Protein AF-C1FP73-F1 (afdb_monomer)

Structure (mmCIF, N/CA/C/O backbone):
data_AF-C1FP73-F1
#
_entry.id   AF-C1FP73-F1
#
loop_
_atom_site.group_PDB
_atom_site.id
_atom_site.type_symbol
_atom_site.label_atom_id
_atom_site.label_alt_id
_atom_site.label_comp_id
_atom_site.label_asym_id
_atom_site.label_entity_id
_atom_site.label_seq_id
_atom_site.pdbx_PDB_ins_code
_atom_site.Cartn_x
_atom_site.Cartn_y
_atom_site.Cartn_z
_atom_site.occupancy
_atom_site.B_iso_or_equiv
_atom_site.auth_seq_id
_atom_site.auth_comp_id
_atom_site.auth_asym_id
_atom_site.auth_atom_id
_atom_site.pdbx_PDB_model_num
ATOM 1 N N . MET A 1 1 ? -11.829 -22.498 37.574 1.00 31.11 1 MET A N 1
ATOM 2 C CA . MET A 1 1 ? -13.042 -23.349 37.573 1.00 31.11 1 MET A CA 1
ATOM 3 C C . MET A 1 1 ? -13.130 -24.295 38.782 1.00 31.11 1 MET A C 1
ATOM 5 O O . MET A 1 1 ? -13.981 -25.168 38.757 1.00 31.11 1 MET A O 1
ATOM 9 N N . GLU A 1 2 ? -12.350 -24.122 39.862 1.00 24.83 2 GLU A N 1
ATOM 10 C CA . GLU A 1 2 ? -12.389 -25.049 41.020 1.00 24.83 2 GLU A CA 1
ATOM 11 C C . GLU A 1 2 ? -12.873 -24.437 42.350 1.00 24.83 2 GLU A C 1
ATOM 13 O O . GLU A 1 2 ? -13.002 -25.171 43.326 1.00 24.83 2 GLU A O 1
ATOM 18 N N . ASP A 1 3 ? -13.214 -23.142 42.403 1.00 30.09 3 ASP A N 1
ATOM 19 C CA . ASP A 1 3 ? -13.611 -22.481 43.667 1.00 30.09 3 ASP A CA 1
ATOM 20 C C . ASP A 1 3 ? -15.104 -22.074 43.745 1.00 30.09 3 ASP A C 1
ATOM 22 O O . ASP A 1 3 ? -15.660 -21.925 44.832 1.00 30.09 3 ASP A O 1
ATOM 26 N N . ASP A 1 4 ? -15.814 -21.997 42.610 1.00 35.88 4 ASP A N 1
ATOM 27 C CA . ASP A 1 4 ? -17.212 -21.512 42.544 1.00 35.88 4 ASP A CA 1
ATOM 28 C C . ASP A 1 4 ? -18.263 -22.496 43.089 1.00 35.88 4 ASP A C 1
ATOM 30 O O . ASP A 1 4 ? -19.407 -22.127 43.364 1.00 35.88 4 ASP A O 1
ATOM 34 N N . THR A 1 5 ? -17.905 -23.765 43.288 1.00 29.89 5 THR A N 1
ATOM 35 C CA . THR A 1 5 ? -18.822 -24.776 43.840 1.00 29.89 5 THR A CA 1
ATOM 36 C C . THR A 1 5 ? -18.854 -24.810 45.369 1.00 29.89 5 THR A C 1
ATOM 38 O O . THR A 1 5 ? -19.674 -25.540 45.930 1.00 29.89 5 THR A O 1
ATOM 41 N N . LYS A 1 6 ? -17.998 -24.043 46.065 1.00 31.16 6 LYS A N 1
ATOM 42 C CA . LYS A 1 6 ? -17.950 -24.047 47.538 1.00 31.16 6 LYS A CA 1
ATOM 43 C C . LYS A 1 6 ? -18.963 -23.107 48.203 1.00 31.16 6 LYS A C 1
ATOM 45 O O . LYS A 1 6 ? -19.510 -23.490 49.232 1.00 31.16 6 LYS A O 1
ATOM 50 N N . ASN A 1 7 ? -19.294 -21.951 47.614 1.00 38.47 7 ASN A N 1
ATOM 51 C CA . ASN A 1 7 ? -20.171 -20.965 48.275 1.00 38.47 7 ASN A CA 1
ATOM 52 C C . ASN A 1 7 ? -21.681 -21.182 48.077 1.00 38.47 7 ASN A C 1
ATOM 54 O O . ASN A 1 7 ? -22.460 -20.801 48.945 1.00 38.47 7 ASN A O 1
ATOM 58 N N . LYS A 1 8 ? -22.125 -21.864 47.011 1.00 42.50 8 LYS A N 1
ATOM 59 C CA . LYS A 1 8 ? -23.563 -22.142 46.784 1.00 42.50 8 LYS A CA 1
ATOM 60 C C . LYS A 1 8 ? -24.195 -23.127 47.779 1.00 42.50 8 LYS A C 1
ATOM 62 O O . LYS A 1 8 ? -25.411 -23.252 47.813 1.00 42.50 8 LYS A O 1
ATOM 67 N N . LYS A 1 9 ? -23.398 -23.844 48.580 1.00 42.41 9 LYS A N 1
ATOM 68 C CA . LYS A 1 9 ? -23.891 -24.878 49.509 1.00 42.41 9 LYS A CA 1
ATOM 69 C C . LYS A 1 9 ? -24.127 -24.397 50.950 1.00 42.41 9 LYS A C 1
ATOM 71 O O . LYS A 1 9 ? -24.591 -25.202 51.746 1.00 42.41 9 LYS A O 1
ATOM 76 N N . ASN A 1 10 ? -23.847 -23.130 51.282 1.00 53.78 10 ASN A N 1
ATOM 77 C CA . ASN A 1 10 ? -23.874 -22.620 52.666 1.00 53.78 10 ASN A CA 1
ATOM 78 C C . ASN A 1 10 ? -24.567 -21.245 52.834 1.00 53.78 10 ASN A C 1
ATOM 80 O O . ASN A 1 10 ? -24.247 -20.499 53.760 1.00 53.78 10 ASN A O 1
ATOM 84 N N . THR A 1 11 ? -25.513 -20.878 51.962 1.00 65.38 11 THR A N 1
ATOM 85 C CA . THR A 1 11 ? -26.267 -19.618 52.103 1.00 65.38 11 THR A CA 1
ATOM 86 C C . THR A 1 11 ? -27.111 -19.633 53.380 1.00 65.38 11 THR A C 1
ATOM 88 O O . THR A 1 11 ? -27.906 -20.545 53.605 1.00 65.38 11 THR A O 1
ATOM 91 N N . LYS A 1 12 ? -26.952 -18.613 54.229 1.00 80.94 12 LYS A N 1
ATOM 92 C CA . LYS A 1 12 ? -27.731 -18.455 55.464 1.00 80.94 12 LYS A CA 1
ATOM 93 C C . LYS A 1 12 ? -29.194 -18.165 55.117 1.00 80.94 12 LYS A C 1
ATOM 95 O O . LYS A 1 12 ? -29.460 -17.233 54.367 1.00 80.94 12 LYS A O 1
ATOM 100 N N . ILE A 1 13 ? -30.128 -18.929 55.682 1.00 83.81 13 ILE A N 1
ATOM 101 C CA . ILE A 1 13 ? -31.576 -18.746 55.491 1.00 83.81 13 ILE A CA 1
ATOM 102 C C . ILE A 1 13 ? -32.186 -18.188 56.781 1.00 83.81 13 ILE A C 1
ATOM 104 O O . ILE A 1 13 ? -31.821 -18.612 57.880 1.00 83.81 13 ILE A O 1
ATOM 108 N N . ILE A 1 14 ? -33.101 -17.227 56.657 1.00 86.44 14 ILE A N 1
ATOM 109 C CA . ILE A 1 14 ? -33.891 -16.691 57.769 1.00 86.44 14 ILE A CA 1
ATOM 110 C C . ILE A 1 14 ? -35.359 -17.025 57.552 1.00 86.44 14 ILE A C 1
ATOM 112 O O . ILE A 1 14 ? -35.917 -16.728 56.502 1.00 86.44 14 ILE A O 1
ATOM 116 N N . GLU A 1 15 ? -35.981 -17.593 58.575 1.00 87.88 15 GLU A N 1
ATOM 117 C CA . GLU A 1 15 ? -37.417 -17.848 58.619 1.00 87.88 15 GLU A CA 1
ATOM 118 C C . GLU A 1 15 ? -38.150 -16.658 59.249 1.00 87.88 15 GLU A C 1
ATOM 120 O O . GLU A 1 15 ? -37.786 -16.182 60.332 1.00 87.88 15 GLU A O 1
ATOM 125 N N . VAL A 1 16 ? -39.183 -16.169 58.563 1.00 87.56 16 VAL A N 1
ATOM 126 C CA . VAL A 1 16 ? -40.027 -15.054 59.003 1.00 87.56 16 VAL A CA 1
ATOM 127 C C . VAL A 1 16 ? -41.491 -15.471 58.927 1.00 87.56 16 VAL A C 1
ATOM 129 O O . VAL A 1 16 ? -41.960 -15.903 57.880 1.00 87.56 16 VAL A O 1
ATOM 132 N N . ASN A 1 17 ? -42.231 -15.323 60.026 1.00 84.12 17 ASN A N 1
ATOM 133 C CA . ASN A 1 17 ? -43.669 -15.593 60.038 1.00 84.12 17 ASN A CA 1
ATOM 134 C C . ASN A 1 17 ? -44.423 -14.449 59.349 1.00 84.12 17 ASN A C 1
ATOM 136 O O . ASN A 1 17 ? -44.313 -13.298 59.771 1.00 84.12 17 ASN A O 1
ATOM 140 N N . ILE A 1 18 ? -45.207 -14.784 58.329 1.00 84.69 18 ILE A N 1
ATOM 141 C CA . ILE A 1 18 ? -46.137 -13.892 57.632 1.00 84.69 18 ILE A CA 1
ATOM 142 C C . ILE A 1 18 ? -47.558 -14.471 57.685 1.00 84.69 18 ILE A C 1
ATOM 144 O O . ILE A 1 18 ? -47.744 -15.632 58.047 1.00 84.69 18 ILE A O 1
ATOM 148 N N . ASP A 1 19 ? -48.569 -13.694 57.279 1.00 79.94 19 ASP A N 1
ATOM 149 C CA . ASP A 1 19 ? -49.987 -14.113 57.281 1.00 79.94 19 ASP A CA 1
ATOM 150 C C . ASP A 1 19 ? -50.224 -15.470 56.587 1.00 79.94 19 ASP A C 1
ATOM 152 O O . ASP A 1 19 ? -51.114 -16.229 56.967 1.00 79.94 19 ASP A O 1
ATOM 156 N N . LYS A 1 20 ? -49.427 -15.766 55.552 1.00 81.62 20 LYS A N 1
ATOM 157 C CA . LYS A 1 20 ? -49.528 -16.972 54.719 1.00 81.62 20 LYS A CA 1
ATOM 158 C C . LYS A 1 20 ? -48.724 -18.173 55.237 1.00 81.62 20 LYS A C 1
ATOM 160 O O . LYS A 1 20 ? -48.848 -19.251 54.667 1.00 81.62 20 LYS A O 1
ATOM 165 N N . GLY A 1 21 ? -47.907 -18.010 56.280 1.00 84.19 21 GLY A N 1
ATOM 166 C CA . GLY A 1 21 ? -47.040 -19.065 56.809 1.00 84.19 21 GLY A CA 1
ATOM 167 C C . GLY A 1 21 ? -45.611 -18.595 57.076 1.00 84.19 21 GLY A C 1
ATOM 168 O O . GLY A 1 21 ? -45.362 -17.416 57.315 1.00 84.19 21 GLY A O 1
ATOM 169 N N . VAL A 1 22 ? -44.658 -19.526 57.042 1.00 85.44 22 VAL A N 1
ATOM 170 C CA . VAL A 1 22 ? -43.234 -19.233 57.261 1.00 85.44 22 VAL A CA 1
ATOM 171 C C . VAL A 1 22 ? -42.556 -18.943 55.922 1.00 85.44 22 VAL A C 1
ATOM 173 O O . VAL A 1 22 ? -42.505 -19.805 55.049 1.00 85.44 22 VAL A O 1
ATOM 176 N N . LEU A 1 23 ? -42.024 -17.732 55.768 1.00 87.31 23 LEU A N 1
ATOM 177 C CA . LEU A 1 23 ? -41.243 -17.297 54.615 1.00 87.31 23 LEU A CA 1
ATOM 178 C C . LEU A 1 23 ? -39.752 -17.561 54.862 1.00 87.31 23 LEU A C 1
ATOM 180 O O . LEU A 1 23 ? -39.173 -17.003 55.797 1.00 87.31 23 LEU A O 1
ATOM 184 N N . CYS A 1 24 ? -39.116 -18.367 54.013 1.00 86.75 24 CYS A N 1
ATOM 185 C CA . CYS A 1 24 ? -37.674 -18.595 54.033 1.00 86.75 24 CYS A CA 1
ATOM 186 C C . CYS A 1 24 ? -36.968 -17.591 53.109 1.00 86.75 24 CYS A C 1
ATOM 188 O O . CYS A 1 24 ? -37.194 -17.583 51.899 1.00 86.75 24 CYS A O 1
ATOM 190 N N . ILE A 1 25 ? -36.102 -16.750 53.679 1.00 87.50 25 ILE A N 1
ATOM 191 C CA . ILE A 1 25 ? -35.360 -15.705 52.962 1.00 87.50 25 ILE A CA 1
ATOM 192 C C . ILE A 1 25 ? -33.875 -16.084 52.918 1.00 87.50 25 ILE A C 1
ATOM 194 O O . ILE A 1 25 ? -33.253 -16.198 53.981 1.00 87.50 25 ILE A O 1
ATOM 198 N N . PRO A 1 26 ? -33.276 -16.258 51.729 1.00 85.50 26 PRO A N 1
ATOM 199 C CA . PRO A 1 26 ? -31.838 -16.441 51.609 1.00 85.50 26 PRO A CA 1
ATOM 200 C C . PRO A 1 26 ? -31.136 -15.098 51.812 1.00 85.50 26 PRO A C 1
ATOM 202 O O . PRO A 1 26 ? -31.485 -14.095 51.195 1.00 85.50 26 PRO A O 1
ATOM 205 N N . ILE A 1 27 ? -30.102 -15.073 52.647 1.00 84.62 27 ILE A N 1
ATOM 206 C CA . ILE A 1 27 ? -29.225 -13.908 52.773 1.00 84.62 27 ILE A CA 1
ATOM 207 C C . ILE A 1 27 ? -28.171 -14.011 51.680 1.00 84.62 27 ILE A C 1
ATOM 209 O O . ILE A 1 27 ? -27.029 -14.397 51.917 1.00 84.62 27 ILE A O 1
ATOM 213 N N . TRP A 1 28 ? -28.613 -13.772 50.454 1.00 75.25 28 TRP A N 1
ATOM 214 C CA . TRP A 1 28 ? -27.797 -13.637 49.258 1.00 75.25 28 TRP A CA 1
ATOM 215 C C . TRP A 1 28 ? -28.672 -13.025 48.170 1.00 75.25 28 TRP A C 1
ATOM 217 O O . TRP A 1 28 ? -29.842 -13.388 48.044 1.00 75.25 28 TRP A O 1
ATOM 227 N N . TYR A 1 29 ? -28.115 -12.111 47.383 1.00 71.06 29 TYR A N 1
ATOM 228 C CA . TYR A 1 29 ? -28.875 -11.403 46.368 1.00 71.06 29 TYR A CA 1
ATOM 229 C C . TYR A 1 29 ? -28.062 -11.166 45.108 1.00 71.06 29 TYR A C 1
ATOM 231 O O . TYR A 1 29 ? -26.856 -10.925 45.151 1.00 71.06 29 TYR A O 1
ATOM 239 N N . GLY A 1 30 ? -28.746 -11.309 43.976 1.00 61.44 30 GLY A N 1
ATOM 240 C CA . GLY A 1 30 ? -28.175 -11.156 42.650 1.00 61.44 30 GLY A CA 1
ATOM 241 C C . GLY A 1 30 ? -28.612 -9.865 41.965 1.00 61.44 30 GLY A C 1
ATOM 242 O O . GLY A 1 30 ? -29.167 -8.943 42.562 1.00 61.44 30 GLY A O 1
ATOM 243 N N . ILE A 1 31 ? -28.376 -9.831 40.659 1.00 56.62 31 ILE A N 1
ATOM 244 C CA . ILE A 1 31 ? -28.592 -8.664 39.798 1.00 56.62 31 ILE A CA 1
ATOM 245 C C . ILE A 1 31 ? -30.059 -8.220 39.737 1.00 56.62 31 ILE A C 1
ATOM 247 O O . ILE A 1 31 ? -30.350 -7.027 39.785 1.00 56.62 31 ILE A O 1
ATOM 251 N N . ASN A 1 32 ? -30.985 -9.180 39.702 1.00 60.91 32 ASN A N 1
ATOM 252 C CA . ASN A 1 32 ? -32.417 -8.904 39.642 1.00 60.91 32 ASN A CA 1
ATOM 253 C C . ASN A 1 32 ? -32.886 -8.215 40.926 1.00 60.91 32 ASN A C 1
ATOM 255 O O . ASN A 1 32 ? -33.680 -7.281 40.860 1.00 60.91 32 ASN A O 1
ATOM 259 N N . ALA A 1 33 ? -32.311 -8.588 42.072 1.00 79.31 33 ALA A N 1
ATOM 260 C CA . ALA A 1 33 ? -32.643 -7.987 43.354 1.00 79.31 33 ALA A CA 1
ATOM 261 C C . ALA A 1 33 ? -32.201 -6.528 43.444 1.00 79.31 33 ALA A C 1
ATOM 263 O O . ALA A 1 33 ? -32.949 -5.694 43.951 1.00 79.31 33 ALA A O 1
ATOM 264 N N . HIS A 1 34 ? -31.039 -6.193 42.882 1.00 74.12 34 HIS A N 1
ATOM 265 C CA . HIS A 1 34 ? -30.607 -4.802 42.758 1.00 74.12 34 HIS A CA 1
ATOM 266 C C . HIS A 1 34 ? -31.520 -3.963 41.879 1.00 74.12 34 HIS A C 1
ATOM 268 O O . HIS A 1 34 ? -31.887 -2.855 42.267 1.00 74.12 34 HIS A O 1
ATOM 274 N N . ILE A 1 35 ? -31.863 -4.479 40.698 1.00 65.06 35 ILE A N 1
ATOM 275 C CA . ILE A 1 35 ? -32.769 -3.799 39.768 1.00 65.06 35 ILE A CA 1
ATOM 276 C C . ILE A 1 35 ? -34.098 -3.557 40.478 1.00 65.06 35 ILE A C 1
ATOM 278 O O . ILE A 1 35 ? -34.546 -2.421 40.588 1.00 65.06 35 ILE A O 1
ATOM 282 N N . LYS A 1 36 ? -34.649 -4.607 41.089 1.00 78.44 36 LYS A N 1
ATOM 283 C CA . LYS A 1 36 ? -35.907 -4.541 41.821 1.00 78.44 36 LYS A CA 1
ATOM 284 C C . LYS A 1 36 ? -35.860 -3.552 42.988 1.00 78.44 36 LYS A C 1
ATOM 286 O O . LYS A 1 36 ? -36.831 -2.837 43.191 1.00 78.44 36 LYS A O 1
ATOM 291 N N . TYR A 1 37 ? -34.754 -3.468 43.727 1.00 86.69 37 TYR A N 1
ATOM 292 C CA . TYR A 1 37 ? -34.586 -2.495 44.812 1.00 86.69 37 TYR A CA 1
ATOM 293 C C . TYR A 1 37 ? -34.706 -1.049 44.317 1.00 86.69 37 TYR A C 1
ATOM 295 O O . TYR A 1 37 ? -35.467 -0.262 44.881 1.00 86.69 37 TYR A O 1
ATOM 303 N N . PHE A 1 38 ? -33.973 -0.699 43.254 1.00 82.06 38 PHE A N 1
ATOM 304 C CA . PHE A 1 38 ? -33.996 0.659 42.711 1.00 82.06 38 PHE A CA 1
ATOM 305 C C . PHE A 1 38 ? -35.309 0.970 41.985 1.00 82.06 38 PHE A C 1
ATOM 307 O O . PHE A 1 38 ? -35.837 2.058 42.186 1.00 82.06 38 PHE A O 1
ATOM 314 N N . ASP A 1 39 ? -35.886 0.019 41.246 1.00 80.12 39 ASP A N 1
ATOM 315 C CA . ASP A 1 39 ? -37.195 0.179 40.597 1.00 80.12 39 ASP A CA 1
ATOM 316 C C . ASP A 1 39 ? -38.303 0.468 41.623 1.00 80.12 39 ASP A C 1
ATOM 318 O O . ASP A 1 39 ? -39.179 1.305 41.410 1.00 80.12 39 ASP A O 1
ATOM 322 N N . GLU A 1 40 ? -38.276 -0.228 42.762 1.00 86.50 40 GLU A N 1
ATOM 323 C CA . GLU A 1 40 ? -39.241 -0.033 43.843 1.00 86.50 40 GLU A CA 1
ATOM 324 C C . GLU A 1 40 ? -39.041 1.314 44.546 1.00 86.50 40 GLU A C 1
ATOM 326 O O . GLU A 1 40 ? -40.026 1.979 44.874 1.00 86.50 40 GLU A O 1
ATOM 331 N N . TYR A 1 41 ? -37.793 1.763 44.717 1.00 86.88 41 TYR A N 1
ATOM 332 C CA . TYR A 1 41 ? -37.524 3.111 45.213 1.00 86.88 41 TYR A CA 1
ATOM 333 C C . TYR A 1 41 ? -38.001 4.189 44.231 1.00 86.88 41 TYR A C 1
ATOM 335 O O . TYR A 1 41 ? -38.705 5.103 44.641 1.00 86.88 41 TYR A O 1
ATOM 343 N N . GLU A 1 42 ? -37.688 4.073 42.939 1.00 83.69 42 GLU A N 1
ATOM 344 C CA . GLU A 1 42 ? -38.125 5.032 41.913 1.00 83.69 42 GLU A CA 1
ATOM 345 C C . GLU A 1 42 ? -39.652 5.110 41.808 1.00 83.69 42 GLU A C 1
ATOM 347 O O . GLU A 1 42 ? -40.217 6.172 41.558 1.00 83.69 42 GLU A O 1
ATOM 352 N N . LYS A 1 43 ? -40.339 3.985 42.021 1.00 87.19 43 LYS A N 1
ATOM 353 C CA . LYS A 1 43 ? -41.798 3.915 41.944 1.00 87.19 43 LYS A CA 1
ATOM 354 C C . LYS A 1 43 ? -42.507 4.515 43.156 1.00 87.19 43 LYS A C 1
ATOM 356 O O . LYS A 1 43 ? -43.617 5.029 43.007 1.00 87.19 43 LYS A O 1
ATOM 361 N N . PHE A 1 44 ? -41.937 4.372 44.350 1.00 89.19 44 PHE A N 1
ATOM 362 C CA . PHE A 1 44 ? -42.637 4.674 45.602 1.00 89.19 44 PHE A CA 1
ATOM 363 C C . PHE A 1 44 ? -41.983 5.754 46.461 1.00 89.19 44 PHE A C 1
ATOM 365 O O . PHE A 1 44 ? -42.623 6.191 47.414 1.00 89.19 44 PHE A O 1
ATOM 372 N N . GLU A 1 45 ? -40.749 6.152 46.152 1.00 91.56 45 GLU A N 1
ATOM 373 C CA . GLU A 1 45 ? -39.920 7.066 46.950 1.00 91.56 45 GLU A CA 1
ATOM 374 C C . GLU A 1 45 ? -39.840 6.641 48.432 1.00 91.56 45 GLU A C 1
ATOM 376 O O . GLU A 1 45 ? -39.856 7.457 49.350 1.00 91.56 45 GLU A O 1
ATOM 381 N N . ASP A 1 46 ? -39.786 5.325 48.674 1.00 92.69 46 ASP A N 1
ATOM 382 C CA . ASP A 1 46 ? -39.882 4.712 50.003 1.00 92.69 46 ASP A CA 1
ATOM 383 C C . ASP A 1 46 ? -38.767 3.669 50.191 1.00 92.69 46 ASP A C 1
ATOM 385 O O . ASP A 1 46 ? -38.771 2.601 49.569 1.00 92.69 46 ASP A O 1
ATOM 389 N N . TYR A 1 47 ? -37.810 3.971 51.076 1.00 93.62 47 TYR A N 1
ATOM 390 C CA . TYR A 1 47 ? -36.641 3.124 51.354 1.00 93.62 47 TYR A CA 1
ATOM 391 C C . TYR A 1 47 ? -37.008 1.739 51.896 1.00 93.62 47 TYR A C 1
ATOM 393 O O . TYR A 1 47 ? -36.343 0.742 51.605 1.00 93.62 47 TYR A O 1
ATOM 401 N N . ARG A 1 48 ? -38.085 1.651 52.679 1.00 94.81 48 ARG A N 1
ATOM 402 C CA . ARG A 1 48 ? -38.543 0.388 53.251 1.00 94.81 48 ARG A CA 1
ATOM 403 C C . ARG A 1 48 ? -39.152 -0.489 52.165 1.00 94.81 48 ARG A C 1
ATOM 405 O O . ARG A 1 48 ? -38.873 -1.688 52.118 1.00 94.81 48 ARG A O 1
ATOM 412 N N . LYS A 1 49 ? -39.956 0.092 51.269 1.00 93.00 49 LYS A N 1
ATOM 413 C CA . LYS A 1 49 ? -40.507 -0.637 50.114 1.00 93.00 49 LYS A CA 1
ATOM 414 C C . LYS A 1 49 ? -39.427 -1.063 49.133 1.00 93.00 49 LYS A C 1
ATOM 416 O O . LYS A 1 49 ? -39.488 -2.196 48.661 1.00 93.00 49 LYS A O 1
ATOM 421 N N . ALA A 1 50 ? -38.418 -0.224 48.906 1.00 91.44 50 ALA A N 1
ATOM 422 C CA . ALA A 1 50 ? -37.237 -0.592 48.132 1.00 91.44 50 ALA A CA 1
ATOM 423 C C . ALA A 1 50 ? -36.586 -1.859 48.704 1.00 91.44 50 ALA A C 1
ATOM 425 O O . ALA A 1 50 ? -36.411 -2.854 47.997 1.00 91.44 50 ALA A O 1
ATOM 426 N N . PHE A 1 51 ? -36.338 -1.878 50.019 1.00 94.94 51 PHE A N 1
ATOM 427 C CA . PHE A 1 51 ? -35.763 -3.037 50.701 1.00 94.94 51 PHE A CA 1
ATOM 428 C C . PHE A 1 51 ? -36.664 -4.282 50.650 1.00 94.94 51 PHE A C 1
ATOM 430 O O . PHE A 1 51 ? -36.177 -5.400 50.485 1.00 94.94 51 PHE A O 1
ATOM 437 N N . CYS A 1 52 ? -37.985 -4.116 50.708 1.00 93.62 52 CYS A N 1
ATOM 438 C CA . CYS A 1 52 ? -38.917 -5.222 50.478 1.00 93.62 52 CYS A CA 1
ATOM 439 C C . CYS A 1 52 ? -38.824 -5.768 49.043 1.00 93.62 52 CYS A C 1
ATOM 441 O O . CYS A 1 52 ? -38.899 -6.978 48.846 1.00 93.62 52 CYS A O 1
ATOM 443 N N . GLY A 1 53 ? -38.610 -4.902 48.049 1.00 91.12 53 GLY A N 1
ATOM 444 C CA . GLY A 1 53 ? -38.340 -5.292 46.664 1.00 91.12 53 GLY A CA 1
ATOM 445 C C . GLY A 1 53 ? -37.090 -6.154 46.512 1.00 91.12 53 GLY A C 1
ATOM 446 O O . GLY A 1 53 ? -37.114 -7.172 45.821 1.00 91.12 53 GLY A O 1
ATOM 447 N N . LEU A 1 54 ? -36.021 -5.786 47.219 1.00 90.62 54 LEU A N 1
ATOM 448 C CA . LEU A 1 54 ? -34.789 -6.571 47.285 1.00 90.62 54 LEU A CA 1
ATOM 449 C C . LEU A 1 54 ? -35.051 -7.976 47.838 1.00 90.62 54 LEU A C 1
ATOM 451 O O . LEU A 1 54 ? -34.679 -8.960 47.203 1.00 90.62 54 LEU A O 1
ATOM 455 N N . ILE A 1 55 ? -35.735 -8.074 48.985 1.00 91.75 55 ILE A N 1
ATOM 456 C CA . ILE A 1 55 ? -36.085 -9.363 49.605 1.00 91.75 55 ILE A CA 1
ATOM 457 C C . ILE A 1 55 ? -36.979 -10.192 48.680 1.00 91.75 55 ILE A C 1
ATOM 459 O O . ILE A 1 55 ? -36.787 -11.402 48.574 1.00 91.75 55 ILE A O 1
ATOM 463 N N . PHE A 1 56 ? -37.938 -9.565 47.994 1.00 90.62 56 PHE A N 1
ATOM 464 C CA . PHE A 1 56 ? -38.811 -10.262 47.051 1.00 90.62 56 PHE A CA 1
ATOM 465 C C . PHE A 1 56 ? -38.006 -10.985 45.977 1.00 90.62 56 PHE A C 1
ATOM 467 O O . PHE A 1 56 ? -38.168 -12.189 45.795 1.00 90.62 56 PHE A O 1
ATOM 474 N N . SER A 1 57 ? -37.066 -10.281 45.350 1.00 85.88 57 SER A N 1
ATOM 475 C CA . SER A 1 57 ? -36.202 -10.883 44.340 1.00 85.88 57 SER A CA 1
ATOM 476 C C . SER A 1 57 ? -35.220 -11.896 44.934 1.00 85.88 57 SER A C 1
ATOM 478 O O . SER A 1 57 ? -34.967 -12.915 44.306 1.00 85.88 57 SER A O 1
ATOM 480 N N . MET A 1 58 ? -34.698 -11.677 46.152 1.00 87.50 58 MET A N 1
ATOM 481 C CA . MET A 1 58 ? -33.877 -12.680 46.855 1.00 87.50 58 MET A CA 1
ATOM 482 C C . MET A 1 58 ? -34.617 -14.014 46.981 1.00 87.50 58 MET A C 1
ATOM 484 O O . MET A 1 58 ? -34.019 -15.072 46.793 1.00 87.50 58 MET A O 1
ATOM 488 N N . VAL A 1 59 ? -35.912 -13.964 47.296 1.00 85.94 59 VAL A N 1
ATOM 489 C CA . VAL A 1 59 ? -36.761 -15.151 47.389 1.00 85.94 59 VAL A CA 1
ATOM 490 C C . VAL A 1 59 ? -37.037 -15.723 45.998 1.00 85.94 59 VAL A C 1
ATOM 492 O O . VAL A 1 59 ? -36.748 -16.898 45.790 1.00 85.94 59 VAL A O 1
ATOM 495 N N . GLU A 1 60 ? -37.527 -14.915 45.049 1.00 83.38 60 GLU A N 1
ATOM 496 C CA . GLU A 1 60 ? -37.871 -15.359 43.684 1.00 83.38 60 GLU A CA 1
ATOM 497 C C . GLU A 1 60 ? -36.690 -16.017 42.955 1.00 83.38 60 GLU A C 1
ATOM 499 O O . GLU A 1 60 ? -36.832 -17.108 42.400 1.00 83.38 60 GLU A O 1
ATOM 504 N N . ASP A 1 61 ? -35.505 -15.406 43.008 1.00 75.00 61 ASP A N 1
ATOM 505 C CA . ASP A 1 61 ? -34.315 -15.890 42.299 1.00 75.00 61 ASP A CA 1
ATOM 506 C C . ASP A 1 61 ? -33.793 -17.230 42.856 1.00 75.00 61 ASP A C 1
ATOM 508 O O . ASP A 1 61 ? -33.027 -17.933 42.192 1.00 75.00 61 ASP A O 1
ATOM 512 N N . ASN A 1 62 ? -34.195 -17.599 44.077 1.00 73.06 62 ASN A N 1
ATOM 513 C CA . ASN A 1 62 ? -33.678 -18.763 44.794 1.00 73.06 62 ASN A CA 1
ATOM 514 C C . ASN A 1 62 ? -34.757 -19.788 45.173 1.00 73.06 62 ASN A C 1
ATOM 516 O O . ASN A 1 62 ? -34.428 -20.773 45.837 1.00 73.06 62 ASN A O 1
ATOM 520 N N . VAL A 1 63 ? -36.005 -19.630 44.707 1.00 69.94 63 VAL A N 1
ATOM 521 C CA . VAL A 1 63 ? -37.095 -20.605 44.926 1.00 69.94 63 VAL A CA 1
ATOM 522 C C . VAL A 1 63 ? -36.667 -22.053 44.629 1.00 69.94 63 VAL A C 1
ATOM 524 O O . VAL A 1 63 ? -36.951 -22.917 45.453 1.00 69.94 63 VAL A O 1
ATOM 527 N N . PRO A 1 64 ? -35.917 -22.370 43.549 1.00 61.47 64 PRO A N 1
ATOM 528 C CA . PRO A 1 64 ? -35.520 -23.755 43.272 1.00 61.47 64 PRO A CA 1
ATOM 529 C C . PRO A 1 64 ? -34.551 -24.373 44.297 1.00 61.47 64 PRO A C 1
ATOM 531 O O . PRO A 1 64 ? -34.326 -25.580 44.268 1.00 61.47 64 PRO A O 1
ATOM 534 N N . GLN A 1 65 ? -33.914 -23.558 45.144 1.00 61.59 65 GLN A N 1
ATOM 535 C CA . GLN A 1 65 ? -32.836 -23.961 46.061 1.00 61.59 65 GLN A CA 1
ATOM 536 C C . GLN A 1 65 ? -33.237 -23.857 47.538 1.00 61.59 65 GLN A C 1
ATOM 538 O O . GLN A 1 65 ? -32.459 -24.225 48.418 1.00 61.59 65 GLN A O 1
ATOM 543 N N . ILE A 1 66 ? -34.444 -23.367 47.811 1.00 67.56 66 ILE A N 1
ATOM 544 C CA . ILE A 1 66 ? -34.985 -23.160 49.150 1.00 67.56 66 ILE A CA 1
ATOM 545 C C . ILE A 1 66 ? -36.250 -24.005 49.247 1.00 67.56 66 ILE A C 1
ATOM 547 O O . ILE A 1 66 ? -37.099 -23.940 48.364 1.00 67.56 66 ILE A O 1
ATOM 551 N N . ASN A 1 67 ? -36.397 -24.792 50.317 1.00 67.44 67 ASN A N 1
ATOM 552 C CA . ASN A 1 67 ? -37.656 -25.479 50.620 1.00 67.44 67 ASN A CA 1
ATOM 553 C C . ASN A 1 67 ? -38.688 -24.447 51.087 1.00 67.44 67 ASN A C 1
ATOM 555 O O . ASN A 1 67 ? -38.979 -24.348 52.278 1.00 67.44 67 ASN A O 1
ATOM 559 N N . GLN A 1 68 ? -39.177 -23.630 50.156 1.00 78.31 68 GLN A N 1
ATOM 560 C CA . GLN A 1 68 ? -40.144 -22.597 50.465 1.00 78.31 68 GLN A CA 1
ATOM 561 C C . GLN A 1 68 ? -41.465 -23.245 50.878 1.00 78.31 68 GLN A C 1
ATOM 563 O O . GLN A 1 68 ? -41.943 -24.171 50.230 1.00 78.31 68 GLN A O 1
ATOM 568 N N . LEU A 1 69 ? -42.041 -22.770 51.981 1.00 67.75 69 LEU A N 1
ATOM 569 C CA . LEU A 1 69 ? -43.243 -23.358 52.586 1.00 67.75 69 LEU A CA 1
ATOM 570 C C . LEU A 1 69 ? -44.542 -22.678 52.109 1.00 67.75 69 LEU A C 1
ATOM 572 O O . LEU A 1 69 ? -45.609 -22.930 52.667 1.00 67.75 69 LEU A O 1
ATOM 576 N N . ILE A 1 70 ? -44.443 -21.787 51.115 1.00 73.69 70 ILE A N 1
ATOM 577 C CA . ILE A 1 70 ? -45.530 -20.963 50.572 1.00 73.69 70 ILE A CA 1
ATOM 578 C C . ILE A 1 70 ? -45.342 -20.847 49.053 1.00 73.69 70 ILE A C 1
ATOM 580 O O . ILE A 1 70 ? -44.296 -20.375 48.609 1.00 73.69 70 ILE A O 1
ATOM 584 N N . ASP A 1 71 ? -46.364 -21.218 48.277 1.00 67.44 71 ASP A N 1
ATOM 585 C CA . ASP A 1 71 ? -46.275 -21.289 46.809 1.00 67.44 71 ASP A CA 1
ATOM 586 C C . ASP A 1 71 ? -46.599 -19.954 46.096 1.00 67.44 71 ASP A C 1
ATOM 588 O O . ASP A 1 71 ? -46.006 -19.651 45.065 1.00 67.44 71 ASP A O 1
ATOM 592 N N . ASP A 1 72 ? -47.471 -19.109 46.668 1.00 78.00 72 ASP A N 1
ATOM 593 C CA . ASP A 1 72 ? -47.975 -17.870 46.035 1.00 78.00 72 ASP A CA 1
ATOM 594 C C . ASP A 1 72 ? -47.547 -16.593 46.790 1.00 78.00 72 ASP A C 1
ATOM 596 O O . ASP A 1 72 ? -48.380 -15.832 47.312 1.00 78.00 72 ASP A O 1
ATOM 600 N N . ILE A 1 73 ? -46.238 -16.355 46.899 1.00 82.38 73 ILE A N 1
ATOM 601 C CA . ILE A 1 73 ? -45.688 -15.143 47.530 1.00 82.38 73 ILE A CA 1
ATOM 602 C C . ILE A 1 73 ? -45.729 -13.986 46.532 1.00 82.38 73 ILE A C 1
ATOM 604 O O . ILE A 1 73 ? -45.207 -14.084 45.428 1.00 82.38 73 ILE A O 1
ATOM 608 N N . ASN A 1 74 ? -46.311 -12.858 46.936 1.00 86.88 74 ASN A N 1
ATOM 609 C CA . ASN A 1 74 ? -46.239 -11.607 46.187 1.00 86.88 74 ASN A CA 1
ATOM 610 C C . ASN A 1 74 ? -45.562 -10.510 47.020 1.00 86.88 74 ASN A C 1
ATOM 612 O O . ASN A 1 74 ? -45.453 -10.600 48.242 1.00 86.88 74 ASN A O 1
ATOM 616 N N . ILE A 1 75 ? -45.145 -9.429 46.361 1.00 87.31 75 ILE A N 1
ATOM 617 C CA . ILE A 1 75 ? -44.432 -8.327 47.020 1.00 87.31 75 ILE A CA 1
ATOM 618 C C . ILE A 1 75 ? -45.233 -7.659 48.156 1.00 87.31 75 ILE A C 1
ATOM 620 O O . ILE A 1 75 ? -44.642 -7.203 49.134 1.00 87.31 75 ILE A O 1
ATOM 624 N N . ASN A 1 76 ? -46.573 -7.660 48.096 1.00 87.88 76 ASN A N 1
ATOM 625 C CA . ASN A 1 76 ? -47.402 -7.106 49.172 1.00 87.88 76 ASN A CA 1
ATOM 626 C C . ASN A 1 76 ? -47.342 -7.953 50.446 1.00 87.88 76 ASN A C 1
ATOM 628 O O . ASN A 1 76 ? -47.540 -7.416 51.534 1.00 87.88 76 ASN A O 1
ATOM 632 N N . ASP A 1 77 ? -47.054 -9.252 50.333 1.00 88.75 77 ASP A N 1
ATOM 633 C CA . ASP A 1 77 ? -46.830 -10.109 51.498 1.00 88.75 77 ASP A CA 1
ATOM 634 C C . ASP A 1 77 ? -45.535 -9.712 52.223 1.00 88.75 77 ASP A C 1
ATOM 636 O O . ASP A 1 77 ? -45.475 -9.744 53.450 1.00 88.75 77 ASP A O 1
ATOM 640 N N . ILE A 1 78 ? -44.524 -9.253 51.478 1.00 90.62 78 ILE A N 1
ATOM 641 C CA . ILE A 1 78 ? -43.247 -8.790 52.036 1.00 90.62 78 ILE A CA 1
ATOM 642 C C . ILE A 1 78 ? -43.386 -7.399 52.653 1.00 90.62 78 ILE A C 1
ATOM 644 O O . ILE A 1 78 ? -42.830 -7.149 53.721 1.00 90.62 78 ILE A O 1
ATOM 648 N N . TYR A 1 79 ? -44.203 -6.514 52.069 1.00 91.50 79 TYR A N 1
ATOM 649 C CA . TYR A 1 79 ? -44.480 -5.202 52.665 1.00 91.50 79 TYR A CA 1
ATOM 650 C C . TYR A 1 79 ? -45.074 -5.287 54.076 1.00 91.50 79 TYR A C 1
ATOM 652 O O . TYR A 1 79 ? -44.897 -4.352 54.859 1.00 91.50 79 TYR A O 1
ATOM 660 N N . LYS A 1 80 ? -45.754 -6.387 54.414 1.00 90.69 80 LYS A N 1
ATOM 661 C CA . LYS A 1 80 ? -46.352 -6.617 55.736 1.00 90.69 80 LYS A CA 1
ATOM 662 C C . LYS A 1 80 ? -45.372 -7.142 56.790 1.00 90.69 80 LYS A C 1
ATOM 664 O O . LYS A 1 80 ? -45.751 -7.218 57.955 1.00 90.69 80 LYS A O 1
ATOM 669 N N . ILE A 1 81 ? -44.148 -7.521 56.415 1.00 91.44 81 ILE A N 1
ATOM 670 C CA . ILE A 1 81 ? -43.153 -8.022 57.372 1.00 91.44 81 ILE A CA 1
ATOM 671 C C . ILE A 1 81 ? -42.811 -6.919 58.373 1.00 91.44 81 ILE A C 1
ATOM 673 O O . ILE A 1 81 ? -42.550 -5.788 57.979 1.00 91.44 81 ILE A O 1
ATOM 677 N N . ASP A 1 82 ? -42.788 -7.257 59.660 1.00 90.88 82 ASP A N 1
ATOM 678 C CA . ASP A 1 82 ? -42.441 -6.313 60.720 1.00 90.88 82 ASP A CA 1
ATOM 679 C C . ASP A 1 82 ? -40.980 -5.839 60.612 1.00 90.88 82 ASP A C 1
ATOM 681 O O . ASP A 1 82 ? -40.057 -6.614 60.322 1.00 90.88 82 ASP A O 1
ATOM 685 N N . ASP A 1 83 ? -40.767 -4.553 60.885 1.00 91.25 83 ASP A N 1
ATOM 686 C CA . ASP A 1 83 ? -39.480 -3.877 60.721 1.00 91.25 83 ASP A CA 1
ATOM 687 C C . ASP A 1 83 ? -38.364 -4.532 61.535 1.00 91.25 83 ASP A C 1
ATOM 689 O O . ASP A 1 83 ? -37.219 -4.567 61.086 1.00 91.25 83 ASP A O 1
ATOM 693 N N . LYS A 1 84 ? -38.675 -5.148 62.681 1.00 91.75 84 LYS A N 1
ATOM 694 C CA . LYS A 1 84 ? -37.704 -5.912 63.474 1.00 91.75 84 LYS A CA 1
ATOM 695 C C . LYS A 1 84 ? -37.037 -7.021 62.656 1.00 91.75 84 LYS A C 1
ATOM 697 O O . LYS A 1 84 ? -35.841 -7.272 62.821 1.00 91.75 84 LYS A O 1
ATOM 702 N N . TYR A 1 85 ? -37.794 -7.702 61.795 1.00 90.12 85 TYR A N 1
ATOM 703 C CA . TYR A 1 85 ? -37.273 -8.769 60.940 1.00 90.12 85 TYR A CA 1
ATOM 704 C C . TYR A 1 85 ? -36.553 -8.202 59.722 1.00 90.12 85 TYR A C 1
ATOM 706 O O . TYR A 1 85 ? -35.461 -8.674 59.402 1.00 90.12 85 TYR A O 1
ATOM 714 N N . LEU A 1 86 ? -37.106 -7.157 59.100 1.00 91.75 86 LEU A N 1
ATOM 715 C CA . LEU A 1 86 ? -36.466 -6.473 57.975 1.00 91.75 86 LEU A CA 1
ATOM 716 C C . LEU A 1 86 ? -35.093 -5.915 58.368 1.00 91.75 86 LEU A C 1
ATOM 718 O O . LEU A 1 86 ? -34.112 -6.175 57.682 1.00 91.75 86 LEU A O 1
ATOM 722 N N . ILE A 1 87 ? -34.985 -5.254 59.522 1.00 91.94 87 ILE A N 1
ATOM 723 C CA . ILE A 1 87 ? -33.720 -4.717 60.044 1.00 91.94 87 ILE A CA 1
ATOM 724 C C . ILE A 1 87 ? -32.716 -5.844 60.332 1.00 91.94 87 ILE A C 1
ATOM 726 O O . ILE A 1 87 ? -31.517 -5.683 60.106 1.00 91.94 87 ILE A O 1
ATOM 730 N N . LYS A 1 88 ? -33.175 -7.009 60.808 1.00 90.75 88 LYS A N 1
ATOM 731 C CA . LYS A 1 88 ? -32.301 -8.174 61.026 1.00 90.75 88 LYS A CA 1
ATOM 732 C C . LYS A 1 88 ? -31.729 -8.708 59.709 1.00 90.75 88 LYS A C 1
ATOM 734 O O . LYS A 1 88 ? -30.547 -9.03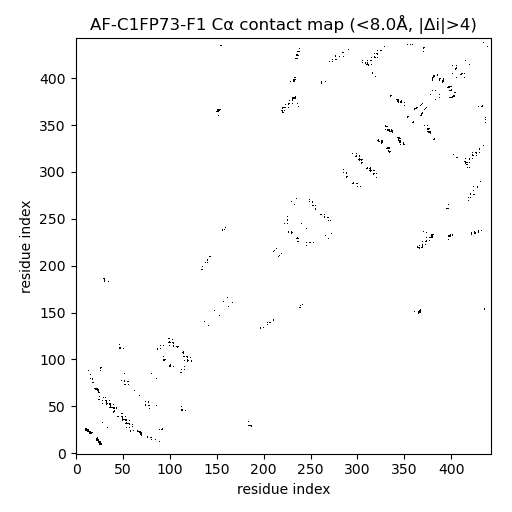9 59.662 1.00 90.75 88 LYS A O 1
ATOM 739 N N . ILE A 1 89 ? -32.557 -8.805 58.670 1.00 89.44 89 ILE A N 1
ATOM 740 C CA . ILE A 1 89 ? -32.137 -9.228 57.326 1.00 89.44 89 ILE A CA 1
ATOM 741 C C . ILE A 1 89 ? -31.162 -8.202 56.750 1.00 89.44 89 ILE A C 1
ATOM 743 O O . ILE A 1 89 ? -30.086 -8.576 56.305 1.00 89.44 89 ILE A O 1
ATOM 747 N N . LEU A 1 90 ? -31.499 -6.916 56.849 1.00 92.00 90 LEU A N 1
ATOM 748 C CA . LEU A 1 90 ? -30.696 -5.790 56.378 1.00 92.00 90 LEU A CA 1
ATOM 749 C C . LEU A 1 90 ? -29.278 -5.822 56.948 1.00 92.00 90 LEU A C 1
ATOM 751 O O . LEU A 1 90 ? -28.320 -5.780 56.186 1.00 92.00 90 LEU A O 1
ATOM 755 N N . LYS A 1 91 ? -29.132 -5.992 58.267 1.00 88.75 91 LYS A N 1
ATOM 756 C CA . LYS A 1 91 ? -27.810 -6.114 58.905 1.00 88.75 91 LYS A CA 1
ATOM 757 C C . LYS A 1 91 ? -27.010 -7.293 58.357 1.00 88.75 91 LYS A C 1
ATOM 759 O O . LYS A 1 91 ? -25.839 -7.151 58.047 1.00 88.75 91 LYS A O 1
ATOM 764 N N . LEU A 1 92 ? -27.664 -8.435 58.157 1.00 86.88 92 LEU A N 1
ATOM 765 C CA . LEU A 1 92 ? -27.004 -9.619 57.612 1.00 86.88 92 LEU A CA 1
ATOM 766 C C . LEU A 1 92 ? -26.618 -9.481 56.137 1.00 86.88 92 LEU A C 1
ATOM 768 O O . LEU A 1 92 ? -25.697 -10.168 55.711 1.00 86.88 92 LEU A O 1
ATOM 772 N N . VAL A 1 93 ? -27.313 -8.633 55.376 1.00 85.88 93 VAL A N 1
ATOM 773 C CA . VAL A 1 93 ? -26.954 -8.271 53.997 1.00 85.88 93 VAL A CA 1
ATOM 774 C C . VAL A 1 93 ? -25.762 -7.312 53.986 1.00 85.88 93 VAL A C 1
ATOM 776 O O . VAL A 1 93 ? -24.854 -7.488 53.180 1.00 85.88 93 VAL A O 1
ATOM 779 N N . ILE A 1 94 ? -25.735 -6.337 54.898 1.00 85.88 94 ILE A N 1
ATOM 780 C CA . ILE A 1 94 ? -24.613 -5.399 55.055 1.00 85.88 94 ILE A CA 1
ATOM 781 C C . ILE A 1 94 ? -23.321 -6.147 55.387 1.00 85.88 94 ILE A C 1
ATOM 783 O O . ILE A 1 94 ? -22.309 -5.917 54.730 1.00 85.88 94 ILE A O 1
ATOM 787 N N . ASP A 1 95 ? -23.382 -7.104 56.318 1.00 83.25 95 ASP A N 1
ATOM 788 C CA . ASP A 1 95 ? -22.232 -7.903 56.767 1.00 83.25 95 ASP A CA 1
ATOM 789 C C . ASP A 1 95 ? -21.588 -8.752 55.644 1.00 83.25 95 ASP A C 1
ATOM 791 O O . ASP A 1 95 ? -20.575 -9.415 55.865 1.00 83.25 95 ASP A O 1
ATOM 795 N N . GLN A 1 96 ? -22.173 -8.787 54.439 1.00 78.38 96 GLN A N 1
ATOM 796 C CA . GLN A 1 96 ? -21.617 -9.499 53.281 1.00 78.38 96 GLN A CA 1
ATOM 797 C C . GLN A 1 96 ? -20.617 -8.673 52.466 1.00 78.38 96 GLN A C 1
ATOM 799 O O . GLN A 1 96 ? -19.927 -9.248 51.623 1.00 78.38 96 GLN A O 1
ATOM 804 N N . SER A 1 97 ? -20.550 -7.355 52.676 1.00 76.44 97 SER A N 1
ATOM 805 C CA . SER A 1 97 ? -19.626 -6.453 51.983 1.00 76.44 97 SER A CA 1
ATOM 806 C C . SER A 1 97 ? -18.964 -5.508 52.980 1.00 76.44 97 SER A C 1
ATOM 808 O O . SER A 1 97 ? -19.647 -4.765 53.690 1.00 76.44 97 SER A O 1
ATOM 810 N N . ASP A 1 98 ? -17.630 -5.507 52.992 1.00 76.69 98 ASP A N 1
ATOM 811 C CA . ASP A 1 98 ? -16.834 -4.566 53.786 1.00 76.69 98 ASP A CA 1
ATOM 812 C C . ASP A 1 98 ? -17.185 -3.113 53.405 1.00 76.69 98 ASP A C 1
ATOM 814 O O . ASP A 1 98 ? -17.394 -2.276 54.275 1.00 76.69 98 ASP A O 1
ATOM 818 N N . ASP A 1 99 ? -17.382 -2.832 52.107 1.00 74.38 99 ASP A N 1
ATOM 819 C CA . ASP A 1 99 ? -17.743 -1.497 51.606 1.00 74.38 99 ASP A CA 1
ATOM 820 C C . ASP A 1 99 ? -19.139 -1.046 52.095 1.00 74.38 99 ASP A C 1
ATOM 822 O O . ASP A 1 99 ? -19.325 0.133 52.413 1.00 74.38 99 ASP A O 1
ATOM 826 N N . LEU A 1 100 ? -20.117 -1.962 52.175 1.00 80.69 100 LEU A N 1
ATOM 827 C CA . LEU A 1 100 ? -21.440 -1.663 52.745 1.00 80.69 100 LEU A CA 1
ATOM 828 C C . LEU A 1 100 ? -21.357 -1.446 54.253 1.00 80.69 100 LEU A C 1
ATOM 830 O O . LEU A 1 100 ? -21.978 -0.514 54.766 1.00 80.69 100 LEU A O 1
ATOM 834 N N . SER A 1 101 ? -20.611 -2.308 54.944 1.00 83.56 101 SER A N 1
ATOM 835 C CA . SER A 1 101 ? -20.455 -2.291 56.399 1.00 83.56 101 SER A CA 1
ATOM 836 C C . SER A 1 101 ? -19.780 -1.013 56.875 1.00 83.56 101 SER A C 1
ATOM 838 O O . SER A 1 101 ? -20.300 -0.343 57.769 1.00 83.56 101 SER A O 1
ATOM 840 N N . ASP A 1 102 ? -18.671 -0.635 56.244 1.00 84.69 102 ASP A N 1
ATOM 841 C CA . ASP A 1 102 ? -17.922 0.574 56.575 1.00 84.69 102 ASP A CA 1
ATOM 842 C C . ASP A 1 102 ? -18.796 1.817 56.378 1.00 84.69 102 ASP A C 1
ATOM 844 O O . ASP A 1 102 ? -18.997 2.598 57.311 1.00 84.69 102 ASP A O 1
ATOM 848 N N . TYR A 1 103 ? -19.416 1.961 55.199 1.00 85.88 103 TYR A N 1
ATOM 849 C CA . TYR A 1 103 ? -20.237 3.137 54.909 1.00 85.88 103 TYR A CA 1
ATOM 850 C C . TYR A 1 103 ? -21.452 3.241 55.837 1.00 85.88 103 TYR A C 1
ATOM 852 O O . TYR A 1 103 ? -21.761 4.330 56.325 1.00 85.88 103 TYR A O 1
ATOM 860 N N . TYR A 1 104 ? -22.125 2.115 56.099 1.00 87.88 104 TYR A N 1
ATOM 861 C CA . TYR A 1 104 ? -23.313 2.073 56.949 1.00 87.88 104 TYR A CA 1
ATOM 862 C C . TYR A 1 104 ? -23.009 2.490 58.391 1.00 87.88 104 TYR A C 1
ATOM 864 O O . TYR A 1 104 ? -23.764 3.255 58.991 1.00 87.88 104 TYR A O 1
ATOM 872 N N . ASN A 1 105 ? -21.896 2.005 58.945 1.00 85.38 105 ASN A N 1
ATOM 873 C CA . ASN A 1 105 ? -21.503 2.299 60.320 1.00 85.38 105 ASN A CA 1
ATOM 874 C C . ASN A 1 105 ? -21.015 3.744 60.490 1.00 85.38 105 ASN A C 1
ATOM 876 O O . ASN A 1 105 ? -21.270 4.358 61.525 1.00 85.38 105 ASN A O 1
ATOM 880 N N . GLU A 1 106 ? -20.335 4.298 59.486 1.00 85.62 106 GLU A N 1
ATOM 881 C CA . GLU A 1 106 ? -19.777 5.652 59.544 1.00 85.62 106 GLU A CA 1
ATOM 882 C C . GLU A 1 106 ? -20.818 6.759 59.308 1.00 85.62 106 GLU A C 1
ATOM 884 O O . GLU A 1 106 ? -20.637 7.876 59.793 1.00 85.62 106 GLU A O 1
ATOM 889 N N . ASN A 1 107 ? -21.905 6.470 58.581 1.00 83.81 107 ASN A N 1
ATOM 890 C CA . ASN A 1 107 ? -22.849 7.482 58.085 1.00 83.81 107 ASN A 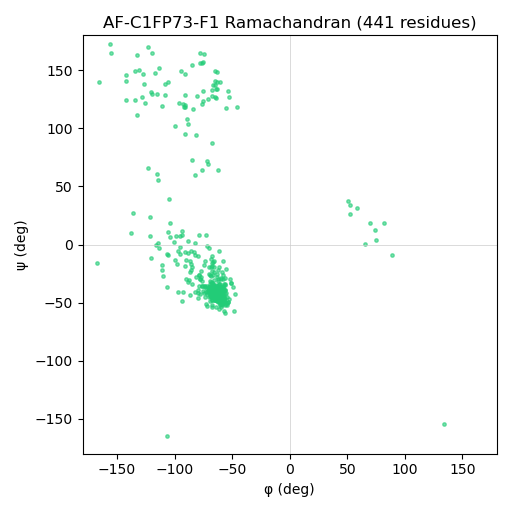CA 1
ATOM 891 C C . ASN A 1 107 ? -24.296 7.277 58.566 1.00 83.81 107 ASN A C 1
ATOM 893 O O . ASN A 1 107 ? -25.228 7.748 57.916 1.00 83.81 107 ASN A O 1
ATOM 897 N N . SER A 1 108 ? -24.505 6.581 59.689 1.00 81.88 108 SER A N 1
ATOM 898 C CA . SER A 1 108 ? -25.860 6.281 60.164 1.00 81.88 108 SER A CA 1
ATOM 899 C C . SER A 1 108 ? -26.644 7.537 60.565 1.00 81.88 108 SER A C 1
ATOM 901 O O . SER A 1 108 ? -26.220 8.331 61.407 1.00 81.88 108 SER A O 1
ATOM 903 N N . THR A 1 109 ? -27.835 7.678 59.990 1.00 81.19 109 THR A N 1
ATOM 904 C CA . THR A 1 109 ? -28.818 8.732 60.281 1.00 81.19 109 THR A CA 1
ATOM 905 C C . THR A 1 109 ? -29.811 8.328 61.376 1.00 81.19 109 THR A C 1
ATOM 907 O O . THR A 1 109 ? -30.624 9.140 61.819 1.00 81.19 109 THR A O 1
ATOM 910 N N . GLY A 1 110 ? -29.760 7.067 61.820 1.00 80.06 110 GLY A N 1
ATOM 911 C CA . GLY A 1 110 ? -30.741 6.453 62.714 1.00 80.06 110 GLY A CA 1
ATOM 912 C C . GLY A 1 110 ? -31.921 5.801 61.981 1.00 80.06 110 GLY A C 1
ATOM 913 O O . GLY A 1 110 ? -32.687 5.069 62.610 1.00 80.06 110 GLY A O 1
ATOM 914 N N . ASN A 1 111 ? -32.054 6.004 60.665 1.00 89.81 111 ASN A N 1
ATOM 915 C CA . ASN A 1 111 ? -33.028 5.317 59.821 1.00 89.81 111 ASN A CA 1
ATOM 916 C C . ASN A 1 111 ? -32.357 4.165 59.062 1.00 89.81 111 ASN A C 1
ATOM 918 O O . ASN A 1 111 ? -31.715 4.364 58.035 1.00 89.81 111 ASN A O 1
ATOM 922 N N . HIS A 1 112 ? -32.561 2.934 59.536 1.00 91.12 112 HIS A N 1
ATOM 923 C CA . HIS A 1 112 ? -31.878 1.754 59.002 1.00 91.12 112 HIS A CA 1
ATOM 924 C C . HIS A 1 112 ? -32.065 1.525 57.492 1.00 91.12 112 HIS A C 1
ATOM 926 O O . HIS A 1 112 ? -31.139 1.026 56.854 1.00 91.12 112 HIS A O 1
ATOM 932 N N . PHE A 1 113 ? -33.233 1.851 56.928 1.00 92.12 113 PHE A N 1
ATOM 933 C CA . PHE A 1 113 ? -33.523 1.624 55.506 1.00 92.12 113 PHE A CA 1
ATOM 934 C C . PHE A 1 113 ? -32.909 2.701 54.613 1.00 92.12 113 PHE A C 1
ATOM 936 O O . PHE A 1 113 ? -32.387 2.395 53.544 1.00 92.12 113 PHE A O 1
ATOM 943 N N . GLU A 1 114 ? -32.938 3.949 55.069 1.00 91.56 114 GLU A N 1
ATOM 944 C CA . GLU A 1 114 ? -32.275 5.069 54.400 1.00 91.56 114 GLU A CA 1
ATOM 945 C C . GLU A 1 114 ? -30.753 4.921 54.455 1.00 91.56 114 GLU A C 1
ATOM 947 O O . GLU A 1 114 ? -30.076 5.080 53.443 1.00 91.56 114 GLU A O 1
ATOM 952 N N . ASP A 1 115 ? -30.219 4.509 55.605 1.00 90.25 115 ASP A N 1
ATOM 953 C CA . ASP A 1 115 ? -28.797 4.214 55.770 1.00 90.25 115 ASP A CA 1
ATOM 954 C C . ASP A 1 115 ? -28.356 3.112 54.796 1.00 90.25 115 ASP A C 1
ATOM 956 O O . ASP A 1 115 ? -27.341 3.248 54.116 1.00 90.25 115 ASP A O 1
ATOM 960 N N . PHE A 1 116 ? -29.159 2.053 54.642 1.00 90.12 116 PHE A N 1
ATOM 961 C CA . PHE A 1 116 ? -28.884 0.991 53.674 1.00 90.12 116 PHE A CA 1
ATOM 962 C C . PHE A 1 116 ? -28.960 1.488 52.226 1.00 90.12 116 PHE A C 1
ATOM 964 O O . PHE A 1 116 ? -28.100 1.142 51.417 1.00 90.12 116 PHE A O 1
ATOM 971 N N . TYR A 1 117 ? -29.944 2.333 51.898 1.00 87.81 117 TYR A N 1
ATOM 972 C CA . TYR A 1 117 ? -30.040 2.969 50.585 1.00 87.81 117 TYR A CA 1
ATOM 973 C C . TYR A 1 117 ? -28.798 3.802 50.261 1.00 87.81 117 TYR A C 1
ATOM 975 O O . TYR A 1 117 ? -28.257 3.725 49.156 1.00 87.81 117 TYR A O 1
ATOM 983 N N . ASN A 1 118 ? -28.308 4.571 51.227 1.00 86.69 118 ASN A N 1
ATOM 984 C CA . ASN A 1 118 ? -27.115 5.379 51.035 1.00 86.69 118 ASN A CA 1
ATOM 985 C C . ASN A 1 118 ? -25.866 4.498 50.878 1.00 86.69 118 ASN A C 1
ATOM 987 O O . ASN A 1 118 ? -25.089 4.736 49.952 1.00 86.69 118 ASN A O 1
ATOM 991 N N . SER A 1 119 ? -25.720 3.435 51.677 1.00 83.88 119 SER A N 1
ATOM 992 C CA . SER A 1 119 ? -24.623 2.464 51.544 1.00 83.88 119 SER A CA 1
ATOM 993 C C . SER A 1 119 ? -24.614 1.763 50.189 1.00 83.88 119 SER A C 1
ATOM 995 O O . SER A 1 119 ? -23.588 1.744 49.508 1.00 83.88 119 SER A O 1
ATOM 997 N N . ILE A 1 120 ? -25.759 1.234 49.750 1.00 81.00 120 ILE A N 1
ATOM 998 C CA . ILE A 1 120 ? -25.856 0.496 48.484 1.00 81.00 120 ILE A CA 1
ATOM 999 C C . ILE A 1 120 ? -25.652 1.422 47.277 1.00 81.00 120 ILE A C 1
ATOM 1001 O O . ILE A 1 120 ? -25.061 1.031 46.269 1.00 81.00 120 ILE A O 1
ATOM 1005 N N . ASN A 1 121 ? -26.073 2.687 47.382 1.00 78.56 121 ASN A N 1
ATOM 1006 C CA . ASN A 1 121 ? -25.824 3.695 46.357 1.00 78.56 121 ASN A CA 1
ATOM 1007 C C . ASN A 1 121 ? -24.359 4.169 46.356 1.00 78.56 121 ASN A C 1
ATOM 1009 O O . ASN A 1 121 ? -23.790 4.414 45.291 1.00 78.56 121 ASN A O 1
ATOM 1013 N N . TYR A 1 122 ? -23.714 4.271 47.521 1.00 79.25 122 TYR A N 1
ATOM 1014 C CA . TYR A 1 122 ? -22.285 4.565 47.631 1.00 79.25 122 TYR A CA 1
ATOM 1015 C C . TYR A 1 122 ? -21.437 3.466 46.987 1.00 79.25 122 TYR A C 1
ATOM 1017 O O . TYR A 1 122 ? -20.584 3.768 46.150 1.00 79.25 122 TYR A O 1
ATOM 1025 N N . GLU A 1 123 ? -21.703 2.202 47.312 1.00 71.62 123 GLU A N 1
ATOM 1026 C CA . GLU A 1 123 ? -21.005 1.052 46.738 1.00 71.62 123 GLU A CA 1
ATOM 1027 C C . GLU A 1 123 ? -21.190 1.000 45.212 1.00 71.62 123 GLU A C 1
ATOM 1029 O O . GLU A 1 123 ? -20.205 0.919 44.469 1.00 71.62 123 GLU A O 1
ATOM 1034 N N . LYS A 1 124 ? -22.429 1.199 44.731 1.00 68.62 124 LYS A N 1
ATOM 1035 C CA . LYS A 1 124 ? -22.748 1.368 43.303 1.00 68.62 124 LYS A CA 1
ATOM 1036 C C . LYS A 1 124 ? -21.920 2.483 42.661 1.00 68.62 124 LYS A C 1
ATOM 1038 O O . LYS A 1 124 ? -21.306 2.271 41.618 1.00 68.62 124 LYS A O 1
ATOM 1043 N N . ASN A 1 125 ? -21.856 3.665 43.270 1.00 65.06 125 ASN A N 1
ATOM 1044 C CA . ASN A 1 125 ? -21.127 4.807 42.712 1.00 65.06 125 ASN A CA 1
ATOM 1045 C C . ASN A 1 125 ? -19.601 4.609 42.734 1.00 65.06 125 ASN A C 1
ATOM 1047 O O . ASN A 1 125 ? -18.919 4.958 41.769 1.00 65.06 125 ASN A O 1
ATOM 1051 N N . LYS A 1 126 ? -19.050 4.016 43.799 1.00 66.50 126 LYS A N 1
ATOM 1052 C CA . LYS A 1 126 ? -17.621 3.680 43.932 1.00 66.50 126 LYS A CA 1
ATOM 1053 C C . LYS A 1 126 ? -17.200 2.646 42.885 1.00 66.50 126 LYS A C 1
ATOM 1055 O O . LYS A 1 126 ? -16.160 2.805 42.243 1.00 66.50 126 LYS A O 1
ATOM 1060 N N . CYS A 1 127 ? -18.035 1.633 42.668 1.00 55.06 127 CYS A N 1
ATOM 1061 C CA . CYS A 1 127 ? -17.911 0.662 41.588 1.00 55.06 127 CYS A CA 1
ATOM 1062 C C . CYS A 1 127 ? -17.948 1.345 40.208 1.00 55.06 127 CYS A C 1
ATOM 1064 O O . CYS A 1 127 ? -16.999 1.218 39.431 1.00 55.06 127 CYS A O 1
ATOM 1066 N N . MET A 1 128 ? -18.979 2.152 39.936 1.00 50.62 128 MET A N 1
ATOM 1067 C CA . MET A 1 128 ? -19.129 2.874 38.669 1.00 50.62 128 MET A CA 1
ATOM 1068 C C . MET A 1 128 ? -17.942 3.791 38.374 1.00 50.62 128 MET A C 1
ATOM 1070 O O . MET A 1 128 ? -17.514 3.885 37.226 1.00 50.62 128 MET A O 1
ATOM 1074 N N . LYS A 1 129 ? -17.357 4.421 39.397 1.00 56.47 129 LYS A N 1
ATOM 1075 C CA . LYS A 1 129 ? -16.161 5.254 39.252 1.00 56.47 129 LYS A CA 1
ATOM 1076 C C . LYS A 1 129 ? -14.925 4.430 38.878 1.00 56.47 129 LYS A C 1
ATOM 1078 O O . LYS A 1 129 ? -14.225 4.804 37.941 1.00 56.47 129 LYS A O 1
ATOM 1083 N N . LYS A 1 130 ? -14.696 3.279 39.527 1.00 51.50 130 LYS A N 1
ATOM 1084 C CA . LYS A 1 130 ? -13.612 2.344 39.157 1.00 51.50 130 LYS A CA 1
ATOM 1085 C C . LYS A 1 130 ? -13.781 1.816 37.731 1.00 51.50 130 LYS A C 1
ATOM 1087 O O . LYS A 1 130 ? -12.797 1.716 37.002 1.00 51.50 130 LYS A O 1
ATOM 1092 N N . ILE A 1 131 ? -15.013 1.527 37.311 1.00 45.47 131 ILE A N 1
ATOM 1093 C CA . ILE A 1 131 ? -15.326 1.125 35.935 1.00 45.47 131 ILE A CA 1
ATOM 1094 C C . ILE A 1 131 ? -15.013 2.283 34.980 1.00 45.47 131 ILE A C 1
ATOM 1096 O O . ILE A 1 131 ? -14.208 2.127 34.072 1.00 45.47 131 ILE A O 1
ATOM 1100 N N . GLN A 1 132 ? -15.555 3.477 35.206 1.00 46.03 132 GLN A N 1
ATOM 1101 C CA . GLN A 1 132 ? -15.302 4.640 34.349 1.00 46.03 132 GLN A CA 1
ATOM 1102 C C . GLN A 1 132 ? -13.814 5.003 34.240 1.00 46.03 132 GLN A C 1
ATOM 1104 O O . GLN A 1 132 ? -13.360 5.384 33.165 1.00 46.03 132 GLN A O 1
ATOM 1109 N N . GLU A 1 133 ? -13.042 4.870 35.320 1.00 49.34 133 GLU A N 1
ATOM 1110 C CA . GLU A 1 133 ? -11.591 5.086 35.323 1.00 49.34 133 GLU A CA 1
ATOM 1111 C C . GLU A 1 133 ? -10.831 3.994 34.553 1.00 49.34 133 GLU A C 1
ATOM 1113 O O . GLU A 1 133 ? -9.896 4.320 33.822 1.00 49.34 133 GLU A O 1
ATOM 1118 N N . SER A 1 134 ? -11.268 2.733 34.650 1.00 41.38 134 SER A N 1
ATOM 1119 C CA . SER A 1 134 ? -10.674 1.583 33.940 1.00 41.38 134 SER A CA 1
ATOM 1120 C C . SER A 1 134 ? -11.065 1.513 32.457 1.00 41.38 134 SER A C 1
ATOM 1122 O O . SER A 1 134 ? -10.356 0.907 31.657 1.00 41.38 134 SER A O 1
ATOM 1124 N N . PHE A 1 135 ? -12.184 2.140 32.087 1.00 41.06 135 PHE A N 1
ATOM 1125 C CA . PHE A 1 135 ? -12.731 2.188 30.729 1.00 41.06 135 PHE A CA 1
ATOM 1126 C C . PHE A 1 135 ? -12.541 3.549 30.049 1.00 41.06 135 PHE A C 1
ATOM 1128 O O . PHE A 1 135 ? -13.102 3.769 28.979 1.00 41.06 135 PHE A O 1
ATOM 1135 N N . LYS A 1 136 ? -11.741 4.477 30.601 1.00 46.38 136 LYS A N 1
ATOM 1136 C CA . LYS A 1 136 ? -11.336 5.660 29.823 1.00 46.38 136 LYS A CA 1
ATOM 1137 C C . LYS A 1 136 ? -10.740 5.177 28.505 1.00 46.38 136 LYS A C 1
ATOM 1139 O O . LYS A 1 136 ? -9.834 4.344 28.528 1.00 46.38 136 LYS A O 1
ATOM 1144 N N . ILE A 1 137 ? -11.252 5.697 27.382 1.00 43.28 137 ILE A N 1
ATOM 1145 C CA . ILE A 1 137 ? -10.682 5.451 26.053 1.00 43.28 137 ILE A CA 1
ATOM 1146 C C . ILE A 1 137 ? -9.171 5.645 26.200 1.00 43.28 137 ILE A C 1
ATOM 1148 O O . ILE A 1 137 ? -8.752 6.731 26.621 1.00 43.28 137 ILE A O 1
ATOM 1152 N N . PRO A 1 138 ? -8.353 4.607 25.949 1.00 49.00 138 PRO A N 1
ATOM 1153 C CA . PRO A 1 138 ? -6.917 4.752 26.064 1.00 49.00 138 PRO A CA 1
ATOM 1154 C C . PRO A 1 138 ? -6.496 5.937 25.205 1.00 49.00 138 PRO A C 1
ATOM 1156 O O . PRO A 1 138 ? -6.910 6.033 24.049 1.00 49.00 138 PRO A O 1
ATOM 1159 N N . LYS A 1 139 ? -5.680 6.844 25.749 1.00 44.16 139 LYS A N 1
ATOM 1160 C CA . LYS A 1 139 ? -5.168 7.996 24.989 1.00 44.16 139 LYS A CA 1
ATOM 1161 C C . LYS A 1 139 ? -4.519 7.556 23.669 1.00 44.16 139 LYS A C 1
ATOM 1163 O O . LYS A 1 139 ? -4.600 8.287 22.689 1.00 44.16 139 LYS A O 1
ATOM 1168 N N . GLY A 1 140 ? -3.954 6.345 23.625 1.00 41.84 140 GLY A N 1
ATOM 1169 C CA . GLY A 1 140 ? -3.492 5.683 22.407 1.00 41.84 140 GLY A CA 1
ATOM 1170 C C . GLY A 1 140 ? -4.586 5.458 21.365 1.00 41.84 140 GLY A C 1
ATOM 1171 O O . GLY A 1 140 ? -4.379 5.779 20.206 1.00 41.84 140 GLY A O 1
ATOM 1172 N N . LEU A 1 141 ? -5.781 4.997 21.749 1.00 38.84 141 LEU A N 1
ATOM 1173 C CA . LEU A 1 141 ? -6.909 4.801 20.829 1.00 38.84 141 LEU A CA 1
ATOM 1174 C C . LEU A 1 141 ? -7.460 6.137 20.311 1.00 38.84 141 LEU A C 1
ATOM 1176 O O . LEU A 1 141 ? -7.774 6.262 19.132 1.00 38.84 141 LEU A O 1
ATOM 1180 N N . GLU A 1 142 ? -7.531 7.152 21.172 1.00 39.91 142 GLU A N 1
ATOM 1181 C CA . GLU A 1 142 ? -7.917 8.515 20.791 1.00 39.91 142 GLU A CA 1
ATOM 1182 C C . GLU A 1 142 ? -6.868 9.137 19.852 1.00 39.91 142 GLU A C 1
ATOM 1184 O O . GLU A 1 142 ? -7.208 9.747 18.840 1.00 39.91 142 GLU A O 1
ATOM 1189 N N . SER A 1 143 ? -5.579 8.888 20.112 1.00 39.16 143 SER A N 1
ATOM 1190 C CA . SER A 1 143 ? -4.479 9.252 19.220 1.00 39.16 143 SER A CA 1
ATOM 1191 C C . SER A 1 143 ? -4.517 8.479 17.905 1.00 39.16 143 SER A C 1
ATOM 1193 O O . SER A 1 143 ? -4.243 9.088 16.884 1.00 39.16 143 SER A O 1
ATOM 1195 N N . ILE A 1 144 ? -4.860 7.188 17.884 1.00 39.78 144 ILE A N 1
ATOM 1196 C CA . ILE A 1 144 ? -5.027 6.408 16.650 1.00 39.78 144 ILE A CA 1
ATOM 1197 C C . ILE A 1 144 ? -6.201 6.960 15.862 1.00 39.78 144 ILE A C 1
ATOM 1199 O O . ILE A 1 144 ? -6.043 7.210 14.683 1.00 39.78 144 ILE A O 1
ATOM 1203 N N . ILE A 1 145 ? -7.356 7.208 16.477 1.00 37.44 145 ILE A N 1
ATOM 1204 C CA . ILE A 1 145 ? -8.518 7.788 15.788 1.00 37.44 145 ILE A CA 1
ATOM 1205 C C . ILE A 1 145 ? -8.163 9.165 15.210 1.00 37.44 145 ILE A C 1
ATOM 1207 O O . ILE A 1 145 ? -8.519 9.466 14.072 1.00 37.44 145 ILE A O 1
ATOM 1211 N N . ASN A 1 146 ? -7.392 9.973 15.938 1.00 41.22 146 ASN A N 1
ATOM 1212 C CA . ASN A 1 146 ? -6.939 11.290 15.489 1.00 41.22 146 ASN A CA 1
ATOM 1213 C C . ASN A 1 146 ? -5.783 11.238 14.472 1.00 41.22 146 ASN A C 1
ATOM 1215 O O . ASN A 1 146 ? -5.656 12.145 13.655 1.00 41.22 146 ASN A O 1
ATOM 1219 N N . SER A 1 147 ? -4.938 10.206 14.500 1.00 39.28 147 SER A N 1
ATOM 1220 C CA . SER A 1 147 ? -3.868 9.980 13.521 1.00 39.28 147 SER A CA 1
ATOM 1221 C C . SER A 1 147 ? -4.433 9.355 12.247 1.00 39.28 147 SER A C 1
ATOM 1223 O O . SER A 1 147 ? -4.161 9.844 11.165 1.00 39.28 147 SER A O 1
ATOM 1225 N N . VAL A 1 148 ? -5.285 8.338 12.360 1.00 35.62 148 VAL A N 1
ATOM 1226 C CA . VAL A 1 148 ? -5.985 7.659 11.259 1.00 35.62 148 VAL A CA 1
ATOM 1227 C C . VAL A 1 148 ? -6.961 8.596 10.560 1.00 35.62 148 VAL A C 1
ATOM 1229 O O . VAL A 1 148 ? -7.034 8.548 9.345 1.00 35.62 148 VAL A O 1
ATOM 1232 N N . SER A 1 149 ? -7.641 9.505 11.265 1.00 33.84 149 SER A N 1
ATOM 1233 C CA . SER A 1 149 ? -8.463 10.540 10.608 1.00 33.84 149 SER A CA 1
ATOM 1234 C C . SER A 1 149 ? -7.640 11.603 9.866 1.00 33.84 149 SER A C 1
ATOM 1236 O O . SER A 1 149 ? -8.167 12.262 8.975 1.00 33.84 149 SER A O 1
ATOM 1238 N N . LYS A 1 150 ? -6.346 11.754 10.190 1.00 35.66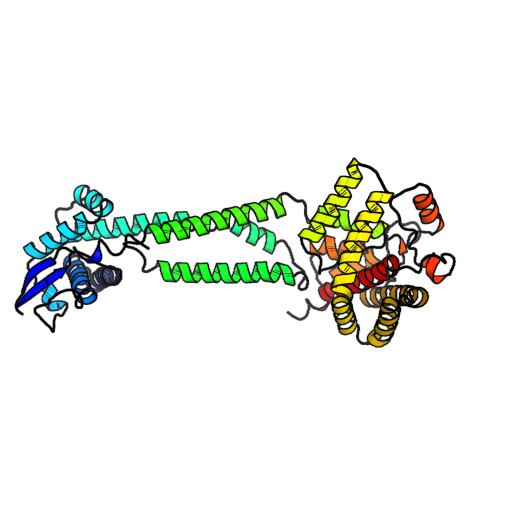 150 LYS A N 1
ATOM 1239 C CA . LYS A 1 150 ? -5.384 12.598 9.453 1.00 35.66 150 LYS A CA 1
ATOM 1240 C C . LYS A 1 150 ? -4.639 11.846 8.351 1.00 35.66 150 LYS A C 1
ATOM 1242 O O . LYS A 1 150 ? -4.070 12.474 7.460 1.00 35.66 150 LYS A O 1
ATOM 1247 N N . ILE A 1 151 ? -4.621 10.516 8.405 1.00 36.25 151 ILE A N 1
ATOM 1248 C CA . ILE A 1 151 ? -4.223 9.678 7.284 1.00 36.25 151 ILE A CA 1
ATOM 1249 C C . ILE A 1 151 ? -5.470 9.587 6.404 1.00 36.25 151 ILE A C 1
ATOM 1251 O O . ILE A 1 151 ? -6.331 8.743 6.611 1.00 36.25 151 ILE A O 1
ATOM 1255 N N . THR A 1 152 ? -5.599 10.448 5.399 1.00 34.34 152 THR A N 1
ATOM 1256 C CA . THR A 1 152 ? -6.418 10.077 4.241 1.00 34.34 152 THR A CA 1
ATOM 1257 C C . THR A 1 152 ? -5.821 8.749 3.759 1.00 34.34 152 THR A C 1
ATOM 1259 O O . THR A 1 152 ? -4.616 8.691 3.512 1.00 34.34 152 THR A O 1
ATOM 1262 N N . ILE A 1 153 ? -6.573 7.645 3.780 1.00 38.81 153 ILE A N 1
ATOM 1263 C CA . ILE A 1 153 ? -6.076 6.313 3.389 1.00 38.81 153 ILE A CA 1
ATOM 1264 C C . ILE A 1 153 ? -6.721 5.970 2.045 1.00 38.81 153 ILE A C 1
ATOM 1266 O O . ILE A 1 153 ? -7.947 6.031 1.962 1.00 38.81 153 ILE A O 1
ATOM 1270 N N . PRO A 1 154 ? -5.950 5.570 1.021 1.00 38.72 154 PRO A N 1
ATOM 1271 C CA . PRO A 1 154 ? -6.502 5.163 -0.261 1.00 38.72 154 PRO A CA 1
ATOM 1272 C C . PRO A 1 154 ? -7.371 3.915 -0.083 1.00 38.72 154 PRO A C 1
ATOM 1274 O O . PRO A 1 154 ? -6.991 2.980 0.635 1.00 38.72 154 PRO A O 1
ATOM 1277 N N . THR A 1 155 ? -8.502 3.847 -0.779 1.00 34.44 155 THR A N 1
ATOM 1278 C CA . THR A 1 155 ? -9.491 2.755 -0.694 1.00 34.44 155 THR A CA 1
ATOM 1279 C C . THR A 1 155 ? -8.934 1.365 -1.019 1.00 34.44 155 THR A C 1
ATOM 1281 O O . THR A 1 155 ? -9.577 0.380 -0.669 1.00 34.44 155 THR A O 1
ATOM 1284 N N . TYR A 1 156 ? -7.742 1.233 -1.613 1.00 38.75 156 TYR A N 1
ATOM 1285 C CA . TYR A 1 156 ? -7.110 -0.050 -1.960 1.00 38.75 156 TYR A CA 1
ATOM 1286 C C . TYR A 1 156 ? -6.028 -0.536 -0.962 1.00 38.75 156 TYR A C 1
ATOM 1288 O O . TYR A 1 156 ? -5.696 -1.718 -0.973 1.00 38.75 156 TYR A O 1
ATOM 1296 N N . VAL A 1 157 ? -5.532 0.301 -0.031 1.00 39.16 157 VAL A N 1
ATOM 1297 C CA . VAL A 1 157 ? -4.638 -0.133 1.091 1.00 39.16 157 VAL A CA 1
ATOM 1298 C C . VAL A 1 157 ? -5.428 -0.938 2.150 1.00 39.16 157 VAL A C 1
ATOM 1300 O O . VAL A 1 157 ? -4.932 -1.453 3.156 1.00 39.16 157 VAL A O 1
ATOM 1303 N N . THR A 1 158 ? -6.721 -1.082 1.898 1.00 37.03 158 THR A N 1
ATOM 1304 C CA . THR A 1 158 ? -7.739 -1.639 2.762 1.00 37.03 158 THR A CA 1
ATOM 1305 C C . THR A 1 158 ? -7.606 -3.129 3.033 1.00 37.03 158 THR A C 1
ATOM 1307 O O . THR A 1 158 ? -8.260 -3.566 3.952 1.00 37.03 158 THR A O 1
ATOM 1310 N N . LYS A 1 159 ? -6.767 -3.953 2.400 1.00 37.47 159 LYS A N 1
ATOM 1311 C CA . LYS A 1 159 ? -6.770 -5.392 2.768 1.00 37.47 159 LYS A CA 1
ATOM 1312 C C . LYS A 1 159 ? -6.193 -5.667 4.169 1.00 37.47 159 LYS A C 1
ATOM 1314 O O . LYS A 1 159 ? -6.771 -6.434 4.939 1.00 37.47 159 LYS A O 1
ATOM 1319 N N . ASN A 1 160 ? -5.114 -4.972 4.537 1.00 36.12 160 ASN A N 1
ATOM 1320 C CA . ASN A 1 160 ? -4.519 -5.040 5.881 1.00 36.12 160 ASN A CA 1
ATOM 1321 C C . ASN A 1 160 ? -5.119 -3.991 6.835 1.00 36.12 160 ASN A C 1
ATOM 1323 O O . ASN A 1 160 ? -5.250 -4.244 8.030 1.00 36.12 160 ASN A O 1
ATOM 1327 N N . LEU A 1 161 ? -5.573 -2.842 6.318 1.00 35.62 161 LEU A N 1
ATOM 1328 C CA . LEU A 1 161 ? -6.245 -1.814 7.122 1.00 35.62 161 LEU A CA 1
ATOM 1329 C C . LEU A 1 161 ? -7.754 -2.039 7.294 1.00 35.62 161 LEU A C 1
ATOM 1331 O O . LEU A 1 161 ? -8.310 -1.496 8.232 1.00 35.62 161 LEU A O 1
ATOM 1335 N N . GLN A 1 162 ? -8.427 -2.871 6.491 1.00 38.00 162 GLN A N 1
ATOM 1336 C CA . GLN A 1 162 ? -9.779 -3.380 6.788 1.00 38.00 162 GLN A CA 1
ATOM 1337 C C . GLN A 1 162 ? -9.717 -4.341 7.946 1.00 38.00 162 GLN A C 1
ATOM 1339 O O . GLN A 1 162 ? -10.672 -4.383 8.695 1.00 38.00 162 GLN A O 1
ATOM 1344 N N . GLN A 1 163 ? -8.634 -5.095 8.143 1.00 37.78 163 GLN A N 1
ATOM 1345 C CA . GLN A 1 163 ? -8.499 -5.845 9.388 1.00 37.78 163 GLN A CA 1
ATOM 1346 C C . GLN A 1 163 ? -8.420 -4.879 10.566 1.00 37.78 163 GLN A C 1
ATOM 1348 O O . GLN A 1 163 ? -9.124 -5.090 11.537 1.00 37.78 163 GLN A O 1
ATOM 1353 N N . VAL A 1 164 ? -7.675 -3.777 10.448 1.00 38.19 164 VAL A N 1
ATOM 1354 C CA . VAL A 1 164 ? -7.592 -2.744 11.496 1.00 38.19 164 VAL A CA 1
ATOM 1355 C C . VAL A 1 164 ? -8.906 -1.966 11.671 1.00 38.19 164 VAL A C 1
ATOM 1357 O O . VAL A 1 164 ? -9.307 -1.729 12.804 1.00 38.19 164 VAL A O 1
ATOM 1360 N N . ASN A 1 165 ? -9.619 -1.617 10.596 1.00 39.31 165 ASN A N 1
ATOM 1361 C CA . ASN A 1 165 ? -10.901 -0.902 10.625 1.00 39.31 165 ASN A CA 1
ATOM 1362 C C . ASN A 1 165 ? -12.059 -1.807 11.047 1.00 39.31 165 ASN A C 1
ATOM 1364 O O . ASN A 1 165 ? -12.885 -1.405 11.847 1.00 39.31 165 ASN A O 1
ATOM 1368 N N . LYS A 1 166 ? -12.100 -3.055 10.581 1.00 41.34 166 LYS A N 1
ATOM 1369 C CA . LYS A 1 166 ? -13.070 -4.060 11.027 1.00 41.34 166 LYS A CA 1
ATOM 1370 C C . LYS A 1 166 ? -12.809 -4.443 12.473 1.00 41.34 166 LYS A C 1
ATOM 1372 O O . LYS A 1 166 ? -13.758 -4.595 13.223 1.00 41.34 166 LYS A O 1
ATOM 1377 N N . LEU A 1 167 ? -11.544 -4.538 12.886 1.00 40.28 167 LEU A N 1
ATOM 1378 C CA . LEU A 1 167 ? -11.177 -4.693 14.290 1.00 40.28 167 LEU A CA 1
ATOM 1379 C C . LEU A 1 167 ? -11.584 -3.448 15.091 1.00 40.28 167 LEU A C 1
ATOM 1381 O O . LEU A 1 167 ? -12.121 -3.602 16.176 1.00 40.28 167 LEU A O 1
ATOM 1385 N N . SER A 1 168 ? -11.413 -2.228 14.570 1.00 40.44 168 SER A N 1
ATOM 1386 C CA . SER A 1 168 ? -11.810 -0.998 15.271 1.00 40.44 168 SER A CA 1
ATOM 1387 C C . SER A 1 168 ? -13.330 -0.824 15.369 1.00 40.44 168 SER A C 1
ATOM 1389 O O . SER A 1 168 ? -13.816 -0.397 16.413 1.00 40.44 168 SER A O 1
ATOM 1391 N N . GLU A 1 169 ? -14.092 -1.212 14.345 1.00 41.84 169 GLU A N 1
ATOM 1392 C CA . GLU A 1 169 ? -15.557 -1.280 14.358 1.00 41.84 169 GLU A CA 1
ATOM 1393 C C . GLU A 1 169 ? -16.049 -2.378 15.300 1.00 41.84 169 GLU A C 1
ATOM 1395 O O . GLU A 1 169 ? -16.860 -2.096 16.174 1.00 41.84 169 GLU A O 1
ATOM 1400 N N . GLN A 1 170 ? -15.486 -3.588 15.222 1.00 42.41 170 GLN A N 1
ATOM 1401 C CA . GLN A 1 170 ? -15.787 -4.678 16.155 1.00 42.41 170 GLN A CA 1
ATOM 1402 C C . GLN A 1 170 ? -15.462 -4.299 17.600 1.00 42.41 170 GLN A C 1
ATOM 1404 O O . GLN A 1 170 ? -16.202 -4.671 18.502 1.00 42.41 170 GLN A O 1
ATOM 1409 N N . ILE A 1 171 ? -14.389 -3.539 17.834 1.00 41.69 171 ILE A N 1
ATOM 1410 C CA . ILE A 1 171 ? -14.023 -3.023 19.156 1.00 41.69 171 ILE A CA 1
ATOM 1411 C C . ILE A 1 171 ? -14.972 -1.906 19.589 1.00 41.69 171 ILE A C 1
ATOM 1413 O O . ILE A 1 171 ? -15.366 -1.879 20.748 1.00 41.69 171 ILE A O 1
ATOM 1417 N N . ARG A 1 172 ? -15.375 -0.999 18.693 1.00 41.31 172 ARG A N 1
ATOM 1418 C CA . ARG A 1 172 ? -16.352 0.059 18.993 1.00 41.31 172 ARG A CA 1
ATOM 1419 C C . ARG A 1 172 ? -17.714 -0.535 19.335 1.00 41.31 172 ARG A C 1
ATOM 1421 O O . ARG A 1 172 ? -18.342 -0.090 20.292 1.00 41.31 172 ARG A O 1
ATOM 1428 N N . ASP A 1 173 ? -18.133 -1.555 18.600 1.00 45.75 173 ASP A N 1
ATOM 1429 C CA . ASP A 1 173 ? -19.366 -2.293 18.841 1.00 45.75 173 ASP A CA 1
ATOM 1430 C C . ASP A 1 173 ? -19.254 -3.151 20.099 1.00 45.75 173 ASP A C 1
ATOM 1432 O O . ASP A 1 173 ? -20.171 -3.143 20.914 1.00 45.75 173 ASP A O 1
ATOM 1436 N N . ALA A 1 174 ? -18.111 -3.803 20.341 1.00 41.72 174 ALA A N 1
ATOM 1437 C CA . ALA A 1 174 ? -17.831 -4.473 21.607 1.00 41.72 174 ALA A CA 1
ATOM 1438 C C . ALA A 1 174 ? -17.872 -3.483 22.775 1.00 41.72 174 ALA A C 1
ATOM 1440 O O . ALA A 1 174 ? -18.466 -3.798 23.793 1.00 41.72 174 ALA A O 1
ATOM 1441 N N . TYR A 1 175 ? -17.341 -2.269 22.628 1.00 40.72 175 TYR A N 1
ATOM 1442 C CA . TYR A 1 175 ? -17.379 -1.221 23.647 1.00 40.72 175 TYR A CA 1
ATOM 1443 C C . TYR A 1 175 ? -18.810 -0.721 23.891 1.00 40.72 175 TYR A C 1
ATOM 1445 O O . TYR A 1 175 ? -19.247 -0.623 25.038 1.00 40.72 175 TYR A O 1
ATOM 1453 N N . LYS A 1 176 ? -19.590 -0.482 22.829 1.00 42.53 176 LYS A N 1
ATOM 1454 C CA . LYS A 1 176 ? -21.022 -0.137 22.913 1.00 42.53 176 LYS A CA 1
ATOM 1455 C C . LYS A 1 176 ? -21.825 -1.239 23.607 1.00 42.53 176 LYS A C 1
ATOM 1457 O O . LYS A 1 176 ? -22.640 -0.952 24.481 1.00 42.53 176 LYS A O 1
ATOM 1462 N N . ASN A 1 177 ? -21.551 -2.493 23.261 1.00 40.16 177 ASN A N 1
ATOM 1463 C CA . ASN A 1 177 ? -22.212 -3.661 23.830 1.00 40.16 177 ASN A CA 1
ATOM 1464 C C . ASN A 1 177 ? -21.781 -3.904 25.277 1.00 40.16 177 ASN A C 1
ATOM 1466 O O . ASN A 1 177 ? -22.636 -4.151 26.113 1.00 40.16 177 ASN A O 1
ATOM 1470 N N . ILE A 1 178 ? -20.503 -3.731 25.611 1.00 40.16 178 ILE A N 1
ATOM 1471 C CA . ILE A 1 178 ? -19.981 -3.779 26.981 1.00 40.16 178 ILE A CA 1
ATOM 1472 C C . ILE A 1 178 ? -20.632 -2.682 27.828 1.00 40.16 178 ILE A C 1
ATOM 1474 O O . ILE A 1 178 ? -21.074 -2.963 28.930 1.00 40.16 178 ILE A O 1
ATOM 1478 N N . THR A 1 179 ? -20.811 -1.466 27.308 1.00 36.50 179 THR A N 1
ATOM 1479 C CA . THR A 1 179 ? -21.505 -0.383 28.035 1.00 36.50 179 THR A CA 1
ATOM 1480 C C . THR A 1 179 ? -22.975 -0.734 28.325 1.00 36.50 179 THR A C 1
ATOM 1482 O O . THR A 1 179 ? -23.497 -0.411 29.392 1.00 36.50 179 THR A O 1
ATOM 1485 N N . ASN A 1 180 ? -23.638 -1.441 27.403 1.00 40.28 180 ASN A N 1
ATOM 1486 C CA . ASN A 1 180 ? -25.005 -1.941 27.584 1.00 40.28 180 ASN A CA 1
ATOM 1487 C C . ASN A 1 180 ? -25.076 -3.169 28.512 1.00 40.28 180 ASN A C 1
ATOM 1489 O O . ASN A 1 180 ? -26.055 -3.324 29.234 1.00 40.28 180 ASN A O 1
ATOM 1493 N N . VAL A 1 181 ? -24.032 -4.002 28.529 1.00 37.69 181 VAL A N 1
ATOM 1494 C CA . VAL A 1 181 ? -23.876 -5.173 29.407 1.00 37.69 181 VAL A CA 1
ATOM 1495 C C . VAL A 1 181 ? -23.438 -4.774 30.821 1.00 37.69 181 VAL A C 1
ATOM 1497 O O . VAL A 1 181 ? -23.752 -5.484 31.761 1.00 37.69 181 VAL A O 1
ATOM 1500 N N . ILE A 1 182 ? -22.755 -3.639 31.000 1.00 39.69 182 ILE A N 1
ATOM 1501 C CA . ILE A 1 182 ? -22.274 -3.138 32.299 1.00 39.69 182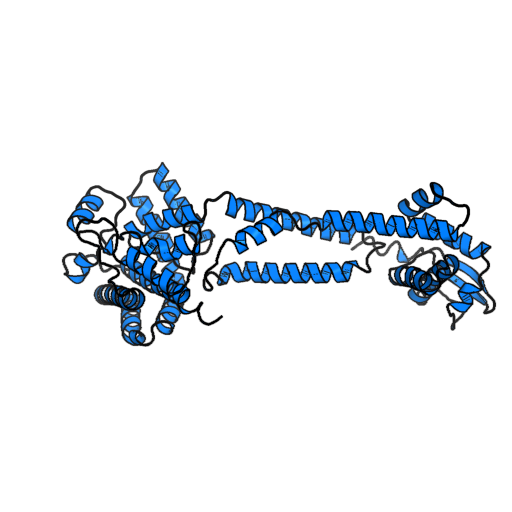 ILE A CA 1
ATOM 1502 C C . ILE A 1 182 ? -23.375 -2.415 33.083 1.00 39.69 182 ILE A C 1
ATOM 1504 O O . ILE A 1 182 ? -23.337 -2.431 34.307 1.00 39.69 182 ILE A O 1
ATOM 1508 N N . LYS A 1 183 ? -24.378 -1.817 32.421 1.00 42.22 183 LYS A N 1
ATOM 1509 C CA . LYS A 1 183 ? -25.485 -1.117 33.106 1.00 42.22 183 LYS A CA 1
ATOM 1510 C C . LYS A 1 183 ? -26.176 -1.932 34.215 1.00 42.22 183 LYS A C 1
ATOM 1512 O O . LYS A 1 183 ? -26.587 -1.305 35.187 1.00 42.22 183 LYS A O 1
ATOM 1517 N N . PRO A 1 184 ? -26.294 -3.269 34.115 1.00 41.84 184 PRO A N 1
ATOM 1518 C CA . PRO A 1 184 ? -26.832 -4.082 35.197 1.00 41.84 184 PRO A CA 1
ATOM 1519 C C . PRO A 1 184 ? -25.755 -4.743 36.084 1.00 41.84 184 PRO A C 1
ATOM 1521 O O . PRO A 1 184 ? -26.090 -5.187 37.172 1.00 41.84 184 PRO A O 1
ATOM 1524 N N . ILE A 1 185 ? -24.482 -4.839 35.679 1.00 39.56 185 ILE A N 1
ATOM 1525 C CA . ILE A 1 185 ? -23.456 -5.614 36.409 1.00 39.56 185 ILE A CA 1
ATOM 1526 C C . ILE A 1 185 ? -22.871 -4.747 37.532 1.00 39.56 185 ILE A C 1
ATOM 1528 O O . ILE A 1 185 ? -22.227 -3.738 37.274 1.00 39.56 185 ILE A O 1
ATOM 1532 N N . GLN A 1 186 ? -23.053 -5.131 38.794 1.00 45.78 186 GLN A N 1
ATOM 1533 C CA . GLN A 1 186 ? -22.121 -6.049 39.458 1.00 45.78 186 GLN A CA 1
ATOM 1534 C C . GLN A 1 186 ? -22.790 -6.806 40.610 1.00 45.78 186 GLN A C 1
ATOM 1536 O O . GLN A 1 186 ? -23.862 -6.396 40.990 1.00 45.78 186 GLN A O 1
ATOM 1541 N N . PHE A 1 187 ? -22.190 -7.892 41.132 1.00 47.22 187 PHE A N 1
ATOM 1542 C CA . PHE A 1 187 ? -22.014 -8.083 42.592 1.00 47.22 187 PHE A CA 1
ATOM 1543 C C . PHE A 1 187 ? -21.056 -9.222 43.006 1.00 47.22 187 PHE A C 1
ATOM 1545 O O . PHE A 1 187 ? -20.569 -9.183 44.124 1.00 47.22 187 PHE A O 1
ATOM 1552 N N . GLN A 1 188 ? -20.655 -10.182 42.154 1.00 42.25 188 GLN A N 1
ATOM 1553 C CA . GLN A 1 188 ? -19.661 -11.206 42.585 1.00 42.25 188 GLN A CA 1
ATOM 1554 C C . GLN A 1 188 ? -18.561 -11.583 41.585 1.00 42.25 188 GLN A C 1
ATOM 1556 O O . GLN A 1 188 ? -17.765 -12.484 41.838 1.00 42.25 188 GLN A O 1
ATOM 1561 N N . HIS A 1 189 ? -18.411 -10.855 40.481 1.00 50.28 189 HIS A N 1
ATOM 1562 C CA . HIS A 1 189 ? -17.326 -11.122 39.537 1.00 50.28 189 HIS A CA 1
ATOM 1563 C C . HIS A 1 189 ? -16.319 -9.973 39.449 1.00 50.28 189 HIS A C 1
ATOM 1565 O O . HIS A 1 189 ? -16.012 -9.489 38.361 1.00 50.28 189 HIS A O 1
ATOM 1571 N N . GLN A 1 190 ? -15.746 -9.586 40.599 1.00 43.44 190 GLN A N 1
ATOM 1572 C CA . GLN A 1 190 ? -14.527 -8.762 40.646 1.00 43.44 190 GLN A CA 1
ATOM 1573 C C . GLN A 1 190 ? -13.451 -9.348 39.716 1.00 43.44 190 GLN A C 1
ATOM 1575 O O . GLN A 1 190 ? -12.757 -8.608 39.036 1.00 43.44 190 GLN A O 1
ATOM 1580 N N . ASN A 1 191 ? -13.374 -10.681 39.627 1.00 44.47 191 ASN A N 1
ATOM 1581 C CA . ASN A 1 191 ? -12.455 -11.391 38.739 1.00 44.47 191 ASN A CA 1
ATOM 1582 C C . ASN A 1 191 ? -12.771 -11.169 37.256 1.00 44.47 191 ASN A C 1
ATOM 1584 O O . ASN A 1 191 ? -11.858 -10.847 36.515 1.00 44.47 191 ASN A O 1
ATOM 1588 N N . ILE A 1 192 ? -14.040 -11.222 36.826 1.00 44.25 192 ILE A N 1
ATOM 1589 C CA . ILE A 1 192 ? -14.398 -10.933 35.424 1.00 44.25 192 ILE A CA 1
ATOM 1590 C C . ILE A 1 192 ? -14.126 -9.462 35.096 1.00 44.25 192 ILE A C 1
ATOM 1592 O O . ILE A 1 192 ? -13.652 -9.161 34.008 1.00 44.25 192 ILE A O 1
ATOM 1596 N N . ILE A 1 193 ? -14.365 -8.540 36.031 1.00 43.47 193 ILE A N 1
ATOM 1597 C CA . ILE A 1 193 ? -14.042 -7.120 35.834 1.00 43.47 193 ILE A CA 1
ATOM 1598 C C . ILE A 1 193 ? -12.534 -6.881 35.803 1.00 43.47 193 ILE A C 1
ATOM 1600 O O . ILE A 1 193 ? -12.070 -6.131 34.951 1.00 43.47 193 ILE A O 1
ATOM 1604 N N . ASN A 1 194 ? -11.759 -7.547 36.657 1.00 47.53 194 ASN A N 1
ATOM 1605 C CA . ASN A 1 194 ? -10.300 -7.481 36.642 1.00 47.53 194 ASN A CA 1
ATOM 1606 C C . ASN A 1 194 ? -9.721 -8.122 35.376 1.00 47.53 194 ASN A C 1
ATOM 1608 O O . ASN A 1 194 ? -8.786 -7.576 34.801 1.00 47.53 194 ASN A O 1
ATOM 1612 N N . ASP A 1 195 ? -10.291 -9.232 34.907 1.00 46.34 195 ASP A N 1
ATOM 1613 C CA . ASP A 1 195 ? -9.894 -9.901 33.670 1.00 46.34 195 ASP A CA 1
ATOM 1614 C C . ASP A 1 195 ? -10.238 -9.038 32.453 1.00 46.34 195 ASP A C 1
ATOM 1616 O O . ASP A 1 195 ? -9.397 -8.859 31.576 1.00 46.34 195 ASP A O 1
ATOM 1620 N N . LEU A 1 196 ? -11.420 -8.415 32.423 1.00 44.34 196 LEU A N 1
ATOM 1621 C CA . LEU A 1 196 ? -11.805 -7.459 31.381 1.00 44.34 196 LEU A CA 1
ATOM 1622 C C . LEU A 1 196 ? -10.943 -6.191 31.417 1.00 44.34 196 LEU A C 1
ATOM 1624 O O . LEU A 1 196 ? -10.521 -5.716 30.364 1.00 44.34 196 LEU A O 1
ATOM 1628 N N . ALA A 1 197 ? -10.629 -5.661 32.601 1.00 45.72 197 ALA A N 1
ATOM 1629 C CA . ALA A 1 197 ? -9.741 -4.512 32.766 1.00 45.72 197 ALA A CA 1
ATOM 1630 C C . ALA A 1 197 ? -8.302 -4.847 32.352 1.00 45.72 197 ALA A C 1
ATOM 1632 O O . ALA A 1 197 ? -7.643 -4.036 31.708 1.00 45.72 197 ALA A O 1
ATOM 1633 N N . LYS A 1 198 ? -7.828 -6.059 32.654 1.00 48.31 198 LYS A N 1
ATOM 1634 C CA . LYS A 1 198 ? -6.513 -6.556 32.245 1.00 48.31 198 LYS A CA 1
ATOM 1635 C C . LYS A 1 198 ? -6.439 -6.781 30.739 1.00 48.31 198 LYS A C 1
ATOM 1637 O O . LYS A 1 198 ? -5.490 -6.330 30.114 1.00 48.31 198 LYS A O 1
ATOM 1642 N N . ILE A 1 199 ? -7.464 -7.386 30.144 1.00 47.16 199 ILE A N 1
ATOM 1643 C CA . ILE A 1 199 ? -7.603 -7.525 28.689 1.00 47.16 199 ILE A CA 1
ATOM 1644 C C . ILE A 1 199 ? -7.619 -6.141 28.021 1.00 47.16 199 ILE A C 1
ATOM 1646 O O . ILE A 1 199 ? -6.919 -5.931 27.033 1.00 47.16 199 ILE A O 1
ATOM 1650 N N . SER A 1 200 ? -8.365 -5.184 28.581 1.00 44.22 200 SER A N 1
ATOM 1651 C CA . SER A 1 200 ? -8.407 -3.794 28.114 1.00 44.22 200 SER A CA 1
ATOM 1652 C C . SER A 1 200 ? -7.035 -3.114 28.214 1.00 44.22 200 SER A C 1
ATOM 1654 O O . SER A 1 200 ? -6.583 -2.501 27.250 1.00 44.22 200 SER A O 1
ATOM 1656 N N . TYR A 1 201 ? -6.327 -3.280 29.334 1.00 46.12 201 TYR A N 1
ATOM 1657 C CA . TYR A 1 201 ? -4.985 -2.739 29.558 1.00 46.12 201 TYR A CA 1
ATOM 1658 C C . TYR A 1 201 ? -3.935 -3.358 28.622 1.00 46.12 201 TYR A C 1
ATOM 1660 O O . TYR A 1 201 ? -3.149 -2.636 28.010 1.00 46.12 201 TYR A O 1
ATOM 1668 N N . ASP A 1 202 ? -3.948 -4.680 28.451 1.00 46.69 202 ASP A N 1
ATOM 1669 C CA . ASP A 1 202 ? -3.041 -5.397 27.551 1.00 46.69 202 ASP A CA 1
ATOM 1670 C C . ASP A 1 202 ? -3.298 -5.019 26.085 1.00 46.69 202 ASP A C 1
ATOM 1672 O O . ASP A 1 202 ? -2.357 -4.888 25.295 1.00 46.69 202 ASP A O 1
ATOM 1676 N N . MET A 1 203 ? -4.562 -4.786 25.713 1.00 46.91 203 MET A N 1
ATOM 1677 C CA . MET A 1 203 ? -4.907 -4.230 24.405 1.00 46.91 203 MET A CA 1
ATOM 1678 C C . MET A 1 203 ? -4.441 -2.781 24.263 1.00 46.91 203 MET A C 1
ATOM 1680 O O . MET A 1 203 ? -3.805 -2.464 23.262 1.00 46.91 203 MET A O 1
ATOM 1684 N N . ALA A 1 204 ? -4.699 -1.915 25.246 1.00 43.84 204 ALA A N 1
ATOM 1685 C CA . ALA A 1 204 ? -4.259 -0.520 25.244 1.00 43.84 204 ALA A CA 1
ATOM 1686 C C . ALA A 1 204 ? -2.739 -0.407 25.087 1.00 43.84 204 ALA A C 1
ATOM 1688 O O . ALA A 1 204 ? -2.265 0.377 24.273 1.00 43.84 204 ALA A O 1
ATOM 1689 N N . LYS A 1 205 ? -1.981 -1.261 25.782 1.00 46.69 205 LYS A N 1
ATOM 1690 C CA . LYS A 1 205 ? -0.525 -1.336 25.665 1.00 46.69 205 LYS A CA 1
ATOM 1691 C C . LYS A 1 205 ? -0.076 -1.778 24.271 1.00 46.69 205 LYS A C 1
ATOM 1693 O O . LYS A 1 205 ? 0.791 -1.139 23.690 1.00 46.69 205 LYS A O 1
ATOM 1698 N N . LYS A 1 206 ? -0.706 -2.806 23.686 1.00 48.47 206 LYS A N 1
ATOM 1699 C CA . LYS A 1 206 ? -0.443 -3.196 22.286 1.00 48.47 206 LYS A CA 1
ATOM 1700 C C . LYS A 1 206 ? -0.774 -2.072 21.301 1.00 48.47 206 LYS A C 1
ATOM 1702 O O . LYS A 1 206 ? -0.064 -1.903 20.314 1.00 48.47 206 LYS A O 1
ATOM 1707 N N . PHE A 1 207 ? -1.830 -1.302 21.555 1.00 45.84 207 PHE A N 1
ATOM 1708 C CA . PHE A 1 207 ? -2.172 -0.132 20.749 1.00 45.84 207 PHE A CA 1
ATOM 1709 C C . PHE A 1 207 ? -1.167 1.001 20.916 1.00 45.84 207 PHE A C 1
ATOM 1711 O O . PHE A 1 207 ? -0.796 1.600 19.912 1.00 45.84 207 PHE A O 1
ATOM 1718 N N . ASP A 1 208 ? -0.692 1.274 22.128 1.00 42.78 208 ASP A N 1
ATOM 1719 C CA . ASP A 1 208 ? 0.382 2.236 22.372 1.00 42.78 208 ASP A CA 1
ATOM 1720 C C . ASP A 1 208 ? 1.677 1.783 21.688 1.00 42.78 208 ASP A C 1
ATOM 1722 O O . ASP A 1 208 ? 2.341 2.602 21.067 1.00 42.78 208 ASP A O 1
ATOM 1726 N N . ASP A 1 209 ? 2.000 0.489 21.682 1.00 44.38 209 ASP A N 1
ATOM 1727 C CA . ASP A 1 209 ? 3.162 -0.051 20.968 1.00 44.38 209 ASP A CA 1
ATOM 1728 C C . ASP A 1 209 ? 3.025 0.111 19.443 1.00 44.38 209 ASP A C 1
ATOM 1730 O O . ASP A 1 209 ? 3.973 0.529 18.775 1.00 44.38 209 ASP A O 1
ATOM 1734 N N . ILE A 1 210 ? 1.838 -0.138 18.875 1.00 44.56 210 ILE A N 1
ATOM 1735 C CA . ILE A 1 210 ? 1.540 0.099 17.450 1.00 44.56 210 ILE A CA 1
ATOM 1736 C C . ILE A 1 210 ? 1.572 1.599 17.128 1.00 44.56 210 ILE A C 1
ATOM 1738 O O . ILE A 1 210 ? 2.151 2.001 16.124 1.00 44.56 210 ILE A O 1
ATOM 1742 N N . THR A 1 211 ? 0.998 2.440 17.987 1.00 39.97 211 THR A N 1
ATOM 1743 C CA . THR A 1 211 ? 0.938 3.901 17.823 1.00 39.97 211 THR A CA 1
ATOM 1744 C C . THR A 1 211 ? 2.312 4.520 17.940 1.00 39.97 211 THR A C 1
ATOM 1746 O O . THR A 1 211 ? 2.665 5.357 17.125 1.00 39.97 211 THR A O 1
ATOM 1749 N N . ASN A 1 212 ? 3.117 4.085 18.903 1.00 42.12 212 ASN A N 1
ATOM 1750 C CA . ASN A 1 212 ? 4.506 4.489 19.030 1.00 42.12 212 ASN A CA 1
ATOM 1751 C C . ASN A 1 212 ? 5.313 3.962 17.841 1.00 42.12 212 ASN A C 1
ATOM 1753 O O . ASN A 1 212 ? 6.133 4.696 17.316 1.00 42.12 212 ASN A O 1
ATOM 1757 N N . SER A 1 213 ? 5.025 2.770 17.313 1.00 41.06 213 SER A N 1
ATOM 1758 C CA . SER A 1 213 ? 5.658 2.288 16.075 1.00 41.06 213 SER A CA 1
ATOM 1759 C C . SER A 1 213 ? 5.251 3.102 14.835 1.00 41.06 213 SER A C 1
ATOM 1761 O O . SER A 1 213 ? 6.069 3.304 13.945 1.00 41.06 213 SER A O 1
ATOM 1763 N N . ILE A 1 214 ? 4.014 3.603 14.763 1.00 42.78 214 ILE A N 1
ATOM 1764 C CA . ILE A 1 214 ? 3.500 4.413 13.643 1.00 42.78 214 ILE A CA 1
ATOM 1765 C C . ILE A 1 214 ? 3.914 5.889 13.760 1.00 42.78 214 ILE A C 1
ATOM 1767 O O . ILE A 1 214 ? 4.260 6.489 12.751 1.00 42.78 214 ILE A O 1
ATOM 1771 N N . ASN A 1 215 ? 3.888 6.472 14.963 1.00 38.03 215 ASN A N 1
ATOM 1772 C CA . ASN A 1 215 ? 4.179 7.885 15.233 1.00 38.03 215 ASN A CA 1
ATOM 1773 C C . ASN A 1 215 ? 5.671 8.150 15.496 1.00 38.03 215 ASN A C 1
ATOM 1775 O O . ASN A 1 215 ? 6.152 9.231 15.165 1.00 38.03 215 ASN A O 1
ATOM 1779 N N . ALA A 1 216 ? 6.423 7.207 16.084 1.00 36.81 216 ALA A N 1
ATOM 1780 C CA . ALA A 1 216 ? 7.878 7.357 16.235 1.00 36.81 216 ALA A CA 1
ATOM 1781 C C . ALA A 1 216 ? 8.616 7.149 14.905 1.00 36.81 216 ALA A C 1
ATOM 1783 O O . ALA A 1 216 ? 9.761 7.573 14.758 1.00 36.81 216 ALA A O 1
ATOM 1784 N N . ILE A 1 217 ? 7.962 6.537 13.916 1.00 45.28 217 ILE A N 1
ATOM 1785 C CA . ILE A 1 217 ? 8.468 6.459 12.554 1.00 45.28 217 ILE A CA 1
ATOM 1786 C C . ILE A 1 217 ? 7.818 7.592 11.772 1.00 45.28 217 ILE A C 1
ATOM 1788 O O . ILE A 1 217 ? 6.604 7.659 11.636 1.00 45.28 217 ILE A O 1
ATOM 1792 N N . LYS A 1 218 ? 8.633 8.467 11.193 1.00 64.06 218 LYS A N 1
ATOM 1793 C CA . LYS A 1 218 ? 8.242 9.414 10.146 1.00 64.06 218 LYS A CA 1
ATOM 1794 C C . LYS A 1 218 ? 7.781 8.640 8.898 1.00 64.06 218 LYS A C 1
ATOM 1796 O O . LYS A 1 218 ? 8.449 8.664 7.875 1.00 64.06 218 LYS A O 1
ATOM 1801 N N . PHE A 1 219 ? 6.695 7.870 8.983 1.00 72.94 219 PHE A N 1
ATOM 1802 C CA . PHE A 1 219 ? 6.305 6.864 7.992 1.00 72.94 219 PHE A CA 1
ATOM 1803 C C . PHE A 1 219 ? 6.125 7.460 6.586 1.00 72.94 219 PHE A C 1
ATOM 1805 O O . PHE A 1 219 ? 6.668 6.897 5.636 1.00 72.94 219 PHE A O 1
ATOM 1812 N N . PRO A 1 220 ? 5.498 8.641 6.422 1.00 77.56 220 PRO A N 1
ATOM 1813 C CA . PRO A 1 220 ? 5.480 9.338 5.140 1.00 77.56 220 PRO A CA 1
ATOM 1814 C C . PRO A 1 220 ? 6.879 9.695 4.614 1.00 77.56 220 PRO A C 1
ATOM 1816 O O . PRO A 1 220 ? 7.120 9.547 3.417 1.00 77.56 220 PRO A O 1
ATOM 1819 N N . GLU A 1 221 ? 7.812 10.133 5.466 1.00 83.06 221 GLU A N 1
ATOM 1820 C CA . GLU A 1 221 ? 9.202 10.423 5.066 1.00 83.06 221 GLU A CA 1
ATOM 1821 C C . GLU A 1 221 ? 9.954 9.140 4.690 1.00 83.06 221 GLU A C 1
ATOM 1823 O O . GLU A 1 221 ? 10.610 9.086 3.654 1.00 83.06 221 GLU A O 1
ATOM 1828 N N . LYS A 1 222 ? 9.777 8.079 5.479 1.00 83.94 222 LYS A N 1
ATOM 1829 C CA . LYS A 1 222 ? 10.310 6.736 5.239 1.00 83.94 222 LYS A CA 1
ATOM 1830 C C . LYS A 1 222 ? 9.859 6.184 3.887 1.00 83.94 222 LYS A C 1
ATOM 1832 O O . LYS A 1 222 ? 10.677 5.695 3.116 1.00 83.94 222 LYS A O 1
ATOM 1837 N N . VAL A 1 223 ? 8.570 6.292 3.561 1.00 86.06 223 VAL A N 1
ATOM 1838 C CA . VAL A 1 223 ? 8.034 5.846 2.265 1.00 86.06 223 VAL A CA 1
ATOM 1839 C C . VAL A 1 223 ? 8.568 6.705 1.115 1.00 86.06 223 VAL A C 1
ATOM 1841 O 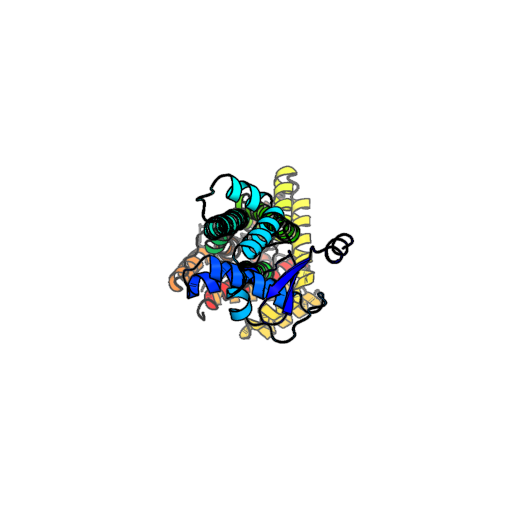O . VAL A 1 223 ? 8.903 6.158 0.066 1.00 86.06 223 VAL A O 1
ATOM 1844 N N . LYS A 1 224 ? 8.720 8.026 1.301 1.00 90.50 224 LYS A N 1
ATOM 1845 C CA . LYS A 1 224 ? 9.385 8.889 0.305 1.00 90.50 224 LYS A CA 1
ATOM 1846 C C . LYS A 1 224 ? 10.823 8.445 0.060 1.00 90.50 224 LYS A C 1
ATOM 1848 O O . LYS A 1 224 ? 11.248 8.356 -1.090 1.00 90.50 224 LYS A O 1
ATOM 1853 N N . GLU A 1 225 ? 11.565 8.142 1.116 1.00 92.00 225 GLU A N 1
ATOM 1854 C CA . GLU A 1 225 ? 12.935 7.655 0.997 1.00 92.00 225 GLU A CA 1
ATOM 1855 C C . GLU A 1 225 ? 12.994 6.325 0.238 1.00 92.00 225 GLU A C 1
ATOM 1857 O O . GLU A 1 225 ? 13.727 6.216 -0.746 1.00 92.00 225 GLU A O 1
ATOM 1862 N N . ILE A 1 226 ? 12.141 5.360 0.597 1.00 92.06 226 ILE A N 1
ATOM 1863 C CA . ILE A 1 226 ? 12.024 4.086 -0.124 1.00 92.06 226 ILE A CA 1
ATOM 1864 C C . ILE A 1 226 ? 11.734 4.327 -1.606 1.00 92.06 226 ILE A C 1
ATOM 1866 O O . ILE A 1 226 ? 12.443 3.802 -2.461 1.00 92.06 226 ILE A O 1
ATOM 1870 N N . ASN A 1 227 ? 10.731 5.145 -1.934 1.00 93.31 227 ASN A N 1
ATOM 1871 C CA . ASN A 1 227 ? 10.384 5.438 -3.323 1.00 93.31 227 ASN A CA 1
ATOM 1872 C C . ASN A 1 227 ? 11.532 6.124 -4.075 1.00 93.31 227 ASN A C 1
ATOM 1874 O O . ASN A 1 227 ? 11.817 5.763 -5.216 1.00 93.31 227 ASN A O 1
ATOM 1878 N N . THR A 1 228 ? 12.243 7.052 -3.434 1.00 92.88 228 THR A N 1
ATOM 1879 C CA . THR A 1 228 ? 13.418 7.711 -4.023 1.00 92.88 228 THR A CA 1
ATOM 1880 C C . THR A 1 228 ? 14.488 6.698 -4.409 1.00 92.88 228 THR A C 1
ATOM 1882 O O . THR A 1 228 ? 15.050 6.780 -5.501 1.00 92.88 228 THR A O 1
ATOM 1885 N N . GLU A 1 229 ? 14.764 5.731 -3.538 1.00 93.00 229 GLU A N 1
ATOM 1886 C CA . GLU A 1 229 ? 15.766 4.705 -3.797 1.00 93.00 229 GLU A CA 1
ATOM 1887 C C . GLU A 1 229 ? 15.304 3.666 -4.827 1.00 93.00 229 GLU A C 1
ATOM 1889 O O . GLU A 1 229 ? 16.034 3.352 -5.772 1.00 93.00 229 GLU A O 1
ATOM 1894 N N . LEU A 1 230 ? 14.073 3.166 -4.706 1.00 93.69 230 LEU A N 1
ATOM 1895 C CA . LEU A 1 230 ? 13.515 2.164 -5.615 1.00 93.69 230 LEU A CA 1
ATOM 1896 C C . LEU A 1 230 ? 13.446 2.664 -7.062 1.00 93.69 230 LEU A C 1
ATOM 1898 O O . LEU A 1 230 ? 13.792 1.921 -7.989 1.00 93.69 230 LEU A O 1
ATOM 1902 N N . LEU A 1 231 ? 13.099 3.936 -7.275 1.00 93.56 231 LEU A N 1
ATOM 1903 C CA . LEU A 1 231 ? 13.024 4.528 -8.612 1.00 93.56 231 LEU A CA 1
ATOM 1904 C C . LEU A 1 231 ? 14.376 4.560 -9.335 1.00 93.56 231 LEU A C 1
ATOM 1906 O O . LEU A 1 231 ? 14.407 4.456 -10.567 1.00 93.56 231 LEU A O 1
ATOM 1910 N N . LYS A 1 232 ? 15.499 4.630 -8.605 1.00 91.12 232 LYS A N 1
ATOM 1911 C CA . LYS A 1 232 ? 16.848 4.524 -9.194 1.00 91.12 232 LYS A CA 1
ATOM 1912 C C . LYS A 1 232 ? 17.139 3.125 -9.741 1.00 91.12 232 LYS A C 1
ATOM 1914 O O . LYS A 1 232 ? 17.975 2.961 -10.634 1.00 91.12 232 LYS A O 1
ATOM 1919 N N . PHE A 1 233 ? 16.429 2.116 -9.241 1.00 90.75 233 PHE A N 1
ATOM 1920 C CA . PHE A 1 233 ? 16.478 0.747 -9.742 1.00 90.75 233 PHE A CA 1
ATOM 1921 C C . PHE A 1 233 ? 15.354 0.411 -10.728 1.00 90.75 233 PHE A C 1
ATOM 1923 O O . PHE A 1 233 ? 15.388 -0.670 -11.320 1.00 90.75 233 PHE A O 1
ATOM 1930 N N . GLY A 1 234 ? 14.400 1.319 -10.943 1.00 91.94 234 GLY A N 1
ATOM 1931 C CA . GLY A 1 234 ? 13.230 1.103 -11.797 1.00 91.94 234 GLY A CA 1
ATOM 1932 C C . GLY A 1 234 ? 12.100 0.341 -11.102 1.00 91.94 234 GLY A C 1
ATOM 1933 O O . GLY A 1 234 ? 11.245 -0.219 -11.782 1.00 91.94 234 GLY A O 1
ATOM 1934 N N . TRP A 1 235 ? 12.120 0.291 -9.770 1.00 95.31 235 TRP A N 1
ATOM 1935 C CA . TRP A 1 235 ? 11.061 -0.274 -8.942 1.00 95.31 235 TRP A CA 1
ATOM 1936 C C . TRP A 1 235 ? 10.084 0.813 -8.490 1.00 95.31 235 TRP A C 1
ATOM 1938 O O . TRP A 1 235 ? 10.471 1.964 -8.299 1.00 95.31 235 TRP A O 1
ATOM 1948 N N . TYR A 1 236 ? 8.828 0.420 -8.301 1.00 92.88 236 TYR A N 1
ATOM 1949 C CA . TYR A 1 236 ? 7.749 1.257 -7.783 1.00 92.88 236 TYR A CA 1
ATOM 1950 C C . TYR A 1 236 ? 7.122 0.532 -6.591 1.00 92.88 236 TYR A C 1
ATOM 1952 O O . TYR A 1 236 ? 6.942 -0.687 -6.659 1.00 92.88 236 TYR A O 1
ATOM 1960 N N . THR A 1 237 ? 6.810 1.259 -5.515 1.00 86.62 237 THR A N 1
ATOM 1961 C CA . THR A 1 237 ? 5.895 0.741 -4.486 1.00 86.62 237 THR A CA 1
ATOM 1962 C C . THR A 1 237 ? 4.459 0.852 -4.975 1.00 86.62 237 THR A C 1
ATOM 1964 O O . THR A 1 237 ? 4.156 1.651 -5.860 1.00 86.62 237 THR A O 1
ATOM 1967 N N . PHE A 1 238 ? 3.581 0.026 -4.423 1.00 82.50 238 PHE A N 1
ATOM 1968 C CA . PHE A 1 238 ? 2.163 0.023 -4.748 1.00 82.50 238 PHE A CA 1
ATOM 1969 C C . PHE A 1 238 ? 1.366 -0.579 -3.583 1.00 82.50 238 PHE A C 1
ATOM 1971 O O . PHE A 1 238 ? 1.930 -1.075 -2.607 1.00 82.50 238 PHE A O 1
ATOM 1978 N N . GLY A 1 239 ? 0.047 -0.502 -3.669 1.00 71.88 239 GLY A N 1
ATOM 1979 C CA . GLY A 1 239 ? -0.890 -0.622 -2.561 1.00 71.88 239 GLY A CA 1
ATOM 1980 C C . GLY A 1 239 ? -1.001 -1.948 -1.840 1.00 71.88 239 GLY A C 1
ATOM 1981 O O . GLY A 1 239 ? -1.575 -1.999 -0.757 1.00 71.88 239 GLY A O 1
ATOM 1982 N N . GLU A 1 240 ? -0.456 -3.012 -2.418 1.00 77.88 240 GLU A N 1
ATOM 1983 C CA . GLU A 1 240 ? -0.475 -4.342 -1.809 1.00 77.88 240 GLU A CA 1
ATOM 1984 C C . GLU A 1 240 ? 0.664 -4.540 -0.796 1.00 77.88 240 GLU A C 1
ATOM 1986 O O . GLU A 1 240 ? 0.701 -5.560 -0.113 1.00 77.88 240 GLU A O 1
ATOM 1991 N N . PHE A 1 241 ? 1.591 -3.582 -0.670 1.00 76.00 241 PHE A N 1
ATOM 1992 C CA . PHE A 1 241 ? 2.706 -3.692 0.272 1.00 76.00 241 PHE A CA 1
ATOM 1993 C C . PHE A 1 241 ? 2.209 -3.560 1.713 1.00 76.00 241 PHE A C 1
ATOM 1995 O O . PHE A 1 241 ? 1.582 -2.571 2.099 1.00 76.00 241 PHE A O 1
ATOM 2002 N N . SER A 1 242 ? 2.530 -4.554 2.538 1.00 71.12 242 SER A N 1
ATOM 2003 C CA . SER A 1 242 ? 2.264 -4.513 3.970 1.00 71.12 242 SER A CA 1
ATOM 2004 C C . SER A 1 242 ? 3.244 -3.582 4.693 1.00 71.12 242 SER A C 1
ATOM 2006 O O . SER A 1 242 ? 4.321 -3.251 4.194 1.00 71.12 242 SER A O 1
ATOM 2008 N N . ILE A 1 243 ? 2.916 -3.205 5.934 1.00 68.56 243 ILE A N 1
ATOM 2009 C CA . ILE A 1 243 ? 3.853 -2.470 6.802 1.00 68.56 243 ILE A CA 1
ATOM 2010 C C . ILE A 1 243 ? 5.161 -3.256 6.982 1.00 68.56 243 ILE A C 1
ATOM 2012 O O . ILE A 1 243 ? 6.231 -2.654 7.061 1.00 68.56 243 ILE A O 1
ATOM 2016 N N . ASN A 1 244 ? 5.093 -4.591 7.018 1.00 71.81 244 ASN A N 1
ATOM 2017 C CA . ASN A 1 244 ? 6.281 -5.427 7.129 1.00 71.81 244 ASN A CA 1
ATOM 2018 C C . ASN A 1 244 ? 7.171 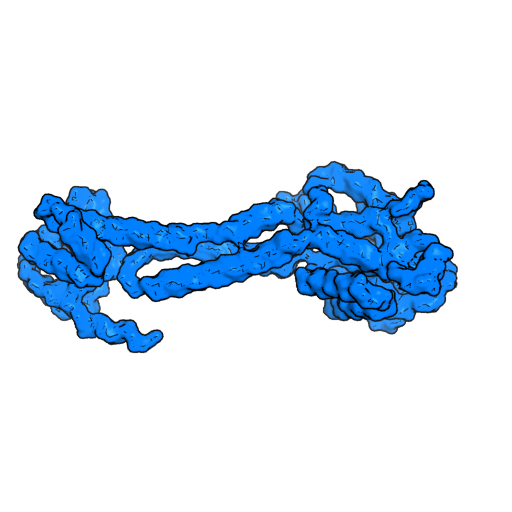-5.321 5.882 1.00 71.81 244 ASN A C 1
ATOM 2020 O O . ASN A 1 244 ? 8.380 -5.173 6.029 1.00 71.81 244 ASN A O 1
ATOM 2024 N N . ASP A 1 245 ? 6.583 -5.297 4.683 1.00 80.56 245 ASP A N 1
ATOM 2025 C CA . ASP A 1 245 ? 7.327 -5.130 3.425 1.00 80.56 245 ASP A CA 1
ATOM 2026 C C . ASP A 1 245 ? 8.008 -3.755 3.370 1.00 80.56 245 ASP A C 1
ATOM 2028 O O . ASP A 1 245 ? 9.195 -3.644 3.063 1.00 80.56 245 ASP A O 1
ATOM 2032 N N . ILE A 1 246 ? 7.286 -2.700 3.767 1.00 80.88 246 ILE A N 1
ATOM 2033 C CA . ILE A 1 246 ? 7.828 -1.336 3.879 1.00 80.88 246 ILE A CA 1
ATOM 2034 C C . ILE A 1 246 ? 8.975 -1.274 4.898 1.00 80.88 246 ILE A C 1
ATOM 2036 O O . ILE A 1 246 ? 9.999 -0.630 4.655 1.00 80.88 246 ILE A O 1
ATOM 2040 N N . ASN A 1 247 ? 8.839 -1.951 6.040 1.00 80.00 247 ASN A N 1
ATOM 2041 C CA . ASN A 1 247 ? 9.894 -2.017 7.048 1.00 80.00 247 ASN A CA 1
ATOM 2042 C C . ASN A 1 247 ? 11.113 -2.799 6.555 1.00 80.00 247 ASN A C 1
ATOM 2044 O O . ASN A 1 247 ? 12.234 -2.339 6.754 1.00 80.00 247 ASN A O 1
ATOM 2048 N N . GLN A 1 248 ? 10.905 -3.927 5.879 1.00 85.62 248 GLN A N 1
ATOM 2049 C CA . GLN A 1 248 ? 11.978 -4.733 5.310 1.00 85.62 248 GLN A CA 1
ATOM 2050 C C . GLN A 1 248 ? 12.776 -3.942 4.267 1.00 85.62 248 GLN A C 1
ATOM 2052 O O . GLN A 1 248 ? 14.003 -3.918 4.330 1.00 85.62 248 GLN A O 1
ATOM 2057 N N . LEU A 1 249 ? 12.095 -3.246 3.351 1.00 91.06 249 LEU A N 1
ATOM 2058 C CA . LEU A 1 249 ? 12.740 -2.396 2.346 1.00 91.06 249 LEU A CA 1
ATOM 2059 C C . LEU A 1 249 ? 13.553 -1.271 2.983 1.00 91.06 249 LEU A C 1
ATOM 2061 O O . LEU A 1 249 ? 14.678 -1.010 2.567 1.00 91.06 249 LEU A O 1
ATOM 2065 N N . TYR A 1 250 ? 13.017 -0.630 4.017 1.00 90.31 250 TYR A N 1
ATOM 2066 C CA . TYR A 1 250 ? 13.745 0.422 4.715 1.00 90.31 250 TYR A CA 1
ATOM 2067 C C . TYR A 1 250 ? 14.959 -0.086 5.480 1.00 90.31 250 TYR A C 1
ATOM 2069 O O . TYR A 1 250 ? 16.000 0.555 5.443 1.00 90.31 250 TYR A O 1
ATOM 2077 N N . ASN A 1 251 ? 14.860 -1.240 6.140 1.00 90.12 251 ASN A N 1
ATOM 2078 C CA . ASN A 1 251 ? 16.005 -1.820 6.838 1.00 90.12 251 ASN A CA 1
ATOM 2079 C C . ASN A 1 251 ? 17.153 -2.102 5.861 1.00 90.12 251 ASN A C 1
ATOM 2081 O O . ASN A 1 251 ? 18.301 -1.829 6.184 1.00 90.12 251 ASN A O 1
ATOM 2085 N N . ILE A 1 252 ? 16.844 -2.546 4.637 1.00 93.56 252 ILE A N 1
ATOM 2086 C CA . ILE A 1 252 ? 17.846 -2.721 3.576 1.00 93.56 252 ILE A CA 1
ATOM 2087 C C . ILE A 1 252 ? 18.518 -1.382 3.207 1.00 93.56 252 ILE A C 1
ATOM 2089 O O . ILE A 1 252 ? 19.722 -1.353 2.959 1.00 93.56 252 ILE A O 1
ATOM 2093 N N . ILE A 1 253 ? 17.768 -0.274 3.189 1.00 92.19 253 ILE A N 1
ATOM 2094 C CA . ILE A 1 253 ? 18.312 1.076 2.951 1.00 92.19 253 ILE A CA 1
ATOM 2095 C C . ILE A 1 253 ? 19.220 1.513 4.111 1.00 92.19 253 ILE A C 1
ATOM 2097 O O . ILE A 1 253 ? 20.315 2.018 3.871 1.00 92.19 253 ILE A O 1
ATOM 2101 N N . GLU A 1 254 ? 18.801 1.302 5.358 1.00 91.75 254 GLU A N 1
ATOM 2102 C CA . GLU A 1 254 ? 19.590 1.651 6.549 1.00 91.75 254 GLU A CA 1
ATOM 2103 C C . GLU A 1 254 ? 20.879 0.822 6.658 1.00 91.75 254 GLU A C 1
ATOM 2105 O O . GLU A 1 254 ? 21.949 1.359 6.960 1.00 91.75 254 GLU A O 1
ATOM 2110 N N . GLU A 1 255 ? 20.805 -0.476 6.353 1.00 92.12 255 GLU A N 1
ATOM 2111 C CA . GLU A 1 255 ? 21.979 -1.346 6.250 1.00 92.12 255 GLU A CA 1
ATOM 2112 C C . GLU A 1 255 ? 22.957 -0.813 5.202 1.00 92.12 255 GLU A C 1
ATOM 2114 O O . GLU A 1 255 ? 24.147 -0.680 5.490 1.00 92.12 255 GLU A O 1
ATOM 2119 N N . TYR A 1 256 ? 22.452 -0.422 4.028 1.00 92.12 256 TYR A N 1
ATOM 2120 C CA . TYR A 1 256 ? 23.271 0.158 2.967 1.00 92.12 256 TYR A CA 1
ATOM 2121 C C . TYR A 1 256 ? 23.939 1.477 3.376 1.00 92.12 256 TYR A C 1
ATOM 2123 O O . TYR A 1 256 ? 25.109 1.694 3.069 1.00 92.12 256 TYR A O 1
ATOM 2131 N N . LYS A 1 257 ? 23.247 2.357 4.111 1.00 89.50 257 LYS A N 1
ATOM 2132 C CA . LYS A 1 257 ? 23.860 3.592 4.642 1.00 89.50 257 LYS A CA 1
ATOM 2133 C C . LYS A 1 257 ? 25.054 3.310 5.559 1.00 89.50 257 LYS A C 1
ATOM 2135 O O . LYS A 1 257 ? 25.909 4.178 5.721 1.00 89.50 257 LYS A O 1
ATOM 2140 N N . THR A 1 258 ? 25.102 2.118 6.153 1.00 90.19 258 THR A N 1
ATOM 2141 C CA . THR A 1 258 ? 26.165 1.696 7.067 1.00 90.19 258 THR A CA 1
ATOM 2142 C C . THR A 1 258 ? 27.282 0.944 6.342 1.00 90.19 258 THR A C 1
ATOM 2144 O O . THR A 1 258 ? 28.453 1.257 6.544 1.00 90.19 258 THR A O 1
ATOM 2147 N N . ASP A 1 259 ? 26.944 -0.048 5.513 1.00 90.94 259 ASP A N 1
ATOM 2148 C CA . ASP A 1 259 ? 27.929 -0.910 4.844 1.00 90.94 259 ASP A CA 1
ATOM 2149 C C . ASP A 1 259 ? 28.460 -0.337 3.517 1.00 90.94 259 ASP A C 1
ATOM 2151 O O . ASP A 1 259 ? 29.566 -0.685 3.097 1.00 90.94 259 ASP A O 1
ATOM 2155 N N . ASN A 1 260 ? 27.708 0.579 2.894 1.00 89.19 260 ASN A N 1
ATOM 2156 C CA . ASN A 1 260 ? 27.973 1.216 1.605 1.00 89.19 260 ASN A CA 1
ATOM 2157 C C . ASN A 1 260 ? 28.249 0.217 0.455 1.00 89.19 260 ASN A C 1
ATOM 2159 O O . ASN A 1 260 ? 28.919 0.553 -0.528 1.00 89.19 260 ASN A O 1
ATOM 2163 N N . ASP A 1 261 ? 27.727 -1.014 0.546 1.00 91.19 261 ASP A N 1
ATOM 2164 C CA . ASP A 1 261 ? 27.877 -2.049 -0.481 1.00 91.19 261 ASP A CA 1
ATOM 2165 C C . ASP A 1 261 ? 26.721 -1.987 -1.488 1.00 91.19 261 ASP A C 1
ATOM 2167 O O . ASP A 1 261 ? 25.650 -2.578 -1.323 1.00 91.19 261 ASP A O 1
ATOM 2171 N N . VAL A 1 262 ? 26.964 -1.289 -2.597 1.00 88.62 262 VAL A N 1
ATOM 2172 C CA . VAL A 1 262 ? 25.976 -1.091 -3.669 1.00 88.62 262 VAL A CA 1
ATOM 2173 C C . VAL A 1 262 ? 25.539 -2.405 -4.323 1.00 88.62 262 VAL A C 1
ATOM 2175 O O . VAL A 1 262 ? 24.391 -2.516 -4.769 1.00 88.62 262 VAL A O 1
ATOM 2178 N N . LYS A 1 263 ? 26.418 -3.413 -4.396 1.00 89.00 263 LYS A N 1
ATOM 2179 C CA . LYS A 1 263 ? 26.083 -4.696 -5.023 1.00 89.00 263 LYS A CA 1
ATOM 2180 C C . LYS A 1 263 ? 25.127 -5.475 -4.128 1.00 89.00 263 LYS A C 1
ATOM 2182 O O . LYS A 1 263 ? 24.056 -5.864 -4.598 1.00 89.00 263 LYS A O 1
ATOM 2187 N N . LYS A 1 264 ? 25.479 -5.630 -2.850 1.00 92.62 264 LYS A N 1
ATOM 2188 C CA . LYS A 1 264 ? 24.630 -6.275 -1.841 1.00 92.62 264 LYS A CA 1
ATOM 2189 C C . LYS A 1 264 ? 23.286 -5.558 -1.716 1.00 92.62 264 LYS A C 1
ATOM 2191 O O . LYS A 1 264 ? 22.239 -6.202 -1.749 1.00 92.62 264 LYS A O 1
ATOM 2196 N N . TYR A 1 265 ? 23.302 -4.227 -1.667 1.00 93.38 265 TYR A N 1
ATOM 2197 C CA . TYR A 1 265 ? 22.092 -3.411 -1.607 1.00 93.38 265 TYR A CA 1
ATOM 2198 C C . TYR A 1 265 ? 21.150 -3.679 -2.789 1.00 93.38 265 TYR A C 1
ATOM 2200 O O . TYR A 1 265 ? 19.968 -3.983 -2.608 1.00 93.38 265 TYR A O 1
ATOM 2208 N N . ARG A 1 266 ? 21.685 -3.657 -4.015 1.00 90.62 266 ARG A N 1
ATOM 2209 C CA . ARG A 1 266 ? 20.924 -3.952 -5.235 1.00 90.62 266 ARG A CA 1
ATOM 2210 C C . ARG 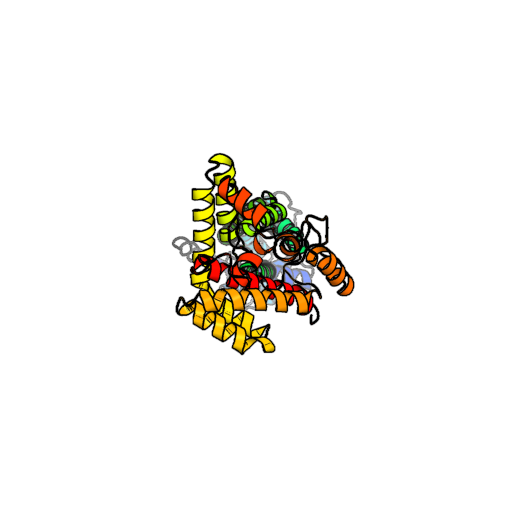A 1 266 ? 20.358 -5.373 -5.240 1.00 90.62 266 ARG A C 1
ATOM 2212 O O . ARG A 1 266 ? 19.223 -5.571 -5.676 1.00 90.62 266 ARG A O 1
ATOM 2219 N N . GLU A 1 267 ? 21.146 -6.362 -4.826 1.00 92.69 267 GLU A N 1
ATOM 2220 C CA . GLU A 1 267 ? 20.718 -7.764 -4.762 1.00 92.69 267 GLU A CA 1
ATOM 2221 C C . GLU A 1 267 ? 19.577 -7.949 -3.754 1.00 92.69 267 GLU A C 1
ATOM 2223 O O . GLU A 1 267 ? 18.560 -8.551 -4.102 1.00 92.69 267 GLU A O 1
ATOM 2228 N N . ASN A 1 268 ? 19.687 -7.347 -2.567 1.00 94.88 268 ASN A N 1
ATOM 2229 C CA . ASN A 1 268 ? 18.665 -7.410 -1.524 1.00 94.88 268 ASN A CA 1
ATOM 2230 C C . ASN A 1 268 ? 17.347 -6.748 -1.954 1.00 94.88 268 ASN A C 1
ATOM 2232 O O . ASN A 1 268 ? 16.291 -7.371 -1.832 1.00 94.88 268 ASN A O 1
ATOM 2236 N N . ILE A 1 269 ? 17.397 -5.536 -2.524 1.00 94.50 269 ILE A N 1
ATOM 2237 C CA . ILE A 1 269 ? 16.201 -4.857 -3.050 1.00 94.50 269 ILE A CA 1
ATOM 2238 C C . ILE A 1 269 ? 15.544 -5.689 -4.155 1.00 94.50 269 ILE A C 1
ATOM 2240 O O . ILE A 1 269 ? 14.338 -5.931 -4.116 1.00 94.50 269 ILE A O 1
ATOM 2244 N N . ASN A 1 270 ? 16.321 -6.167 -5.134 1.00 95.00 270 ASN A N 1
ATOM 2245 C CA . ASN A 1 270 ? 15.769 -6.982 -6.215 1.00 95.00 270 ASN A CA 1
ATOM 2246 C C . ASN A 1 270 ? 15.152 -8.279 -5.693 1.00 95.00 270 ASN A C 1
ATOM 2248 O O . ASN A 1 270 ? 14.138 -8.702 -6.234 1.00 95.00 270 ASN A O 1
ATOM 2252 N N . LYS A 1 271 ? 15.748 -8.912 -4.678 1.00 95.38 271 LYS A N 1
ATOM 2253 C CA . LYS A 1 271 ? 15.214 -10.135 -4.080 1.00 95.38 271 LYS A CA 1
ATOM 2254 C C . LYS A 1 271 ? 13.831 -9.890 -3.480 1.00 95.38 271 LYS A C 1
ATOM 2256 O O . LYS A 1 271 ? 12.884 -10.523 -3.926 1.00 95.38 271 LYS A O 1
ATOM 2261 N N . VAL A 1 272 ? 13.700 -8.919 -2.572 1.00 94.19 272 VAL A N 1
ATOM 2262 C CA . VAL A 1 272 ? 12.415 -8.600 -1.918 1.00 94.19 272 VAL A CA 1
ATOM 2263 C C . VAL A 1 272 ? 11.338 -8.249 -2.945 1.00 94.19 272 VAL A C 1
ATOM 2265 O O . VAL A 1 272 ? 10.247 -8.813 -2.921 1.00 94.19 272 VAL A O 1
ATOM 2268 N N . MET A 1 273 ? 11.660 -7.372 -3.900 1.00 95.62 273 MET A N 1
ATOM 2269 C CA . MET A 1 273 ? 10.704 -6.946 -4.926 1.00 95.62 273 MET A CA 1
ATOM 2270 C C . MET A 1 273 ? 10.308 -8.090 -5.870 1.00 95.62 273 MET A C 1
ATOM 2272 O O . MET A 1 273 ? 9.149 -8.196 -6.268 1.00 95.62 273 MET A O 1
ATOM 2276 N N . ASN A 1 274 ? 11.254 -8.957 -6.242 1.00 96.50 274 ASN A N 1
ATOM 2277 C CA . ASN A 1 274 ? 10.956 -10.115 -7.078 1.00 96.50 274 ASN A CA 1
ATOM 2278 C C . ASN A 1 274 ? 10.106 -11.143 -6.342 1.00 96.50 274 ASN A C 1
ATOM 2280 O O . ASN A 1 274 ? 9.162 -11.646 -6.941 1.00 96.50 274 ASN A O 1
ATOM 2284 N N . ASP A 1 275 ? 10.435 -11.457 -5.089 1.00 93.81 275 ASP A N 1
ATOM 2285 C CA . ASP A 1 275 ? 9.689 -12.421 -4.279 1.00 93.81 275 ASP A CA 1
ATOM 2286 C C . ASP A 1 275 ? 8.231 -11.968 -4.146 1.00 93.81 275 ASP A C 1
ATOM 2288 O O . ASP A 1 275 ? 7.320 -12.748 -4.421 1.00 93.81 275 ASP A O 1
ATOM 2292 N N . PHE A 1 276 ? 8.010 -10.677 -3.870 1.00 91.88 276 PHE A N 1
ATOM 2293 C CA . PHE A 1 276 ? 6.674 -10.087 -3.840 1.00 91.88 276 PHE A CA 1
ATOM 2294 C C . PHE A 1 276 ? 5.928 -10.278 -5.171 1.00 91.88 276 PHE A C 1
ATOM 2296 O O . PHE A 1 276 ? 4.844 -10.859 -5.212 1.00 91.88 276 PHE A O 1
ATOM 2303 N N . ILE A 1 277 ? 6.507 -9.814 -6.286 1.00 93.81 277 ILE A N 1
ATOM 2304 C CA . ILE A 1 277 ? 5.833 -9.870 -7.591 1.00 93.81 277 ILE A CA 1
ATOM 2305 C C . ILE A 1 277 ? 5.584 -11.315 -8.018 1.00 93.81 277 ILE A C 1
ATOM 2307 O O . ILE A 1 277 ? 4.514 -11.616 -8.532 1.00 93.81 277 ILE A O 1
ATOM 2311 N N . ASN A 1 278 ? 6.534 -12.224 -7.810 1.00 93.19 278 ASN A N 1
ATOM 2312 C CA . ASN A 1 278 ? 6.372 -13.618 -8.211 1.00 93.19 278 ASN A CA 1
ATOM 2313 C C . ASN A 1 278 ? 5.211 -14.291 -7.462 1.00 93.19 278 ASN A C 1
ATOM 2315 O O . ASN A 1 278 ? 4.486 -15.067 -8.081 1.00 93.19 278 ASN A O 1
ATOM 2319 N N . ASN A 1 279 ? 5.015 -13.961 -6.182 1.00 89.75 279 ASN A N 1
ATOM 2320 C CA . ASN A 1 279 ? 3.931 -14.512 -5.368 1.00 89.75 279 ASN A CA 1
ATOM 2321 C C . ASN A 1 279 ? 2.559 -13.932 -5.744 1.00 89.75 279 ASN A C 1
ATOM 2323 O O . ASN A 1 279 ? 1.571 -14.659 -5.745 1.00 89.75 279 ASN A O 1
ATOM 2327 N N . GLU A 1 280 ? 2.499 -12.650 -6.116 1.00 88.38 280 GLU A N 1
ATOM 2328 C CA . GLU A 1 280 ? 1.229 -11.933 -6.306 1.00 88.38 280 GLU A CA 1
ATOM 2329 C C . GLU A 1 280 ? 0.855 -11.689 -7.784 1.00 88.38 280 GLU A C 1
ATOM 2331 O O . GLU A 1 280 ? -0.253 -11.241 -8.081 1.00 88.38 280 GLU A O 1
ATOM 2336 N N . SER A 1 281 ? 1.751 -11.966 -8.744 1.00 88.69 281 SER A N 1
ATOM 2337 C CA . SER A 1 281 ? 1.617 -11.483 -10.135 1.00 88.69 281 SER A CA 1
ATOM 2338 C C . SER A 1 281 ? 0.312 -11.865 -10.834 1.00 88.69 281 SER A C 1
ATOM 2340 O O . SER A 1 281 ? -0.187 -11.069 -11.629 1.00 88.69 281 SER A O 1
ATOM 2342 N N . GLU A 1 282 ? -0.257 -13.041 -10.557 1.00 89.88 282 GLU A N 1
ATOM 2343 C CA . GLU A 1 282 ? -1.524 -13.454 -11.171 1.00 89.88 282 GLU A CA 1
ATOM 2344 C C . GLU A 1 282 ? -2.682 -12.551 -10.739 1.00 89.88 282 GLU A C 1
ATOM 2346 O O . GLU A 1 282 ? -3.465 -12.096 -11.575 1.00 89.88 282 GLU A O 1
ATOM 2351 N N . GLU A 1 283 ? -2.765 -12.246 -9.445 1.00 89.56 283 GLU A N 1
ATOM 2352 C CA . GLU A 1 283 ? -3.790 -11.362 -8.893 1.00 89.56 283 GLU A CA 1
ATOM 2353 C C . GLU A 1 283 ? -3.558 -9.908 -9.314 1.00 89.56 283 GLU A C 1
ATOM 2355 O O . GLU A 1 283 ? -4.508 -9.215 -9.691 1.00 89.56 283 GLU A O 1
ATOM 2360 N N . LEU A 1 284 ? -2.298 -9.456 -9.342 1.00 89.81 284 LEU A N 1
ATOM 2361 C CA . LEU A 1 284 ? -1.947 -8.119 -9.831 1.00 89.81 284 LEU A CA 1
ATOM 2362 C C . LEU A 1 284 ? -2.387 -7.929 -11.289 1.00 89.81 284 LEU A C 1
ATOM 2364 O O . LEU A 1 284 ? -2.999 -6.916 -11.626 1.00 89.81 284 LEU A O 1
ATOM 2368 N N . ILE A 1 285 ? -2.135 -8.913 -12.157 1.00 94.00 285 ILE A N 1
ATOM 2369 C CA . ILE A 1 285 ? -2.506 -8.829 -13.575 1.00 94.00 285 ILE A CA 1
ATOM 2370 C C . ILE A 1 285 ? -4.017 -8.871 -13.771 1.00 94.00 285 ILE A C 1
ATOM 2372 O O . ILE A 1 285 ? -4.529 -8.078 -14.558 1.00 94.00 285 ILE A O 1
ATOM 2376 N N . LYS A 1 286 ? -4.755 -9.716 -13.039 1.00 91.94 286 LYS A N 1
ATOM 2377 C CA . LYS A 1 286 ? -6.229 -9.703 -13.086 1.00 91.94 286 LYS A CA 1
ATOM 2378 C C . LYS A 1 286 ? -6.781 -8.311 -12.774 1.00 91.94 286 LYS A C 1
ATOM 2380 O O . LYS A 1 286 ? -7.639 -7.811 -13.497 1.00 91.94 286 LYS A O 1
ATOM 2385 N N . LYS A 1 287 ? -6.248 -7.654 -11.739 1.00 89.94 287 LYS A N 1
ATOM 2386 C CA . LYS A 1 287 ? -6.632 -6.282 -11.376 1.00 89.94 287 LYS A CA 1
ATOM 2387 C C . LYS A 1 287 ? -6.279 -5.273 -12.474 1.00 89.94 287 LYS A C 1
ATOM 2389 O O . LYS A 1 287 ? -7.134 -4.461 -12.818 1.00 89.94 287 LYS A O 1
ATOM 2394 N N . ILE A 1 288 ? -5.078 -5.353 -13.058 1.00 92.25 288 ILE A N 1
ATOM 2395 C CA . ILE A 1 288 ? -4.665 -4.486 -14.179 1.00 92.25 288 ILE A CA 1
ATOM 2396 C C . ILE A 1 288 ? -5.642 -4.619 -15.357 1.00 92.25 288 ILE A C 1
ATOM 2398 O O . ILE A 1 288 ? -6.106 -3.614 -15.894 1.00 92.25 288 ILE A O 1
ATOM 2402 N N . LEU A 1 289 ? -5.978 -5.852 -15.741 1.00 92.38 289 LEU A N 1
ATOM 2403 C CA . LEU A 1 289 ? -6.866 -6.139 -16.869 1.00 92.38 289 LEU A CA 1
ATOM 2404 C C . LEU A 1 289 ? -8.296 -5.628 -16.638 1.00 92.38 289 LEU A C 1
ATOM 2406 O O . LEU A 1 289 ? -8.926 -5.157 -17.582 1.00 92.38 289 LEU A O 1
ATOM 2410 N N . ASN A 1 290 ? -8.783 -5.666 -15.395 1.00 90.81 290 ASN A N 1
ATOM 2411 C CA . ASN A 1 290 ? -10.100 -5.133 -15.039 1.00 90.81 290 ASN A CA 1
ATOM 2412 C C . ASN A 1 290 ? -10.157 -3.598 -15.107 1.00 90.81 290 ASN A C 1
ATOM 2414 O O . ASN A 1 290 ? -11.177 -3.045 -15.503 1.00 90.81 290 ASN A O 1
ATOM 2418 N N . ILE A 1 291 ? -9.075 -2.907 -14.733 1.00 91.25 291 ILE A N 1
ATOM 2419 C CA . ILE A 1 291 ? -9.010 -1.432 -14.723 1.00 91.25 291 ILE A CA 1
ATOM 2420 C C . ILE A 1 291 ? -8.794 -0.865 -16.135 1.00 91.25 291 ILE A C 1
ATOM 2422 O O . ILE A 1 291 ? -9.225 0.249 -16.441 1.00 91.25 291 ILE A O 1
ATOM 2426 N N . PHE A 1 292 ? -8.123 -1.624 -17.004 1.00 92.50 292 PHE A N 1
ATOM 2427 C CA . PHE A 1 292 ? -7.798 -1.219 -18.372 1.00 92.50 292 PHE A CA 1
ATOM 2428 C C . PHE A 1 292 ? -8.336 -2.218 -19.413 1.00 92.50 292 PHE A C 1
ATOM 2430 O O . PHE A 1 292 ? -7.541 -2.845 -20.123 1.00 92.50 292 PHE A O 1
ATOM 2437 N N . PRO A 1 293 ? -9.669 -2.352 -19.557 1.00 93.75 293 PRO A N 1
ATOM 2438 C CA . PRO A 1 293 ? -10.276 -3.343 -20.448 1.00 93.75 293 PRO A CA 1
ATOM 2439 C C . PRO A 1 293 ? -9.898 -3.134 -21.923 1.00 93.75 293 PRO A C 1
ATOM 2441 O O . PRO A 1 293 ? -9.628 -4.102 -22.631 1.00 93.75 293 PRO A O 1
ATOM 2444 N N . ASP A 1 294 ? -9.745 -1.887 -22.380 1.00 95.69 294 ASP A N 1
ATOM 2445 C CA . ASP A 1 294 ? -9.334 -1.584 -23.764 1.00 95.69 294 ASP A CA 1
ATOM 2446 C C . ASP A 1 294 ? -7.905 -2.053 -24.086 1.00 95.69 294 ASP A C 1
ATOM 2448 O 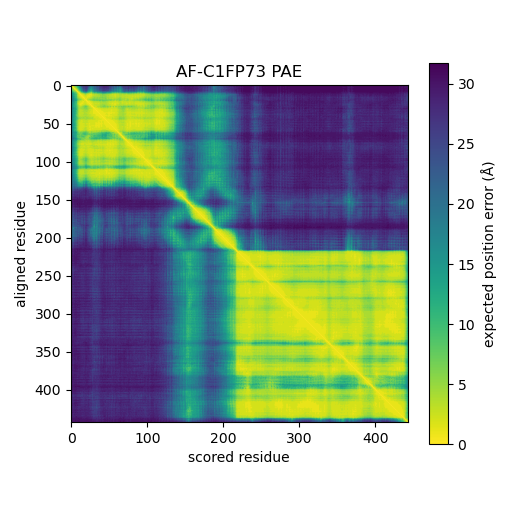O . ASP A 1 294 ? -7.525 -2.217 -25.246 1.00 95.69 294 ASP A O 1
ATOM 2452 N N . ARG A 1 295 ? -7.090 -2.284 -23.050 1.00 96.44 295 ARG A N 1
ATOM 2453 C CA . ARG A 1 295 ? -5.704 -2.764 -23.159 1.00 96.44 295 ARG A CA 1
ATOM 2454 C C . ARG A 1 295 ? -5.587 -4.257 -22.876 1.00 96.44 295 ARG A C 1
ATOM 2456 O O . ARG A 1 295 ? -4.471 -4.782 -22.922 1.00 96.44 295 ARG A O 1
ATOM 2463 N N . TYR A 1 296 ? -6.712 -4.932 -22.617 1.00 96.69 296 TYR A N 1
ATOM 2464 C CA . TYR A 1 296 ? -6.761 -6.301 -22.116 1.00 96.69 296 TYR A CA 1
ATOM 2465 C C . TYR A 1 296 ? -5.857 -7.226 -22.920 1.00 96.69 296 TYR A C 1
ATOM 2467 O O . TYR A 1 296 ? -4.922 -7.808 -22.376 1.00 96.69 296 TYR A O 1
ATOM 2475 N N . LYS A 1 297 ? -6.081 -7.309 -24.238 1.00 97.88 297 LYS A N 1
ATOM 2476 C CA . LYS A 1 297 ? -5.388 -8.300 -25.064 1.00 97.88 297 LYS A CA 1
ATOM 2477 C C . LYS A 1 297 ? -3.878 -8.065 -25.120 1.00 97.88 297 LYS A C 1
ATOM 2479 O O . LYS A 1 297 ? -3.097 -9.007 -25.042 1.00 97.88 297 LYS A O 1
ATOM 2484 N N . ILE A 1 298 ? -3.466 -6.800 -25.190 1.00 98.38 298 ILE A N 1
ATOM 2485 C CA . ILE A 1 298 ? -2.053 -6.421 -25.276 1.00 98.38 298 ILE A CA 1
ATOM 2486 C C . ILE A 1 298 ? -1.323 -6.764 -23.971 1.00 98.38 298 ILE A C 1
ATOM 2488 O O . ILE A 1 298 ? -0.228 -7.328 -24.003 1.00 98.38 298 ILE A O 1
ATOM 2492 N N . ILE A 1 299 ? -1.925 -6.434 -22.825 1.00 97.94 299 ILE A N 1
ATOM 2493 C CA . ILE A 1 299 ? -1.344 -6.712 -21.505 1.00 97.94 299 ILE A CA 1
ATOM 2494 C C . ILE A 1 299 ? -1.358 -8.218 -21.218 1.00 97.94 299 ILE A C 1
ATOM 2496 O O . ILE A 1 299 ? -0.359 -8.752 -20.736 1.00 97.94 299 ILE A O 1
ATOM 2500 N N . GLU A 1 300 ? -2.444 -8.914 -21.561 1.00 97.88 300 GLU A N 1
ATOM 2501 C CA . GLU A 1 300 ? -2.563 -10.367 -21.423 1.00 97.88 300 GLU A CA 1
ATOM 2502 C C . GLU A 1 300 ? -1.462 -11.093 -22.210 1.00 97.88 300 GLU A C 1
ATOM 2504 O O . GLU A 1 300 ? -0.758 -11.941 -21.655 1.00 97.88 300 GLU A O 1
ATOM 2509 N N . ASP A 1 301 ? -1.267 -10.749 -23.485 1.00 98.50 301 ASP A N 1
ATOM 2510 C CA . ASP A 1 301 ? -0.248 -11.379 -24.327 1.00 98.50 301 ASP A CA 1
ATOM 2511 C C . ASP A 1 301 ? 1.167 -11.087 -23.806 1.00 98.50 301 ASP A C 1
ATOM 2513 O O . ASP A 1 301 ? 2.003 -11.994 -23.716 1.00 98.50 301 ASP A O 1
ATOM 2517 N N . ALA A 1 302 ? 1.427 -9.850 -23.373 1.00 98.38 302 ALA A N 1
ATOM 2518 C CA . ALA A 1 302 ? 2.705 -9.472 -22.778 1.00 98.38 302 ALA A CA 1
ATOM 2519 C C . ALA A 1 302 ? 2.981 -10.200 -21.451 1.00 98.38 302 ALA A C 1
ATOM 2521 O O . ALA A 1 302 ? 4.122 -10.599 -21.191 1.00 98.38 302 ALA A O 1
ATOM 2522 N N . TYR A 1 303 ? 1.963 -10.429 -20.620 1.00 97.94 303 TYR A N 1
ATOM 2523 C CA . TYR A 1 303 ? 2.102 -11.213 -19.392 1.00 97.94 303 TYR A CA 1
ATOM 2524 C C . TYR A 1 303 ? 2.244 -12.717 -19.668 1.00 97.94 303 TYR A C 1
ATOM 2526 O O . TYR A 1 303 ? 3.042 -13.403 -19.029 1.00 97.94 303 TYR A O 1
ATOM 2534 N N . ASN A 1 304 ? 1.554 -13.257 -20.672 1.00 98.25 304 ASN A N 1
ATOM 2535 C CA . ASN A 1 304 ? 1.772 -14.634 -21.113 1.00 98.25 304 ASN A CA 1
ATOM 2536 C C . ASN A 1 304 ? 3.206 -14.840 -21.628 1.00 98.25 304 ASN A C 1
ATOM 2538 O O . ASN A 1 304 ? 3.821 -15.868 -21.332 1.00 98.25 304 ASN A O 1
ATOM 2542 N N . ALA A 1 305 ? 3.771 -13.849 -22.322 1.00 98.56 305 ALA A N 1
ATOM 2543 C CA . ALA A 1 305 ? 5.184 -13.835 -22.685 1.00 98.56 305 ALA A CA 1
ATOM 2544 C C . ALA A 1 305 ? 6.094 -13.813 -21.442 1.00 98.56 305 ALA A C 1
ATOM 2546 O O . ALA A 1 305 ? 7.032 -14.607 -21.374 1.00 98.56 305 ALA A O 1
ATOM 2547 N N . HIS A 1 306 ? 5.785 -12.994 -20.427 1.00 98.12 306 HIS A N 1
ATOM 2548 C CA . HIS A 1 306 ? 6.500 -12.985 -19.142 1.00 98.12 306 HIS A CA 1
ATOM 2549 C C . HIS A 1 306 ? 6.532 -14.374 -18.487 1.00 98.12 306 HIS A C 1
ATOM 2551 O O . HIS A 1 306 ? 7.609 -14.882 -18.170 1.00 98.12 306 HIS A O 1
ATOM 2557 N N . LYS A 1 307 ? 5.368 -15.024 -18.338 1.00 97.56 307 LYS A N 1
ATOM 2558 C CA . LYS A 1 307 ? 5.255 -16.358 -17.720 1.00 97.56 307 LYS A CA 1
ATOM 2559 C C . LYS A 1 307 ? 6.100 -17.410 -18.440 1.00 97.56 307 LYS A C 1
ATOM 2561 O O . LYS A 1 307 ? 6.679 -18.281 -17.800 1.00 97.56 307 LYS A O 1
ATOM 2566 N N . ARG A 1 308 ? 6.207 -17.302 -19.768 1.00 98.19 308 ARG A N 1
ATOM 2567 C CA . ARG A 1 308 ? 7.014 -18.192 -20.620 1.00 98.19 308 ARG A CA 1
ATOM 2568 C C . ARG A 1 308 ? 8.501 -17.817 -20.676 1.00 98.19 308 ARG A C 1
ATOM 2570 O O . ARG A 1 308 ? 9.253 -18.464 -21.395 1.00 98.19 308 ARG A O 1
ATOM 2577 N N . GLY A 1 309 ? 8.935 -16.775 -19.965 1.00 97.88 309 GLY A N 1
ATOM 2578 C CA . GLY A 1 309 ? 10.317 -16.286 -20.004 1.00 97.88 309 GLY A CA 1
ATOM 2579 C C . GLY A 1 309 ? 10.689 -15.533 -21.286 1.00 97.88 309 GLY A C 1
ATOM 2580 O O . GLY A 1 309 ? 11.863 -15.257 -21.521 1.00 97.88 309 GLY A O 1
ATOM 2581 N N . LEU A 1 310 ? 9.709 -15.168 -22.117 1.00 98.44 310 LEU A N 1
ATOM 2582 C CA . LEU A 1 310 ? 9.894 -14.434 -23.372 1.00 98.44 310 LEU A CA 1
ATOM 2583 C C . LEU A 1 310 ? 10.007 -12.923 -23.101 1.00 98.44 310 LEU A C 1
ATOM 2585 O O . LEU A 1 310 ? 9.199 -12.111 -23.558 1.00 98.44 310 LEU A O 1
ATOM 2589 N N . TYR A 1 311 ? 11.013 -12.534 -22.317 1.00 98.44 311 TYR A N 1
ATOM 2590 C CA . TYR A 1 311 ? 11.165 -11.163 -21.817 1.00 98.44 311 TYR A CA 1
ATOM 2591 C C . TYR A 1 311 ? 11.459 -10.131 -22.911 1.00 98.44 311 TYR A C 1
ATOM 2593 O O . TYR A 1 311 ? 11.091 -8.970 -22.756 1.00 98.44 311 TYR A O 1
ATOM 2601 N N . THR A 1 312 ? 12.062 -10.548 -24.027 1.00 97.75 312 THR A N 1
ATOM 2602 C CA . THR A 1 312 ? 12.278 -9.700 -25.214 1.00 97.75 312 THR A CA 1
ATOM 2603 C C . THR A 1 312 ? 10.973 -9.236 -25.860 1.00 97.75 312 THR A C 1
ATOM 2605 O O . THR A 1 312 ? 10.946 -8.186 -26.490 1.00 97.75 312 THR A O 1
ATOM 2608 N N . LEU A 1 313 ? 9.883 -9.990 -25.682 1.00 97.38 313 LEU A N 1
ATOM 2609 C CA . LEU A 1 313 ? 8.544 -9.613 -26.137 1.00 97.38 313 LEU A CA 1
ATOM 2610 C C . LEU A 1 313 ? 7.773 -8.886 -25.035 1.00 97.38 313 LEU A C 1
ATOM 2612 O O . LEU A 1 313 ? 7.098 -7.894 -25.292 1.00 97.38 313 LEU A O 1
ATOM 2616 N N . SER A 1 314 ? 7.894 -9.365 -23.796 1.00 98.31 314 SER A N 1
ATOM 2617 C CA . SER A 1 314 ? 7.142 -8.824 -22.665 1.00 98.31 314 SER A CA 1
ATOM 2618 C C . SER A 1 314 ? 7.562 -7.394 -22.304 1.00 98.31 314 SER A C 1
ATOM 2620 O O . SER A 1 314 ? 6.728 -6.492 -22.272 1.00 98.31 314 SER A O 1
ATOM 2622 N N . ILE A 1 315 ? 8.859 -7.159 -22.075 1.00 98.44 315 ILE A N 1
ATOM 2623 C CA . ILE A 1 315 ? 9.365 -5.893 -21.520 1.00 98.44 315 ILE A CA 1
ATOM 2624 C C . ILE A 1 315 ? 9.031 -4.685 -22.415 1.00 98.44 315 ILE A C 1
ATOM 2626 O O . ILE A 1 315 ? 8.458 -3.724 -21.895 1.00 98.44 315 ILE A O 1
ATOM 2630 N N . PRO A 1 316 ? 9.316 -4.690 -23.736 1.00 98.06 316 PRO A N 1
ATOM 2631 C CA . PRO A 1 316 ? 9.021 -3.534 -24.584 1.00 98.06 316 PRO A CA 1
ATOM 2632 C C . PRO A 1 316 ? 7.527 -3.195 -24.636 1.00 98.06 316 PRO A C 1
ATOM 2634 O O . PRO A 1 316 ? 7.151 -2.019 -24.618 1.00 98.06 316 PRO A O 1
ATOM 2637 N N . VAL A 1 317 ? 6.669 -4.222 -24.663 1.00 98.25 317 VAL A N 1
ATOM 2638 C CA . VAL A 1 317 ? 5.214 -4.047 -24.707 1.00 98.25 317 VAL A CA 1
ATOM 2639 C C . VAL A 1 317 ? 4.705 -3.473 -23.388 1.00 98.25 317 VAL A C 1
ATOM 2641 O O . VAL A 1 317 ? 3.994 -2.470 -23.414 1.00 98.25 317 VAL A O 1
ATOM 2644 N N . LEU A 1 318 ? 5.109 -4.032 -22.242 1.00 98.06 318 LEU A N 1
ATOM 2645 C CA . LEU A 1 318 ? 4.677 -3.540 -20.929 1.00 98.06 318 LEU A CA 1
ATOM 2646 C C . LEU A 1 318 ? 5.147 -2.098 -20.668 1.00 98.06 318 LEU A C 1
ATOM 2648 O O . LEU A 1 318 ? 4.356 -1.287 -20.190 1.00 98.06 318 LEU A O 1
ATOM 2652 N N . LEU A 1 319 ? 6.382 -1.737 -21.045 1.00 97.81 319 LEU A N 1
ATOM 2653 C CA . LEU A 1 319 ? 6.871 -0.351 -20.952 1.00 97.81 319 LEU A CA 1
ATOM 2654 C C . LEU A 1 319 ? 6.038 0.609 -21.816 1.00 97.81 319 LEU A C 1
ATOM 2656 O O . LEU A 1 319 ? 5.694 1.708 -21.387 1.00 97.81 319 LEU A O 1
ATOM 2660 N N . THR A 1 320 ? 5.678 0.191 -23.030 1.00 96.94 320 THR A N 1
ATOM 2661 C CA . THR A 1 320 ? 4.836 1.004 -23.919 1.00 96.94 320 THR A CA 1
ATOM 2662 C C . THR A 1 320 ? 3.421 1.166 -23.357 1.00 96.94 320 THR A C 1
ATOM 2664 O O . THR A 1 320 ? 2.859 2.260 -23.415 1.00 96.94 320 THR A O 1
ATOM 2667 N N . GLN A 1 321 ? 2.850 0.107 -22.770 1.00 97.81 321 GLN A N 1
ATOM 2668 C CA . GLN A 1 321 ? 1.542 0.185 -22.115 1.00 97.81 321 GLN A CA 1
ATOM 2669 C C . GLN A 1 321 ? 1.570 1.081 -20.875 1.00 97.81 321 GLN A C 1
ATOM 2671 O O . GLN A 1 321 ? 0.645 1.869 -20.701 1.00 97.81 321 GLN A O 1
ATOM 2676 N N . ALA A 1 322 ? 2.636 1.043 -20.070 1.00 97.31 322 ALA A N 1
ATOM 2677 C CA . ALA A 1 322 ? 2.791 1.937 -18.923 1.00 97.31 322 ALA A CA 1
ATOM 2678 C C . ALA A 1 322 ? 2.813 3.418 -19.349 1.00 97.31 322 ALA A C 1
ATOM 2680 O O . ALA A 1 322 ? 2.134 4.248 -18.745 1.00 97.31 322 ALA A O 1
ATOM 2681 N N . ASP A 1 323 ? 3.522 3.755 -20.433 1.00 96.81 323 ASP A N 1
ATOM 2682 C CA . ASP A 1 323 ? 3.520 5.119 -20.985 1.00 96.81 323 ASP A CA 1
ATOM 2683 C C . ASP A 1 323 ? 2.137 5.534 -21.500 1.00 96.81 323 ASP A C 1
ATOM 2685 O O . ASP A 1 323 ? 1.679 6.648 -21.248 1.00 96.81 323 ASP A O 1
ATOM 2689 N N . GLY A 1 324 ? 1.457 4.624 -22.206 1.00 97.12 324 GLY A N 1
ATOM 2690 C CA . GLY A 1 324 ? 0.112 4.844 -22.732 1.00 97.12 324 GLY A CA 1
ATOM 2691 C C . GLY A 1 324 ? -0.917 5.098 -21.631 1.00 97.12 324 GLY A C 1
ATOM 2692 O O . GLY A 1 324 ? -1.701 6.035 -21.753 1.00 97.12 324 GLY A O 1
ATOM 2693 N N . ILE A 1 325 ? -0.875 4.306 -20.556 1.00 96.56 325 ILE A N 1
ATOM 2694 C CA . ILE A 1 325 ? -1.723 4.467 -19.368 1.00 96.56 325 ILE A CA 1
ATOM 2695 C C . ILE A 1 325 ? -1.445 5.811 -18.688 1.00 96.56 325 ILE A C 1
ATOM 2697 O O . ILE A 1 325 ? -2.367 6.579 -18.434 1.00 96.56 325 ILE A O 1
ATOM 2701 N N . CYS A 1 326 ? -0.175 6.146 -18.451 1.00 96.19 326 CYS A N 1
ATOM 2702 C CA . CYS A 1 326 ? 0.184 7.429 -17.850 1.00 96.19 326 CYS A CA 1
ATOM 2703 C C . CYS A 1 326 ? -0.281 8.616 -18.707 1.00 96.19 326 CYS A C 1
ATOM 2705 O O . CYS A 1 326 ? -0.785 9.602 -18.175 1.00 96.19 326 CYS A O 1
ATOM 2707 N N . LYS A 1 327 ? -0.146 8.528 -20.035 1.00 95.88 327 LYS A N 1
ATOM 2708 C CA . LYS A 1 327 ? -0.598 9.578 -20.954 1.00 95.88 327 LYS A CA 1
ATOM 2709 C C . LYS A 1 327 ? -2.117 9.727 -20.970 1.00 95.88 327 LYS A C 1
ATOM 2711 O O . LYS A 1 327 ? -2.597 10.847 -21.077 1.00 95.88 327 LYS A O 1
ATOM 2716 N N . GLU A 1 328 ? -2.857 8.629 -20.872 1.00 94.06 328 GLU A N 1
ATOM 2717 C CA . GLU A 1 328 ? -4.316 8.645 -20.722 1.00 94.06 328 GLU A CA 1
ATOM 2718 C C . GLU A 1 328 ? -4.730 9.342 -19.417 1.00 94.06 328 GLU A C 1
ATOM 2720 O O . GLU A 1 328 ? -5.627 10.176 -19.431 1.00 94.06 328 GLU A O 1
ATOM 2725 N N . MET A 1 329 ? -4.032 9.062 -18.312 1.00 92.81 329 MET A N 1
ATOM 2726 C CA . MET A 1 329 ? -4.363 9.602 -16.988 1.00 92.81 329 MET A CA 1
ATOM 2727 C C . MET A 1 329 ? -3.930 11.056 -16.773 1.00 92.81 329 MET A C 1
ATOM 2729 O O . MET A 1 329 ? -4.669 11.822 -16.167 1.00 92.81 329 MET A O 1
ATOM 2733 N N . LEU A 1 330 ? -2.720 11.415 -17.212 1.00 93.75 330 LEU A N 1
ATOM 2734 C CA . LEU A 1 330 ? -2.059 12.694 -16.918 1.00 93.75 330 LEU A CA 1
ATOM 2735 C C . LEU A 1 330 ? -1.862 13.560 -18.173 1.00 93.75 330 LEU A C 1
ATOM 2737 O O . LEU A 1 330 ? -1.195 14.589 -18.118 1.00 93.75 330 LEU A O 1
ATOM 2741 N N . GLY A 1 331 ? -2.298 13.136 -19.358 1.00 94.62 331 GLY A N 1
ATOM 2742 C CA . GLY A 1 331 ? -2.059 13.873 -20.610 1.00 94.62 331 GLY A CA 1
ATOM 2743 C C . GLY A 1 331 ? -0.581 13.979 -21.033 1.00 94.62 331 GLY A C 1
ATOM 2744 O O . GLY A 1 331 ? -0.270 14.558 -22.077 1.00 94.62 331 GLY A O 1
ATOM 2745 N N . VAL A 1 332 ? 0.355 13.412 -20.263 1.00 95.69 332 VAL A N 1
ATOM 2746 C CA . VAL A 1 332 ? 1.805 13.473 -20.494 1.00 95.69 332 VAL A CA 1
ATOM 2747 C C . VAL A 1 332 ? 2.434 12.085 -20.407 1.00 95.69 332 VAL A C 1
ATOM 2749 O O . VAL A 1 332 ? 1.969 11.216 -19.677 1.00 95.69 332 VAL A O 1
ATOM 2752 N N . SER A 1 333 ? 3.519 11.878 -21.156 1.00 94.81 333 SER A N 1
ATOM 2753 C CA . SER A 1 333 ? 4.289 10.629 -21.108 1.00 94.81 333 SER A CA 1
ATOM 2754 C C . SER A 1 333 ? 4.967 10.459 -19.747 1.00 94.81 333 SER A C 1
ATOM 2756 O O . SER A 1 333 ? 5.603 11.401 -19.254 1.00 94.81 333 SER A O 1
ATOM 2758 N N . LEU A 1 334 ? 4.916 9.233 -19.217 1.00 94.25 334 LEU A N 1
ATOM 2759 C CA . LEU A 1 334 ? 5.585 8.802 -17.983 1.00 94.25 334 LEU A CA 1
ATOM 2760 C C . LEU A 1 334 ? 7.092 9.049 -18.035 1.00 94.25 334 LEU A C 1
ATOM 2762 O O . LEU A 1 334 ? 7.757 9.276 -17.029 1.00 94.25 334 LEU A O 1
ATOM 2766 N N . TYR A 1 335 ? 7.633 9.007 -19.248 1.00 92.56 335 TYR A N 1
ATOM 2767 C CA . TYR A 1 335 ? 9.057 9.050 -19.522 1.00 92.56 335 TYR A CA 1
ATOM 2768 C C . TYR A 1 335 ? 9.527 10.407 -20.048 1.00 92.56 335 TYR A C 1
ATOM 2770 O O . TYR A 1 335 ? 10.576 10.495 -20.689 1.00 92.56 335 TYR A O 1
ATOM 2778 N N . SER A 1 336 ? 8.740 11.463 -19.847 1.00 89.38 336 SER A N 1
ATOM 2779 C CA . SER A 1 336 ? 9.057 12.796 -20.350 1.00 89.38 336 SER A CA 1
ATOM 2780 C C . SER A 1 336 ? 9.522 13.735 -19.238 1.00 89.38 336 SER A C 1
ATOM 2782 O O . SER A 1 336 ? 8.960 13.769 -18.146 1.00 89.38 336 SER A O 1
ATOM 2784 N N . LYS A 1 337 ? 10.539 14.550 -19.539 1.00 89.44 337 LYS A N 1
ATOM 2785 C CA . LYS A 1 337 ? 11.029 15.627 -18.667 1.00 89.44 337 LYS A CA 1
ATOM 2786 C C . LYS A 1 337 ? 11.094 16.962 -19.422 1.00 89.44 337 LYS A C 1
ATOM 2788 O O . LYS A 1 337 ? 11.348 16.949 -20.632 1.00 89.44 337 LYS A O 1
ATOM 2793 N N . PRO A 1 338 ? 10.851 18.119 -18.780 1.00 84.94 338 PRO A N 1
ATOM 2794 C CA . PRO A 1 338 ? 11.077 19.423 -19.396 1.00 84.94 338 PRO A CA 1
ATOM 2795 C C . PRO A 1 338 ? 12.560 19.638 -19.732 1.00 84.94 338 PRO A C 1
ATOM 2797 O O . PRO A 1 338 ? 13.456 19.153 -19.038 1.00 84.94 338 PRO A O 1
ATOM 2800 N N . ARG A 1 339 ? 12.835 20.397 -20.798 1.00 80.50 339 ARG A N 1
ATOM 2801 C CA . ARG A 1 339 ? 14.211 20.732 -21.190 1.00 80.50 339 ARG A CA 1
ATOM 2802 C C . ARG A 1 339 ? 14.874 21.572 -20.094 1.00 80.50 339 ARG A C 1
ATOM 2804 O O . ARG A 1 339 ? 14.274 22.521 -19.603 1.00 80.50 339 ARG A O 1
ATOM 2811 N N . GLY A 1 340 ? 16.105 21.219 -19.725 1.00 78.50 340 GLY A N 1
ATOM 2812 C CA . GLY A 1 340 ? 16.887 21.948 -18.718 1.00 78.50 340 GLY A CA 1
ATOM 2813 C C . GLY A 1 340 ? 16.445 21.730 -17.268 1.00 78.50 340 GLY A C 1
ATOM 2814 O O . GLY A 1 340 ? 17.027 22.337 -16.377 1.00 78.50 340 GLY A O 1
ATOM 2815 N N . LYS A 1 341 ? 15.457 20.861 -17.013 1.00 81.62 341 LYS A N 1
ATOM 2816 C CA . LYS A 1 341 ? 15.009 20.527 -15.660 1.00 81.62 341 LYS A CA 1
ATOM 2817 C C . LYS A 1 341 ? 15.318 19.079 -15.291 1.00 81.62 341 LYS A C 1
ATOM 2819 O O . LYS A 1 341 ? 15.346 18.194 -16.149 1.00 81.62 341 LYS A O 1
ATOM 2824 N N . ASN A 1 342 ? 15.506 18.851 -13.994 1.00 82.81 342 ASN A N 1
ATOM 2825 C CA . ASN A 1 342 ? 15.716 17.529 -13.406 1.00 82.81 342 ASN A CA 1
ATOM 2826 C C . ASN A 1 342 ? 14.461 17.020 -12.670 1.00 82.81 342 ASN A C 1
ATOM 2828 O O . ASN A 1 342 ? 14.559 16.437 -11.599 1.00 82.81 342 ASN A O 1
ATOM 2832 N N . GLU A 1 343 ? 13.282 17.275 -13.240 1.00 87.75 343 GLU A N 1
ATOM 2833 C CA . GLU A 1 343 ? 11.982 16.807 -12.741 1.00 87.75 343 GLU A CA 1
ATOM 2834 C C . GLU A 1 343 ? 11.155 16.245 -13.915 1.00 87.75 343 GLU A C 1
ATOM 2836 O O . GLU A 1 343 ? 11.348 16.690 -15.053 1.00 87.75 343 GLU A O 1
ATOM 2841 N N . PRO A 1 344 ? 10.276 15.253 -13.702 1.00 92.38 344 PRO A N 1
ATOM 2842 C CA . PRO A 1 344 ? 9.429 14.712 -14.761 1.00 92.38 344 PRO A CA 1
ATOM 2843 C C . PRO A 1 344 ? 8.257 15.653 -15.078 1.00 92.38 344 PRO A C 1
ATOM 2845 O O . PRO A 1 344 ? 7.814 16.432 -14.236 1.00 92.38 344 PRO A O 1
ATOM 2848 N N . LYS A 1 345 ? 7.698 15.566 -16.294 1.00 94.50 345 LYS A N 1
ATOM 2849 C CA . LYS A 1 345 ? 6.485 16.332 -16.655 1.00 94.50 345 LYS A CA 1
ATOM 2850 C C . LYS A 1 345 ? 5.248 15.891 -15.869 1.00 94.50 345 LYS A C 1
ATOM 2852 O O . LYS A 1 345 ? 4.317 16.679 -15.725 1.00 94.50 345 LYS A O 1
ATOM 2857 N N . THR A 1 346 ? 5.246 14.654 -15.375 1.00 95.06 346 THR A N 1
ATOM 2858 C CA . THR A 1 346 ? 4.168 14.081 -14.560 1.00 95.06 346 THR A CA 1
ATOM 2859 C C . THR A 1 346 ? 3.930 14.868 -13.277 1.00 95.06 346 THR A C 1
ATOM 2861 O O . THR A 1 346 ? 2.782 14.958 -12.871 1.00 95.06 346 THR A O 1
ATOM 2864 N N . LYS A 1 347 ? 4.953 15.523 -12.708 1.00 94.31 347 LYS A N 1
ATOM 2865 C CA . LYS A 1 347 ? 4.821 16.379 -11.519 1.00 94.31 347 LYS A CA 1
ATOM 2866 C C . LYS A 1 347 ? 3.783 17.487 -11.708 1.00 94.31 347 LYS A C 1
ATOM 2868 O O . LYS A 1 347 ? 2.790 17.537 -10.995 1.00 94.31 347 LYS A O 1
ATOM 2873 N N . ASN A 1 348 ? 3.986 18.338 -12.714 1.00 92.19 348 ASN A N 1
ATOM 2874 C CA . ASN A 1 348 ? 3.089 19.469 -12.966 1.00 92.19 348 ASN A CA 1
ATOM 2875 C C . ASN A 1 348 ? 1.693 18.993 -13.381 1.00 92.19 348 ASN A C 1
ATOM 2877 O O . ASN A 1 348 ? 0.701 19.605 -13.008 1.00 92.19 348 ASN A O 1
ATOM 2881 N N . SER A 1 349 ? 1.621 17.908 -14.160 1.00 94.25 349 SER A N 1
ATOM 2882 C CA . SER A 1 349 ? 0.330 17.363 -14.579 1.00 94.25 349 SER A CA 1
ATOM 2883 C C . SER A 1 349 ? -0.456 16.772 -13.407 1.00 94.25 349 SER A C 1
ATOM 2885 O O . SER A 1 349 ? -1.658 16.986 -13.307 1.00 94.25 349 SER A O 1
ATOM 2887 N N . LEU A 1 350 ? 0.221 16.093 -12.477 1.00 94.12 350 LEU A N 1
ATOM 2888 C CA . LEU A 1 350 ? -0.393 15.588 -11.255 1.00 94.12 350 LEU A CA 1
ATOM 2889 C C . LEU A 1 350 ? -0.935 16.731 -10.394 1.00 94.12 350 LEU A C 1
ATOM 2891 O O . LEU A 1 350 ? -2.075 16.660 -9.953 1.00 94.12 350 LEU A O 1
ATOM 2895 N N . GLU A 1 351 ? -0.158 17.800 -10.197 1.00 92.25 351 GLU A N 1
ATOM 2896 C CA . GLU A 1 351 ? -0.617 18.987 -9.462 1.00 92.25 351 GLU A CA 1
ATOM 2897 C C . GLU A 1 351 ? -1.877 19.603 -10.100 1.00 92.25 351 GLU A C 1
ATOM 2899 O O . GLU A 1 351 ? -2.831 19.926 -9.389 1.00 92.25 351 GLU A O 1
ATOM 2904 N N . SER A 1 352 ? -1.915 19.726 -11.434 1.00 92.81 352 SER A N 1
ATOM 2905 C CA . SER A 1 352 ? -3.106 20.181 -12.164 1.00 92.81 352 SER A CA 1
ATOM 2906 C C . SER A 1 352 ? -4.291 19.233 -11.981 1.00 92.81 352 SER A C 1
ATOM 2908 O O . SER A 1 352 ? -5.377 19.690 -11.635 1.00 92.81 352 SER A O 1
ATOM 2910 N N . LEU A 1 353 ? -4.078 17.925 -12.136 1.00 91.38 353 LEU A N 1
ATOM 2911 C CA . LEU A 1 353 ? -5.133 16.920 -12.042 1.00 91.38 353 LEU A CA 1
ATOM 2912 C C . LEU A 1 353 ? -5.735 16.846 -10.633 1.00 91.38 353 LEU A C 1
ATOM 2914 O O . LEU A 1 353 ? -6.955 16.807 -10.495 1.00 91.38 353 LEU A O 1
ATOM 2918 N N . LEU A 1 354 ? -4.914 16.867 -9.579 1.00 88.19 354 LEU A N 1
ATOM 2919 C CA . LEU A 1 354 ? -5.400 16.874 -8.194 1.00 88.19 354 LEU A CA 1
ATOM 2920 C C . LEU A 1 354 ? -6.259 18.115 -7.919 1.00 88.19 354 LEU A C 1
ATOM 2922 O O . LEU A 1 354 ? -7.335 18.005 -7.333 1.00 88.19 354 LEU A O 1
ATOM 2926 N N . LYS A 1 355 ? -5.830 19.283 -8.415 1.00 89.00 355 LYS A N 1
ATOM 2927 C CA . LYS A 1 355 ? -6.581 20.537 -8.290 1.00 89.00 355 LYS A CA 1
ATOM 2928 C C . LYS A 1 355 ? -7.906 20.506 -9.056 1.00 89.00 355 LYS A C 1
ATOM 2930 O O . LYS A 1 355 ? -8.921 20.926 -8.515 1.00 89.00 355 LYS A O 1
ATOM 2935 N N . GLU A 1 356 ? -7.912 20.012 -10.293 1.00 89.06 356 GLU A N 1
ATOM 2936 C CA . GLU A 1 356 ? -9.122 19.888 -11.124 1.00 89.06 356 GLU A CA 1
ATOM 2937 C C . GLU A 1 356 ? -10.166 18.945 -10.511 1.00 89.06 356 GLU A C 1
ATOM 2939 O O . GLU A 1 356 ? -11.365 19.140 -10.706 1.00 89.06 356 GLU A O 1
ATOM 2944 N N . ASN A 1 357 ? -9.720 17.946 -9.745 1.00 81.12 357 ASN A N 1
ATOM 2945 C CA . ASN A 1 357 ? -10.590 16.989 -9.064 1.00 81.12 357 ASN A CA 1
ATOM 2946 C C . ASN A 1 357 ? -10.908 17.369 -7.605 1.00 81.12 357 ASN A C 1
ATOM 2948 O O . ASN A 1 357 ? -11.532 16.571 -6.913 1.00 81.12 357 ASN A O 1
ATOM 2952 N N . ASN A 1 358 ? -10.518 18.563 -7.136 1.00 80.31 358 ASN A N 1
ATOM 2953 C CA . ASN A 1 358 ? -10.681 19.012 -5.743 1.00 80.31 358 ASN A CA 1
ATOM 2954 C C . ASN A 1 358 ? -10.113 18.024 -4.700 1.00 80.31 358 ASN A C 1
ATOM 2956 O O . ASN A 1 358 ? -10.658 17.879 -3.607 1.00 80.31 358 ASN A O 1
ATOM 2960 N N . ILE A 1 359 ? -9.019 17.333 -5.033 1.00 78.12 359 ILE A N 1
ATOM 2961 C CA . ILE A 1 359 ? -8.362 16.383 -4.132 1.00 78.12 359 ILE A CA 1
ATOM 2962 C C . ILE A 1 359 ? -7.333 17.145 -3.293 1.00 78.12 359 ILE A C 1
ATOM 2964 O O . ILE A 1 359 ? -6.243 17.478 -3.767 1.00 78.12 359 ILE A O 1
ATOM 2968 N N . GLU A 1 360 ? -7.667 17.408 -2.030 1.00 75.00 360 GLU A N 1
ATOM 2969 C CA . GLU A 1 360 ? -6.732 17.974 -1.056 1.00 75.00 360 GLU A CA 1
ATOM 2970 C C . GLU A 1 360 ? -5.969 16.859 -0.338 1.00 75.00 360 GLU A C 1
ATOM 2972 O O . GLU A 1 360 ? -6.505 16.133 0.499 1.00 75.00 360 GLU A O 1
ATOM 2977 N N . VAL A 1 361 ? -4.682 16.727 -0.662 1.00 73.25 361 VAL A N 1
ATOM 2978 C CA . VAL A 1 361 ? -3.793 15.741 -0.046 1.00 73.25 361 VAL A CA 1
ATOM 2979 C C . VAL A 1 361 ? -2.555 16.433 0.517 1.00 73.25 361 VAL A C 1
ATOM 2981 O O . VAL A 1 361 ? -1.806 17.109 -0.190 1.00 73.25 361 VAL A O 1
ATOM 2984 N N . GLY A 1 362 ? -2.323 16.274 1.821 1.00 73.94 362 GLY A N 1
ATOM 2985 C CA . GLY A 1 362 ? -1.124 16.805 2.462 1.00 73.94 362 GLY A CA 1
ATOM 2986 C C . GLY A 1 362 ? 0.128 16.110 1.928 1.00 73.94 362 GLY A C 1
ATOM 2987 O O . GLY A 1 362 ? 0.153 14.881 1.811 1.00 73.94 362 GLY A O 1
ATOM 2988 N N . LYS A 1 363 ? 1.201 16.867 1.657 1.00 80.44 363 LYS A N 1
ATOM 2989 C CA . LYS A 1 363 ? 2.488 16.285 1.227 1.00 80.44 363 LYS A CA 1
ATOM 2990 C C . LYS A 1 363 ? 3.100 15.357 2.275 1.00 80.44 363 LYS A C 1
ATOM 2992 O O . LYS A 1 363 ? 3.931 14.525 1.925 1.00 80.44 363 LYS A O 1
ATOM 2997 N N . ASP A 1 364 ? 2.679 15.473 3.528 1.00 72.19 364 ASP A N 1
ATOM 2998 C CA . ASP A 1 364 ? 3.103 14.609 4.631 1.00 72.19 364 ASP A CA 1
ATOM 2999 C C . ASP A 1 364 ? 2.147 13.427 4.855 1.00 72.19 364 ASP A C 1
ATOM 3001 O O . ASP A 1 364 ? 2.244 12.739 5.862 1.00 72.19 364 ASP A O 1
ATOM 3005 N N . SER A 1 365 ? 1.218 13.165 3.928 1.00 67.81 365 SER A N 1
ATOM 3006 C CA . SER A 1 365 ? 0.330 11.999 3.989 1.00 67.81 365 SER A CA 1
ATOM 3007 C C . SER A 1 365 ? 0.970 10.745 3.387 1.00 67.81 365 SER A C 1
ATOM 3009 O O . SER A 1 365 ? 1.800 10.809 2.476 1.00 67.81 365 SER A O 1
ATOM 3011 N N . CYS A 1 366 ? 0.516 9.577 3.847 1.00 70.25 366 CYS A N 1
ATOM 3012 C CA . CYS A 1 366 ? 0.926 8.288 3.292 1.00 70.25 366 CYS A CA 1
ATOM 3013 C C . CYS A 1 366 ? 0.518 8.127 1.820 1.00 70.25 366 CYS A C 1
ATOM 3015 O O . CYS A 1 366 ? 1.317 7.607 1.043 1.00 70.25 366 CYS A O 1
ATOM 3017 N N . ILE A 1 367 ? -0.677 8.603 1.428 1.00 73.69 367 ILE A N 1
ATOM 3018 C CA . ILE A 1 367 ? -1.136 8.586 0.023 1.00 73.69 367 ILE A CA 1
ATOM 3019 C C . ILE A 1 367 ? -0.129 9.304 -0.846 1.00 73.69 367 ILE A C 1
ATOM 3021 O O . ILE A 1 367 ? 0.351 8.756 -1.836 1.00 73.69 367 ILE A O 1
ATOM 3025 N N . TYR A 1 368 ? 0.216 10.529 -0.447 1.00 83.94 368 TYR A N 1
ATOM 3026 C CA . TYR A 1 368 ? 1.122 11.338 -1.228 1.00 83.94 368 TYR A CA 1
ATOM 3027 C C . TYR A 1 368 ? 2.477 10.651 -1.355 1.00 83.94 368 TYR A C 1
ATOM 3029 O O . TYR A 1 368 ? 2.969 10.484 -2.465 1.00 83.94 368 TYR A O 1
ATOM 3037 N N . SER A 1 369 ? 3.049 10.178 -0.246 1.00 86.31 369 SER A N 1
ATOM 3038 C CA . SER A 1 369 ? 4.336 9.482 -0.261 1.00 86.31 369 SER A CA 1
ATOM 3039 C C . SER A 1 369 ? 4.345 8.211 -1.113 1.00 86.31 369 SER A C 1
ATOM 3041 O O . SER A 1 369 ? 5.367 7.931 -1.738 1.00 86.31 369 SER A O 1
ATOM 3043 N N . MET A 1 370 ? 3.253 7.440 -1.132 1.00 81.62 370 MET A N 1
ATOM 3044 C CA . MET A 1 370 ? 3.174 6.145 -1.818 1.00 81.62 370 MET A CA 1
ATOM 3045 C C . MET A 1 370 ? 2.787 6.272 -3.296 1.00 81.62 370 MET A C 1
ATOM 3047 O O . MET A 1 370 ? 3.404 5.621 -4.132 1.00 81.62 370 MET A O 1
ATOM 3051 N N . LEU A 1 371 ? 1.802 7.112 -3.626 1.00 87.81 371 LEU A N 1
ATOM 3052 C CA . LEU A 1 371 ? 1.213 7.193 -4.967 1.00 87.81 371 LEU A CA 1
ATOM 3053 C C . LEU A 1 371 ? 1.598 8.420 -5.776 1.00 87.81 371 LEU A C 1
ATOM 3055 O O . LEU A 1 371 ? 1.693 8.346 -6.994 1.00 87.81 371 LEU A O 1
ATOM 3059 N N . TYR A 1 372 ? 1.749 9.571 -5.134 1.00 91.75 372 TYR A N 1
ATOM 3060 C CA . TYR A 1 372 ? 1.909 10.829 -5.865 1.00 91.75 372 TYR A CA 1
ATOM 3061 C C . TYR A 1 372 ? 3.375 11.210 -5.995 1.00 91.75 372 TYR A C 1
ATOM 3063 O O . TYR A 1 372 ? 3.846 11.567 -7.073 1.00 91.75 372 TYR A O 1
ATOM 3071 N N . TYR A 1 373 ? 4.136 11.016 -4.927 1.00 93.69 373 TYR A N 1
ATOM 3072 C CA . TYR A 1 373 ? 5.557 11.299 -4.877 1.00 93.69 373 TYR A CA 1
ATOM 3073 C C . TYR A 1 373 ? 6.379 10.576 -5.960 1.00 93.69 373 TYR A C 1
ATOM 3075 O O . TYR A 1 373 ? 7.242 11.229 -6.554 1.00 93.69 373 TYR A O 1
ATOM 3083 N N . PRO A 1 374 ? 6.121 9.299 -6.327 1.00 94.56 374 PRO A N 1
ATOM 3084 C CA . PRO A 1 374 ? 6.897 8.663 -7.391 1.00 94.56 374 PRO A CA 1
ATOM 3085 C C . PRO A 1 374 ? 6.650 9.259 -8.788 1.00 94.56 374 PRO A C 1
ATOM 3087 O O . PRO A 1 374 ? 7.502 9.113 -9.662 1.00 94.56 374 PRO A O 1
ATOM 3090 N N . LEU A 1 375 ? 5.537 9.976 -9.010 1.00 94.62 375 LEU A N 1
ATOM 3091 C CA . LEU A 1 375 ? 5.307 10.769 -10.228 1.00 94.62 375 LEU A CA 1
ATOM 3092 C C . LEU A 1 375 ? 6.027 12.125 -10.205 1.00 94.62 375 LEU A C 1
ATOM 3094 O O . LEU A 1 375 ? 6.080 12.792 -11.237 1.00 94.62 375 LEU A O 1
ATOM 3098 N N . GLU A 1 376 ? 6.592 12.551 -9.075 1.00 93.56 376 GLU A N 1
ATOM 3099 C CA . GLU A 1 376 ? 7.341 13.809 -8.967 1.00 93.56 376 GLU A CA 1
ATOM 3100 C C . GLU A 1 376 ? 8.858 13.637 -9.127 1.00 93.56 376 GLU A C 1
ATOM 3102 O O . GLU A 1 376 ? 9.587 14.626 -9.237 1.00 93.56 376 GLU A O 1
ATOM 3107 N N . ILE A 1 377 ? 9.346 12.394 -9.180 1.00 90.94 377 ILE A N 1
ATOM 3108 C CA . ILE A 1 377 ? 10.773 12.062 -9.228 1.00 90.94 377 ILE A CA 1
ATOM 3109 C C . ILE A 1 377 ? 11.127 11.352 -10.535 1.00 90.94 377 ILE A C 1
ATOM 3111 O O . ILE A 1 377 ? 10.348 10.594 -11.106 1.00 90.94 377 ILE A O 1
ATOM 3115 N N . LEU A 1 378 ? 12.351 11.577 -11.015 1.00 88.31 378 LEU A N 1
ATOM 3116 C CA . LEU A 1 378 ? 12.883 10.858 -12.167 1.00 88.31 378 LEU A CA 1
ATOM 3117 C C . LEU A 1 378 ? 13.304 9.428 -11.801 1.00 88.31 378 LEU A C 1
ATOM 3119 O O . LEU A 1 378 ? 14.221 9.217 -11.011 1.00 88.31 378 LEU A O 1
ATOM 3123 N N . SER A 1 379 ? 12.694 8.453 -12.472 1.00 90.62 379 SER A N 1
ATOM 3124 C CA . SER A 1 379 ? 13.156 7.061 -12.508 1.00 90.62 379 SER A CA 1
ATOM 3125 C C . SER A 1 379 ? 14.382 6.886 -13.416 1.00 90.62 379 SER A C 1
ATOM 3127 O O . SER A 1 379 ? 14.557 7.628 -14.391 1.00 90.62 379 SER A O 1
ATOM 3129 N N . CYS A 1 380 ? 15.179 5.832 -13.187 1.00 88.00 380 CYS A N 1
ATOM 3130 C CA . CYS A 1 380 ? 16.235 5.397 -14.115 1.00 88.00 380 CYS A CA 1
ATOM 3131 C C . CYS A 1 380 ? 15.720 5.127 -15.544 1.00 88.00 380 CYS A C 1
ATOM 3133 O O . CYS A 1 380 ? 16.483 5.210 -16.506 1.00 88.00 380 CYS A O 1
ATOM 3135 N N . LEU A 1 381 ? 14.415 4.890 -15.710 1.00 88.94 381 LEU A N 1
ATOM 3136 C CA . LEU A 1 381 ? 13.763 4.730 -17.011 1.00 88.94 381 LEU A CA 1
ATOM 3137 C C . LEU A 1 381 ? 13.839 5.983 -17.903 1.00 88.94 381 LEU A C 1
ATOM 3139 O O . LEU A 1 381 ? 13.705 5.860 -19.121 1.00 88.94 381 LEU A O 1
ATOM 3143 N N . VAL A 1 382 ? 14.040 7.167 -17.310 1.00 86.06 382 VAL A N 1
ATOM 3144 C CA . VAL A 1 382 ? 13.958 8.484 -17.978 1.00 86.06 382 VAL A CA 1
ATOM 3145 C C . VAL A 1 382 ? 15.319 9.172 -18.113 1.00 86.06 382 VAL A C 1
ATOM 3147 O O . VAL A 1 382 ? 15.495 10.063 -18.947 1.00 86.06 382 VAL A O 1
ATOM 3150 N N . VAL A 1 383 ? 16.290 8.788 -17.282 1.00 80.88 383 VAL A N 1
ATOM 3151 C CA . VAL A 1 383 ? 17.625 9.402 -17.271 1.00 80.88 383 VAL A CA 1
ATOM 3152 C C . VAL A 1 383 ? 18.343 9.133 -18.604 1.00 80.88 383 VAL A C 1
ATOM 3154 O O . VAL A 1 383 ? 18.087 8.131 -19.272 1.00 80.88 383 VAL A O 1
ATOM 3157 N N . ASN A 1 384 ? 19.209 10.060 -19.031 1.00 80.31 384 ASN A N 1
ATOM 3158 C CA . ASN A 1 384 ? 19.986 9.893 -20.259 1.00 80.31 384 ASN A CA 1
ATOM 3159 C C . ASN A 1 384 ? 20.883 8.647 -20.149 1.00 80.31 384 ASN A C 1
ATOM 3161 O O . ASN A 1 384 ? 21.461 8.395 -19.092 1.00 80.31 384 ASN A O 1
ATOM 3165 N N . THR A 1 385 ? 21.006 7.879 -21.231 1.00 77.62 385 THR A N 1
ATOM 3166 C CA . THR A 1 385 ? 21.777 6.629 -21.250 1.00 77.62 385 THR A CA 1
ATOM 3167 C C . THR A 1 385 ? 23.239 6.834 -20.861 1.00 77.62 385 THR A C 1
ATOM 3169 O O . THR A 1 385 ? 23.760 6.049 -20.078 1.00 77.62 385 THR A O 1
ATOM 3172 N N . TRP A 1 386 ? 23.872 7.926 -21.304 1.00 75.19 386 TRP A N 1
ATOM 3173 C CA . TRP A 1 386 ? 25.254 8.250 -20.938 1.00 75.19 386 TRP A CA 1
ATOM 3174 C C . TRP A 1 386 ? 25.409 8.516 -19.437 1.00 75.19 386 TRP A C 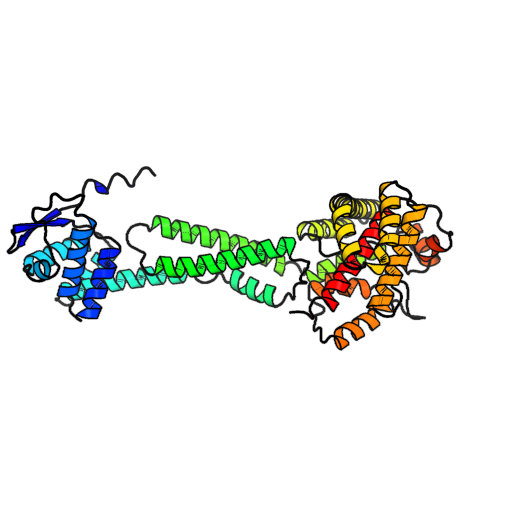1
ATOM 3176 O O . TRP A 1 386 ? 26.342 8.015 -18.810 1.00 75.19 386 TRP A O 1
ATOM 3186 N N . ASP A 1 387 ? 24.465 9.253 -18.843 1.00 77.75 387 ASP A N 1
ATOM 3187 C CA . ASP A 1 387 ? 24.460 9.511 -17.400 1.00 77.75 387 ASP A CA 1
ATOM 3188 C C . ASP A 1 387 ? 24.271 8.206 -16.615 1.00 77.75 387 ASP A C 1
ATOM 3190 O O . ASP A 1 387 ? 24.941 7.995 -15.608 1.00 77.75 387 ASP A O 1
ATOM 3194 N N . ILE A 1 388 ? 23.388 7.310 -17.070 1.00 77.25 388 ILE A N 1
ATOM 3195 C CA . ILE A 1 388 ? 23.164 6.006 -16.426 1.00 77.25 388 ILE A CA 1
ATOM 3196 C C . ILE A 1 388 ? 24.403 5.127 -16.525 1.00 77.25 388 ILE A C 1
ATOM 3198 O O . ILE A 1 388 ? 24.807 4.556 -15.516 1.00 77.25 388 ILE A O 1
ATOM 3202 N N . ASP A 1 389 ? 25.013 5.015 -17.705 1.00 77.19 389 ASP A N 1
ATOM 3203 C CA . ASP A 1 389 ? 26.214 4.202 -17.887 1.00 77.19 389 ASP A CA 1
ATOM 3204 C C . ASP A 1 389 ? 27.365 4.727 -17.035 1.00 77.19 389 ASP A C 1
ATOM 3206 O O . ASP A 1 389 ? 28.031 3.941 -16.365 1.00 77.19 389 ASP A O 1
ATOM 3210 N N . LYS A 1 390 ? 27.559 6.049 -16.979 1.00 80.25 390 LYS A N 1
ATOM 3211 C CA . LYS A 1 390 ? 28.561 6.669 -16.109 1.00 80.25 390 LYS A CA 1
ATOM 3212 C C . LYS A 1 390 ? 28.312 6.333 -14.638 1.00 80.25 390 LYS A C 1
ATOM 3214 O O . LYS A 1 390 ? 29.216 5.834 -13.974 1.00 80.25 390 LYS A O 1
ATOM 3219 N N . LYS A 1 391 ? 27.092 6.559 -14.143 1.00 79.00 391 LYS A N 1
ATOM 3220 C CA . LYS A 1 391 ? 26.718 6.276 -12.748 1.00 79.00 391 LYS A CA 1
ATOM 3221 C C . LYS A 1 391 ? 26.875 4.795 -12.414 1.00 79.00 391 LYS A C 1
ATOM 3223 O O . LYS A 1 391 ? 27.472 4.442 -11.404 1.00 79.00 391 LYS A O 1
ATOM 3228 N N . TYR A 1 392 ? 26.401 3.916 -13.291 1.00 75.69 392 TYR A N 1
ATOM 3229 C CA . TYR A 1 392 ? 26.512 2.474 -13.108 1.00 75.69 392 TYR A CA 1
ATOM 3230 C C . TYR A 1 392 ? 27.970 2.004 -13.088 1.00 75.69 392 TYR A C 1
ATOM 3232 O O . TYR A 1 392 ? 28.346 1.211 -12.228 1.00 75.69 392 TYR A O 1
ATOM 3240 N N . ASN A 1 393 ? 28.796 2.482 -14.024 1.00 78.12 393 ASN A N 1
ATOM 3241 C CA . ASN A 1 393 ? 30.208 2.105 -14.115 1.00 78.12 393 ASN A CA 1
ATOM 3242 C C . ASN A 1 393 ? 31.026 2.653 -12.935 1.00 78.12 393 ASN A C 1
ATOM 3244 O O . ASN A 1 393 ? 31.997 2.024 -12.527 1.00 78.12 393 ASN A O 1
ATOM 3248 N N . ASN A 1 394 ? 30.593 3.768 -12.342 1.00 79.19 394 ASN A N 1
ATOM 3249 C CA . ASN A 1 394 ? 31.130 4.304 -11.091 1.00 79.19 394 ASN A CA 1
ATOM 3250 C C . ASN A 1 394 ? 30.610 3.575 -9.838 1.00 79.19 394 ASN A C 1
ATOM 3252 O O . ASN A 1 394 ? 30.862 4.025 -8.723 1.00 79.19 394 ASN A O 1
ATOM 3256 N N . ASN A 1 395 ? 29.886 2.464 -10.010 1.00 75.75 395 ASN A N 1
ATOM 3257 C CA . ASN A 1 395 ? 29.264 1.696 -8.937 1.00 75.75 395 ASN A CA 1
ATOM 3258 C C . ASN A 1 395 ? 28.280 2.523 -8.088 1.00 75.75 395 ASN A C 1
ATOM 3260 O O . ASN A 1 395 ? 28.133 2.270 -6.900 1.00 75.75 395 ASN A O 1
ATOM 3264 N N . GLU A 1 396 ? 27.599 3.511 -8.678 1.00 79.69 396 GLU A N 1
ATOM 3265 C CA . GLU A 1 396 ? 26.529 4.255 -8.008 1.00 79.69 396 GLU A CA 1
ATOM 3266 C C . GLU A 1 396 ? 25.213 3.450 -7.977 1.00 79.69 396 GLU A C 1
ATOM 3268 O O . GLU A 1 396 ? 25.006 2.485 -8.725 1.00 79.69 396 GLU A O 1
ATOM 3273 N N . ILE A 1 397 ? 24.280 3.889 -7.126 1.00 74.94 397 ILE A N 1
ATOM 3274 C CA . ILE A 1 397 ? 22.950 3.296 -6.921 1.00 74.94 397 ILE A CA 1
ATOM 3275 C C . ILE A 1 397 ? 22.039 3.555 -8.133 1.00 74.94 397 ILE A C 1
ATOM 3277 O O . ILE A 1 397 ? 21.108 4.347 -8.059 1.00 74.94 397 ILE A O 1
ATOM 3281 N N . TYR A 1 398 ? 22.315 2.930 -9.275 1.00 77.50 398 TYR A N 1
ATOM 3282 C CA . TYR A 1 398 ? 21.472 3.012 -10.468 1.00 77.50 398 TYR A CA 1
ATOM 3283 C C . TYR A 1 398 ? 21.404 1.671 -11.194 1.00 77.50 398 TYR A C 1
ATOM 3285 O O . TYR A 1 398 ? 22.368 0.906 -11.234 1.00 77.50 398 TYR A O 1
ATOM 3293 N N . SER A 1 399 ? 20.249 1.377 -11.792 1.00 80.62 399 SER A N 1
ATOM 3294 C CA . SER A 1 399 ? 20.096 0.265 -12.733 1.00 80.62 399 SER A CA 1
ATOM 3295 C C . SER A 1 399 ? 20.353 0.723 -14.171 1.00 80.62 399 SER A C 1
ATOM 3297 O O . SER A 1 399 ? 19.965 1.827 -14.544 1.00 80.62 399 SER A O 1
ATOM 3299 N N . LYS A 1 400 ? 20.918 -0.163 -15.008 1.00 84.06 400 LYS A N 1
ATOM 3300 C CA . LYS A 1 400 ? 20.963 0.019 -16.473 1.00 84.06 400 LYS A CA 1
ATOM 3301 C C . LYS A 1 400 ? 19.597 -0.114 -17.154 1.00 84.06 400 LYS A C 1
ATOM 3303 O O . LYS A 1 400 ? 19.499 0.072 -18.359 1.00 84.06 400 LYS A O 1
ATOM 3308 N N . PHE A 1 401 ? 18.544 -0.431 -16.399 1.00 89.75 401 PHE A N 1
ATOM 3309 C CA . PHE A 1 401 ? 17.191 -0.587 -16.914 1.00 89.75 401 PHE A CA 1
ATOM 3310 C C . PHE A 1 401 ? 16.622 0.759 -17.389 1.00 89.75 401 PHE A C 1
ATOM 3312 O O . PHE A 1 401 ? 15.992 1.496 -16.630 1.00 89.75 401 PHE A O 1
ATOM 3319 N N . ASN A 1 402 ? 16.891 1.092 -18.651 1.00 91.06 402 ASN A N 1
ATOM 3320 C CA . ASN A 1 402 ? 16.531 2.354 -19.278 1.00 91.06 402 ASN A CA 1
ATOM 3321 C C . ASN A 1 402 ? 15.614 2.128 -20.481 1.00 91.06 402 ASN A C 1
ATOM 3323 O O . ASN A 1 402 ? 15.941 1.366 -21.390 1.00 91.06 402 ASN A O 1
ATOM 3327 N N . ARG A 1 403 ? 14.484 2.843 -20.532 1.00 92.19 403 ARG A N 1
ATOM 3328 C CA . ARG A 1 403 ? 13.490 2.655 -21.595 1.00 92.19 403 ARG A CA 1
ATOM 3329 C C . ARG A 1 403 ? 14.051 2.986 -22.973 1.00 92.19 403 ARG A C 1
ATOM 3331 O O . ARG A 1 403 ? 13.792 2.248 -23.916 1.00 92.19 403 ARG A O 1
ATOM 3338 N N . HIS A 1 404 ? 14.777 4.097 -23.109 1.00 89.62 404 HIS A N 1
ATOM 3339 C CA . HIS A 1 404 ? 15.314 4.521 -24.404 1.00 89.62 404 HIS A CA 1
ATOM 3340 C C . HIS A 1 404 ? 16.295 3.475 -24.945 1.00 89.62 404 HIS A C 1
ATOM 3342 O O . HIS A 1 404 ? 16.160 3.059 -26.092 1.00 89.62 404 HIS A O 1
ATOM 3348 N N . ALA A 1 405 ? 17.200 2.978 -24.098 1.00 89.44 405 ALA A N 1
ATOM 3349 C CA . ALA A 1 405 ? 18.152 1.952 -24.502 1.00 89.44 405 ALA A CA 1
ATOM 3350 C C . ALA A 1 405 ? 17.478 0.645 -24.953 1.00 89.44 405 ALA A C 1
ATOM 3352 O O . ALA A 1 405 ? 17.858 0.067 -25.968 1.00 89.44 405 ALA A O 1
ATOM 3353 N N . ILE A 1 406 ? 16.437 0.217 -24.235 1.00 94.06 406 ILE A N 1
ATOM 3354 C CA . ILE A 1 406 ? 15.680 -1.002 -24.550 1.00 94.06 406 ILE A CA 1
ATOM 3355 C C . ILE A 1 406 ? 14.907 -0.849 -25.863 1.00 94.06 406 ILE A C 1
ATOM 3357 O O . ILE A 1 406 ? 15.020 -1.688 -26.751 1.00 94.06 406 ILE A O 1
ATOM 3361 N N . ILE A 1 407 ? 14.125 0.226 -26.006 1.00 92.50 407 ILE A N 1
ATOM 3362 C CA . ILE A 1 407 ? 13.237 0.412 -27.164 1.00 92.50 407 ILE A CA 1
ATOM 3363 C C . ILE A 1 407 ? 14.027 0.667 -28.453 1.00 92.50 407 ILE A C 1
ATOM 3365 O O . ILE A 1 407 ? 13.612 0.214 -29.516 1.00 92.50 407 ILE A O 1
ATOM 3369 N N . HIS A 1 408 ? 15.173 1.348 -28.375 1.00 91.38 408 HIS A N 1
ATOM 3370 C CA . HIS A 1 408 ? 16.050 1.553 -29.531 1.00 91.38 408 HIS A CA 1
ATOM 3371 C C . HIS A 1 408 ? 17.074 0.426 -29.735 1.00 91.38 408 HIS A C 1
ATOM 3373 O O . HIS A 1 408 ? 17.887 0.511 -30.653 1.00 91.38 408 HIS A O 1
ATOM 3379 N N . GLY A 1 409 ? 17.036 -0.625 -28.910 1.00 88.81 409 GLY A N 1
ATOM 3380 C CA . GLY A 1 409 ? 17.877 -1.813 -29.061 1.00 88.81 409 GLY A CA 1
ATOM 3381 C C . GLY A 1 409 ? 19.364 -1.591 -28.776 1.00 88.81 409 GLY A C 1
ATOM 3382 O O . GLY A 1 409 ? 20.183 -2.403 -29.198 1.00 88.81 409 GLY A O 1
ATOM 3383 N N . THR A 1 410 ? 19.734 -0.511 -28.081 1.00 89.94 410 THR A N 1
ATOM 3384 C CA . THR A 1 410 ? 21.125 -0.298 -27.656 1.00 89.94 410 THR A CA 1
ATOM 3385 C C . THR A 1 410 ? 21.479 -1.151 -26.438 1.00 89.94 410 THR A C 1
ATOM 3387 O O . THR A 1 410 ? 22.624 -1.577 -26.310 1.00 89.94 410 THR A O 1
ATOM 3390 N N . ASP A 1 411 ? 20.502 -1.451 -25.575 1.00 90.00 411 ASP A N 1
ATOM 3391 C CA . ASP A 1 411 ? 20.615 -2.501 -24.561 1.00 90.00 411 ASP A CA 1
ATOM 3392 C C . ASP A 1 411 ? 20.067 -3.815 -25.131 1.00 90.00 411 ASP A C 1
ATOM 3394 O O . ASP A 1 411 ? 18.902 -3.900 -25.514 1.00 90.00 411 ASP A O 1
ATOM 3398 N N . THR A 1 412 ? 20.908 -4.847 -25.184 1.00 91.00 412 THR A N 1
ATOM 3399 C CA . THR A 1 412 ? 20.542 -6.204 -25.627 1.00 91.00 412 THR A CA 1
ATOM 3400 C C . THR A 1 412 ? 20.454 -7.203 -24.469 1.00 91.00 412 THR A C 1
ATOM 3402 O O . THR A 1 412 ? 19.977 -8.319 -24.661 1.00 91.00 412 THR A O 1
ATOM 3405 N N . GLY A 1 413 ? 20.866 -6.804 -23.259 1.00 92.25 413 GLY A N 1
ATOM 3406 C CA . GLY A 1 413 ? 20.892 -7.634 -22.049 1.00 92.25 413 GLY A CA 1
ATOM 3407 C C . GLY A 1 413 ? 19.701 -7.412 -21.112 1.00 92.25 413 GLY A C 1
ATOM 3408 O O . GLY A 1 413 ? 19.670 -7.940 -19.997 1.00 92.25 413 GLY A O 1
ATOM 3409 N N . TYR A 1 414 ? 18.703 -6.628 -21.530 1.00 94.69 414 TYR A N 1
ATOM 3410 C CA . TYR A 1 414 ? 17.541 -6.311 -20.697 1.00 94.69 414 TYR A CA 1
ATOM 3411 C C . TYR A 1 414 ? 16.629 -7.514 -20.411 1.00 94.69 414 TYR A C 1
ATOM 3413 O O . TYR A 1 414 ? 15.792 -7.436 -19.508 1.00 94.69 414 TYR A O 1
ATOM 3421 N N . ASN A 1 415 ? 16.762 -8.605 -21.170 1.00 96.00 415 ASN A N 1
ATOM 3422 C CA . ASN A 1 415 ? 15.847 -9.744 -21.243 1.00 96.00 415 ASN A CA 1
ATOM 3423 C C . ASN A 1 415 ? 15.949 -10.707 -20.043 1.00 96.00 415 ASN A C 1
ATOM 3425 O O . ASN A 1 415 ? 16.274 -11.883 -20.186 1.00 96.00 415 ASN A O 1
ATOM 3429 N N . ASN A 1 416 ? 15.610 -10.235 -18.847 1.00 96.75 416 ASN A N 1
ATOM 3430 C CA . ASN A 1 416 ? 15.592 -11.054 -17.635 1.00 96.75 416 ASN A CA 1
ATOM 3431 C C . ASN A 1 416 ? 14.304 -10.866 -16.819 1.00 96.75 416 ASN A C 1
ATOM 3433 O O . ASN A 1 416 ? 13.573 -9.883 -16.976 1.00 96.75 416 ASN A O 1
ATOM 3437 N N . ARG A 1 417 ? 14.054 -11.818 -15.910 1.00 97.38 417 ARG A N 1
ATOM 3438 C CA . ARG A 1 417 ? 12.859 -11.844 -15.055 1.00 97.38 417 ARG A CA 1
ATOM 3439 C C . ARG A 1 417 ? 12.717 -10.575 -14.222 1.00 97.38 417 ARG A C 1
ATOM 3441 O O . ARG A 1 417 ? 11.642 -9.994 -14.211 1.00 97.38 417 ARG A O 1
ATOM 3448 N N . THR A 1 418 ? 13.796 -10.127 -13.581 1.00 97.25 418 THR A N 1
ATOM 3449 C CA . THR A 1 418 ? 13.804 -8.937 -12.715 1.00 97.25 418 THR A CA 1
ATOM 3450 C C . THR A 1 418 ? 13.324 -7.693 -13.458 1.00 97.25 418 THR A C 1
ATOM 3452 O O . THR A 1 418 ? 12.458 -6.973 -12.975 1.00 97.25 418 THR A O 1
ATOM 3455 N N . ASN A 1 419 ? 13.831 -7.452 -14.667 1.00 97.38 419 ASN A N 1
ATOM 3456 C CA . ASN A 1 419 ? 13.401 -6.326 -15.493 1.00 97.38 419 ASN A CA 1
ATOM 3457 C C . ASN A 1 419 ? 11.944 -6.461 -15.955 1.00 97.38 419 ASN A C 1
ATOM 3459 O O . ASN A 1 419 ? 11.218 -5.471 -16.023 1.00 97.38 419 ASN A O 1
ATOM 3463 N N . SER A 1 420 ? 11.483 -7.682 -16.226 1.00 97.81 420 SER A N 1
ATOM 3464 C CA . SER A 1 420 ? 10.074 -7.922 -16.531 1.00 97.81 420 SER A CA 1
ATOM 3465 C C . SER A 1 420 ? 9.168 -7.702 -15.313 1.00 97.81 420 SER A C 1
ATOM 3467 O O . SER A 1 420 ? 8.101 -7.115 -15.469 1.00 97.81 420 SER A O 1
ATOM 3469 N N . ASN A 1 421 ? 9.606 -8.074 -14.108 1.00 97.88 421 ASN A N 1
ATOM 3470 C CA . ASN A 1 421 ? 8.893 -7.815 -12.854 1.00 97.88 421 ASN A CA 1
ATOM 3471 C C . ASN A 1 421 ? 8.790 -6.312 -12.557 1.00 97.88 421 ASN A C 1
ATOM 3473 O O . ASN A 1 421 ? 7.731 -5.849 -12.143 1.00 97.88 421 ASN A O 1
ATOM 3477 N N . LYS A 1 422 ? 9.830 -5.520 -12.859 1.00 97.44 422 LYS A N 1
ATOM 3478 C CA . LYS A 1 422 ? 9.760 -4.044 -12.798 1.00 97.44 422 LYS A CA 1
ATOM 3479 C C . LYS A 1 422 ? 8.653 -3.480 -13.686 1.00 97.44 422 LYS A C 1
ATOM 3481 O O . LYS A 1 422 ? 7.949 -2.557 -13.286 1.00 97.44 422 LYS A O 1
ATOM 3486 N N . CYS A 1 423 ? 8.471 -4.056 -14.877 1.00 97.44 423 CYS A N 1
ATOM 3487 C CA . CYS A 1 423 ? 7.401 -3.655 -15.791 1.00 97.44 423 CYS A CA 1
ATOM 3488 C C . CYS A 1 423 ? 6.002 -4.002 -15.256 1.00 97.44 423 CYS A C 1
ATOM 3490 O O . CYS A 1 423 ? 5.051 -3.270 -15.508 1.00 97.44 423 CYS A O 1
ATOM 3492 N N . ILE A 1 424 ? 5.861 -5.104 -14.516 1.00 97.06 424 ILE A N 1
ATOM 3493 C CA . ILE A 1 424 ? 4.597 -5.453 -13.851 1.00 97.06 424 ILE A CA 1
ATOM 3494 C C . ILE A 1 424 ? 4.332 -4.477 -12.697 1.00 97.06 424 ILE A C 1
ATOM 3496 O O . ILE A 1 424 ? 3.233 -3.934 -12.598 1.00 97.06 424 ILE A O 1
ATOM 3500 N N . ALA A 1 425 ? 5.351 -4.187 -11.881 1.00 96.12 425 ALA A N 1
ATOM 3501 C CA . ALA A 1 425 ? 5.248 -3.260 -10.756 1.00 96.12 425 ALA A CA 1
ATOM 3502 C C . ALA A 1 425 ? 4.797 -1.854 -11.190 1.00 96.12 425 ALA A C 1
ATOM 3504 O O . ALA A 1 425 ? 3.900 -1.287 -10.575 1.00 96.12 425 ALA A O 1
ATOM 3505 N N . ILE A 1 426 ? 5.361 -1.301 -12.274 1.00 96.19 426 ILE A N 1
ATOM 3506 C CA . ILE A 1 426 ? 4.966 0.030 -12.769 1.00 96.19 426 ILE A CA 1
ATOM 3507 C C . ILE A 1 426 ? 3.532 0.058 -13.319 1.00 96.19 426 ILE A C 1
ATOM 3509 O O . ILE A 1 426 ? 2.827 1.043 -13.121 1.00 96.19 426 ILE A O 1
ATOM 3513 N N . LEU A 1 427 ? 3.069 -1.013 -13.978 1.00 96.25 427 LEU A N 1
ATOM 3514 C CA . LEU A 1 427 ? 1.683 -1.100 -14.452 1.00 96.25 427 LEU A CA 1
ATOM 3515 C C . LEU A 1 427 ? 0.698 -1.145 -13.288 1.00 96.25 427 LEU A C 1
ATOM 3517 O O . LEU A 1 427 ? -0.323 -0.461 -13.324 1.00 96.25 427 LEU A O 1
ATOM 3521 N N . TYR A 1 428 ? 1.015 -1.925 -12.256 1.00 94.38 428 TYR A N 1
ATOM 3522 C CA . TYR A 1 428 ? 0.169 -2.014 -11.076 1.00 94.38 428 TYR A CA 1
ATOM 3523 C C . TYR A 1 428 ? 0.170 -0.708 -10.273 1.00 94.38 428 TYR A C 1
ATOM 3525 O O . TYR A 1 428 ? -0.884 -0.217 -9.893 1.00 94.38 428 TYR A O 1
ATOM 3533 N N . TYR A 1 429 ? 1.329 -0.069 -10.118 1.00 95.25 429 TYR A N 1
ATOM 3534 C CA . TYR A 1 429 ? 1.418 1.270 -9.540 1.00 95.25 429 TYR A CA 1
ATOM 3535 C C . TYR A 1 429 ? 0.485 2.273 -10.242 1.00 95.25 429 TYR A C 1
ATOM 3537 O O . TYR A 1 429 ? -0.270 2.989 -9.589 1.00 95.25 429 TYR A O 1
ATOM 3545 N N . LEU A 1 430 ? 0.477 2.296 -11.579 1.00 95.19 430 LEU A N 1
ATOM 3546 C CA . LEU A 1 430 ? -0.420 3.174 -12.340 1.00 95.19 430 LEU A CA 1
ATOM 3547 C C . LEU A 1 430 ? -1.902 2.812 -12.160 1.00 95.19 430 LEU A C 1
ATOM 3549 O O . LEU A 1 430 ? -2.749 3.704 -12.208 1.00 95.19 430 LEU A O 1
ATOM 3553 N N . CYS A 1 431 ? -2.222 1.535 -11.931 1.00 91.69 431 CYS A N 1
ATOM 3554 C CA . CYS A 1 431 ? -3.573 1.118 -11.554 1.00 91.69 431 CYS A CA 1
ATOM 3555 C C . CYS A 1 431 ? -4.008 1.775 -10.245 1.00 91.69 431 CYS A C 1
ATOM 3557 O O . CYS A 1 431 ? -5.088 2.358 -10.199 1.00 91.69 431 CYS A O 1
ATOM 3559 N N . ASP A 1 432 ? -3.165 1.718 -9.214 1.00 88.94 432 ASP A N 1
ATOM 3560 C CA . ASP A 1 432 ? -3.487 2.287 -7.904 1.00 88.94 432 ASP A CA 1
ATOM 3561 C C . ASP A 1 432 ? -3.652 3.807 -7.974 1.00 88.94 432 ASP A C 1
ATOM 3563 O O . ASP A 1 432 ? -4.605 4.352 -7.420 1.00 88.94 432 ASP A O 1
ATOM 3567 N N . VAL A 1 433 ? -2.794 4.493 -8.739 1.00 90.75 433 VAL A N 1
ATOM 3568 C CA . VAL A 1 433 ? -2.946 5.936 -8.988 1.00 90.75 433 VAL A CA 1
ATOM 3569 C C . VAL A 1 433 ? -4.273 6.236 -9.696 1.00 90.75 433 VAL A C 1
ATOM 3571 O O . VAL A 1 433 ? -4.952 7.197 -9.337 1.00 90.75 433 VAL A O 1
ATOM 3574 N N . LYS A 1 434 ? -4.672 5.434 -10.697 1.00 89.75 434 LYS A N 1
ATOM 3575 C CA . LYS A 1 434 ? -5.944 5.640 -11.414 1.00 89.75 434 LYS A CA 1
ATOM 3576 C C . LYS A 1 434 ? -7.131 5.466 -10.476 1.00 89.75 434 LYS A C 1
ATOM 3578 O O . LYS A 1 434 ? -8.019 6.312 -10.471 1.00 89.75 434 LYS A O 1
ATOM 3583 N N . LYS A 1 435 ? -7.130 4.402 -9.677 1.00 86.25 435 LYS A N 1
ATOM 3584 C CA . LYS A 1 435 ? -8.193 4.138 -8.706 1.00 86.25 435 LYS A CA 1
ATOM 3585 C C . LYS A 1 435 ? -8.348 5.281 -7.720 1.00 86.25 435 LYS A C 1
ATOM 3587 O O . LYS A 1 435 ? -9.442 5.809 -7.574 1.00 86.25 435 LYS A O 1
ATOM 3592 N N . GLU A 1 436 ? -7.245 5.729 -7.132 1.00 83.00 436 GLU A N 1
ATOM 3593 C CA . GLU A 1 436 ? -7.289 6.793 -6.133 1.00 83.00 436 GLU A CA 1
ATOM 3594 C C . GLU A 1 436 ? -7.833 8.116 -6.687 1.00 83.00 436 GLU A C 1
ATOM 3596 O O . GLU A 1 436 ? -8.590 8.813 -6.013 1.00 83.00 436 GLU A O 1
ATOM 3601 N N . ILE A 1 437 ? -7.482 8.467 -7.926 1.00 82.75 437 ILE A N 1
ATOM 3602 C CA . ILE A 1 437 ? -7.918 9.734 -8.525 1.00 82.75 437 ILE A CA 1
ATOM 3603 C C . ILE A 1 437 ? -9.367 9.664 -9.030 1.00 82.75 437 ILE A C 1
ATOM 3605 O O . ILE A 1 437 ? -10.084 10.664 -8.964 1.00 82.75 437 ILE A O 1
ATOM 3609 N N . TYR A 1 438 ? -9.802 8.519 -9.566 1.00 77.06 438 TYR A N 1
ATOM 3610 C CA . TYR A 1 438 ? -11.057 8.427 -10.320 1.00 77.06 438 TYR A CA 1
ATOM 3611 C C . TYR A 1 438 ? -12.182 7.644 -9.619 1.00 77.06 438 TYR A C 1
ATOM 3613 O O . TYR A 1 438 ? -13.340 7.964 -9.868 1.00 77.06 438 TYR A O 1
ATOM 3621 N N . GLU A 1 439 ? -11.896 6.678 -8.736 1.00 64.81 439 GLU A N 1
ATOM 3622 C CA . GLU A 1 439 ? -12.932 5.889 -8.031 1.00 64.81 439 GLU A CA 1
ATOM 3623 C C . GLU A 1 439 ? -13.459 6.591 -6.761 1.00 64.81 439 GLU A C 1
ATOM 3625 O O . GLU A 1 439 ? -14.587 6.340 -6.348 1.00 64.81 439 GLU A O 1
ATOM 3630 N N . ASN A 1 440 ? -12.733 7.567 -6.201 1.00 49.41 440 ASN A N 1
ATOM 3631 C CA . ASN A 1 440 ? -13.216 8.415 -5.092 1.00 49.41 440 ASN A CA 1
ATOM 3632 C C . ASN A 1 440 ? -14.286 9.456 -5.515 1.00 49.41 440 ASN A C 1
ATOM 3634 O O . ASN A 1 440 ? -14.642 10.331 -4.731 1.00 49.41 440 ASN A O 1
ATOM 3638 N N . LYS A 1 441 ? -14.793 9.396 -6.757 1.00 41.53 441 LYS A N 1
ATOM 3639 C CA . LYS A 1 441 ? -15.896 10.242 -7.256 1.00 41.53 441 LYS A CA 1
ATOM 3640 C C . LYS A 1 441 ? -17.290 9.642 -7.054 1.00 41.53 441 LYS A C 1
ATOM 3642 O O . LYS A 1 441 ? -18.268 10.358 -7.252 1.00 41.53 441 LYS A O 1
ATOM 3647 N N . GLU A 1 442 ? -17.392 8.354 -6.723 1.00 28.77 442 GLU A N 1
ATOM 3648 C CA . GLU A 1 442 ? -18.675 7.629 -6.645 1.00 28.77 442 GLU A CA 1
ATOM 3649 C C . GLU A 1 442 ? -19.190 7.382 -5.212 1.00 28.77 442 GLU A C 1
ATOM 3651 O O . GLU A 1 442 ? -20.217 6.725 -5.038 1.00 28.77 442 GLU A O 1
ATOM 3656 N N . SER A 1 443 ? -18.530 7.934 -4.190 1.00 26.91 443 SER A N 1
ATOM 3657 C CA . SER A 1 443 ? -18.983 7.942 -2.786 1.00 26.91 443 SER A CA 1
ATOM 3658 C C . SER A 1 443 ? -19.295 9.354 -2.321 1.00 26.91 443 SER A C 1
ATOM 3660 O O . SER A 1 443 ? -20.308 9.528 -1.609 1.00 26.91 443 SER A O 1
#

Nearest PDB structures (foldseek):
  4q4a-assembly1_B  TM=1.350E-01  e=2.976E+00  Thermotoga maritima MSB8

Mean predicted aligned error: 17.32 Å

Secondary structure (DSSP, 8-state):
--STTTGGG---EEEEEETTEEEEEES---HHHHHHHHHHHHHH--HHHHHHHHHHHHHHTTGGGS--S-S---HHHHHTS-HHHHHHHHHHHHTT-HHHHHHHHHS--S-HHHHHHHHHHHHHHHHHHHHHHHTSPPHHHHHHHHHHTTS---TTTHHHHHHHHHHHHHHHHHHHHHHHHHTT--SS-HHHHHHHHHHHHHHHHHHHHHHHHHHTTTHHHHHHHHHHHHHHHT----TT--HHHHHHHHHHHHHHHHH--HHHHHHHHHHHHHHHHHHHHHHHHHHHHHH-GGGHHHHHHHHHHHHTT-HHHHHHHHHHHHHHHHHHHHSS-TT---TT-SS-HHHHHHHHHHHHTT----TTSHHIIIIIGGGTS--TTTS-HHHHHHHHHTT-S--S--HHHHHTTS-----SHHHHHHHHHHHHHHHHHHHHHHGGG--

Solvent-accessible surface area (backbone atoms only — not comparable to full-atom values): 24344 Å² total; per-residue (Å²): 141,86,66,78,79,64,63,81,78,69,67,53,70,46,80,42,83,48,101,85,40,54,43,61,39,50,64,57,75,57,54,64,13,53,53,36,21,53,53,34,24,74,72,63,78,31,49,61,56,8,53,32,29,26,53,43,33,20,32,66,80,36,49,96,80,44,94,60,72,58,93,84,81,51,67,71,63,46,66,68,54,55,64,76,57,54,54,54,51,48,52,59,54,31,73,73,33,70,67,33,38,54,45,33,71,75,60,61,78,85,45,72,43,55,26,48,50,51,17,56,50,48,50,50,50,55,50,51,48,53,49,54,66,67,61,52,77,44,69,43,56,56,47,44,55,58,47,53,71,63,38,66,71,56,86,69,46,34,76,70,46,40,54,53,48,50,47,48,49,53,46,51,50,47,49,55,48,47,57,63,59,44,75,67,63,73,91,83,51,66,63,59,53,49,50,51,42,47,52,50,49,56,47,42,50,53,43,36,53,51,47,47,58,54,68,74,35,61,53,30,60,52,41,36,51,48,42,60,56,33,18,23,59,41,40,57,64,49,60,84,62,46,73,66,53,56,49,52,57,45,48,50,52,56,50,30,76,72,70,67,43,54,66,61,39,52,52,52,53,51,48,57,56,45,55,53,43,71,75,43,45,70,63,51,47,54,53,44,38,70,77,37,59,96,48,30,69,65,52,51,53,25,48,54,26,45,78,71,67,39,24,78,61,13,38,61,48,39,50,51,49,41,31,52,52,34,26,72,76,49,76,39,48,69,67,37,57,52,89,99,53,94,40,30,47,41,33,63,35,47,56,51,50,34,58,78,66,72,56,89,71,58,82,77,21,52,46,33,20,55,57,49,45,61,43,46,46,69,33,28,43,52,55,56,66,70,60,42,51,52,39,38,74,70,61,42,87,48,36,84,60,29,50,64,39,48,76,71,56,75,44,82,80,64,61,40,69,67,56,39,49,30,38,51,35,46,44,45,29,52,44,53,46,48,44,60,73,58,57,73,74,82,118

Foldseek 3Di:
DPPVVPPLVDFDWDWAQFPQGTFIFTLDFDLQLQVQLVVQCVVPVDLLLSLLSSRVRSCVVCVVPDPGPGDDDDSVRSVPGDVVVSLVSLVSNQVVDPQLVVQLVVPPPVDSSVSSVVSVVSVVVVVVVVLCVLPDCQVLNVLCVVVVVLFPDFPLLCPVVVVVVVVVVVVVVVSVVVVVVPVRDDDPPPVVSVVVSVVVVVVSVVSVVVSCVVVVDLLLVLLLVLLQLQLLALFAFASVDDPVLSVQSSVLVVVCVVPVQLVSSSVSNLVSLLVVCVVCVVVLLVLLCVLCVVCNVLQVVLVVCLVVLVQLSNLLSLQVVLQVLLCVQQVHGLQADDPPDQWHPLLVSVVVLCVVLVNDDDCSHPCCSRQVSSSGHHGLQRDDLVVQVVCVVVSHSHDNLYNVCSNVVVDPPCRGSSSSSSSSRSSSSSSSNCCRSPVVVPD

Sequence (443 aa):
MEDDTKNKKNTKIIEVNIDKGVLCIPIWYGINAHIKYFDEYEKFEDYRKAFCGLIFSMVEDNVPQINQLIDDININDIYKIDDKYLIKILKLVIDQSDDLSDYYNENSTGNHFEDFYNSINYEKNKCMKKIQESFKIPKGLESIINSVSKITIPTYVTKNLQQVNKLSEQIRDAYKNITNVIKPIQFQHQNIINDLAKISYDMAKKFDDITNSINAIKFPEKVKEINTELLKFGWYTFGEFSINDINQLYNIIEEYKTDNDVKKYRENINKVMNDFINNESEELIKKILNIFPDRYKIIEDAYNAHKRGLYTLSIPVLLTQADGICKEMLGVSLYSKPRGKNEPKTKNSLESLLKENNIEVGKDSCIYSMLYYPLEILSCLVVNTWDIDKKYNNNEIYSKFNRHAIIHGTDTGYNNRTNSNKCIAILYYLCDVKKEIYENKES

pLDDT: mean 76.31, std 21.04, range [24.83, 98.56]

Radius of gyration: 35.89 Å; Cα contacts (8 Å, |Δi|>4): 470; chains: 1; bounding box: 81×47×93 Å

Organism: Clostridium botulinum (strain Kyoto / Type A2) (NCBI:txid536232)